Protein AF-0000000078982964 (afdb_homodimer)

Sequence (654 aa):
MKTAEQVTFGGSGLDRAAHLRGDGEAQKRMSADPRARCLLLWRGKLLVEGERLERLAWVGPTHPLVTEGPGGEAETPIFLGLDENGAPLFAQDISAWGAEGQDLTGLGGFVDRSEQQHPDLPQGQVFAELRRIMTRLSPRDAELAATAKAVIGWHASHRFCARCGARSEIAQAGWQRGCPDCGGQHFPRTDPVVIMLITHGDQVLMGRSPGWPEGMYSLLAGFVEPGETLEAAVRREVLEEAGVPVGAVTYLSSQPWPFPASLMFGCAGEALSRNLTIDPVEIEDAIWVSRSDMMLAFAGEHPRLLPARKGAIAHFLLQNWLADTLDMKTAEQVTFGGSGLDRAAHLRGDGEAQKRMSADPRARCLLLWRGKLLVEGERLERLAWVGPTHPLVTEGPGGEAETPIFLGLDENGAPLFAQDISAWGAEGQDLTGLGGFVDRSEQQHPDLPQGQVFAELRRIMTRLSPRDAELAATAKAVIGWHASHRFCARCGARSEIAQAGWQRGCPDCGGQHFPRTDPVVIMLITHGDQVLMGRSPGWPEGMYSLLAGFVEPGETLEAAVRREVLEEAGVPVGAVTYLSSQPWPFPASLMFGCAGEALSRNLTIDPVEIEDAIWVSRSDMMLAFAGEHPRLLPARKGAIAHFLLQNWLADTLD

InterPro domains:
  IPR000086 NUDIX hydrolase domain [PF00293] (192-303)
  IPR000086 NUDIX hydrolase domain [PS51462] (188-319)
  IPR015375 NADH pyrophosphatase-like, N-terminal [PF09296] (36-154)
  IPR015376 Zinc ribbon, NADH pyrophosphatase [PF09297] (156-187)
  IPR015797 NUDIX hydrolase-like domain superfamily [SSF55811] (140-323)
  IPR020084 NUDIX hydrolase, conserved site [PS00893] (222-243)
  IPR049734 NADH pyrophosphatase-like, C-terminal domain [cd03429] (191-322)
  IPR050241 NAD-capped RNA hydrolase NudC subfamily [PTHR42904] (8-324)

Structure (mmCIF, N/CA/C/O backbone):
data_AF-0000000078982964-model_v1
#
loop_
_entity.id
_entity.type
_entity.pdbx_description
1 polymer 'NAD(+) diphosphatase'
#
loop_
_atom_site.group_PDB
_atom_site.id
_atom_site.type_symbol
_atom_site.label_atom_id
_atom_site.label_alt_id
_atom_site.label_comp_id
_atom_site.label_asym_id
_atom_site.label_entity_id
_atom_site.label_seq_id
_atom_site.pdbx_PDB_ins_code
_atom_site.Cartn_x
_atom_site.Cartn_y
_atom_site.Cartn_z
_atom_site.occupancy
_atom_site.B_iso_or_equiv
_atom_site.auth_seq_id
_atom_site.auth_comp_id
_atom_site.auth_asym_id
_atom_site.auth_atom_id
_atom_site.pdbx_PDB_model_num
ATOM 1 N N . MET A 1 1 ? 2.289 20.312 -14.023 1 58.44 1 MET A N 1
ATOM 2 C CA . MET A 1 1 ? 1.753 19.297 -13.109 1 58.44 1 MET A CA 1
ATOM 3 C C . MET A 1 1 ? 0.282 19.031 -13.398 1 58.44 1 MET A C 1
ATOM 5 O O . MET A 1 1 ? -0.493 19.953 -13.633 1 58.44 1 MET A O 1
ATOM 9 N N . LYS A 1 2 ? -0.015 17.766 -13.445 1 74.19 2 LYS A N 1
ATOM 10 C CA . LYS A 1 2 ? -1.406 17.391 -13.688 1 74.19 2 LYS A CA 1
ATOM 11 C C . LYS A 1 2 ? -2.299 17.812 -12.523 1 74.19 2 LYS A C 1
ATOM 13 O O . LYS A 1 2 ? -1.863 17.812 -11.367 1 74.19 2 LYS A O 1
ATOM 18 N N . THR A 1 3 ? -3.449 18.25 -12.828 1 70.88 3 THR A N 1
ATOM 19 C CA . THR A 1 3 ? -4.441 18.609 -11.82 1 70.88 3 THR A CA 1
ATOM 20 C C . THR A 1 3 ? -4.547 17.516 -10.75 1 70.88 3 THR A C 1
ATOM 22 O O . THR A 1 3 ? -4.691 17.812 -9.562 1 70.88 3 THR A O 1
ATOM 25 N N . ALA A 1 4 ? -4.281 16.375 -11.156 1 69.69 4 ALA A N 1
ATOM 26 C CA . ALA A 1 4 ? -4.426 15.195 -10.305 1 69.69 4 ALA A CA 1
ATOM 27 C C . ALA A 1 4 ? -3.412 15.211 -9.164 1 69.69 4 ALA A C 1
ATOM 29 O O . ALA A 1 4 ? -3.596 14.531 -8.156 1 69.69 4 ALA A O 1
ATOM 30 N N . GLU A 1 5 ? -2.432 16.047 -9.32 1 74 5 GLU A N 1
ATOM 31 C CA . GLU A 1 5 ? -1.375 16.047 -8.312 1 74 5 GLU A CA 1
ATOM 32 C C . GLU A 1 5 ? -1.583 17.172 -7.297 1 74 5 GLU A C 1
ATOM 34 O O . GLU A 1 5 ? -0.775 17.344 -6.383 1 74 5 GLU A O 1
ATOM 39 N N . GLN A 1 6 ? -2.67 17.812 -7.371 1 78.69 6 GLN A N 1
ATOM 40 C CA . GLN A 1 6 ? -2.939 18.953 -6.488 1 78.69 6 GLN A CA 1
ATOM 41 C C . GLN A 1 6 ? -3.742 18.516 -5.266 1 78.69 6 GLN A C 1
ATOM 43 O O . GLN A 1 6 ? -4.316 19.344 -4.562 1 78.69 6 GLN A O 1
ATOM 48 N N . VAL A 1 7 ? -3.66 17.281 -4.984 1 84.12 7 VAL A N 1
ATOM 49 C CA . VAL A 1 7 ? -4.348 16.766 -3.801 1 84.12 7 VAL A CA 1
ATOM 50 C C . VAL A 1 7 ? -3.576 17.172 -2.545 1 84.12 7 VAL A C 1
ATOM 52 O O . VAL A 1 7 ? -2.367 17.406 -2.6 1 84.12 7 VAL A O 1
ATOM 55 N N . THR A 1 8 ? -4.23 17.266 -1.499 1 87 8 THR A N 1
ATOM 56 C CA . THR A 1 8 ? -3.602 17.562 -0.217 1 87 8 THR A CA 1
ATOM 57 C C . THR A 1 8 ? -2.611 16.453 0.166 1 87 8 THR A C 1
ATOM 59 O O . THR A 1 8 ? -2.812 15.289 -0.171 1 87 8 THR A O 1
ATOM 62 N N . PHE A 1 9 ? -1.412 16.859 0.973 1 85.44 9 PHE A N 1
ATOM 63 C CA . PHE A 1 9 ? -0.355 16.047 1.562 1 85.44 9 PHE A CA 1
ATOM 64 C C . PHE A 1 9 ? 0.606 15.555 0.49 1 85.44 9 PHE A C 1
ATOM 66 O O . PHE A 1 9 ? 1.498 14.75 0.773 1 85.44 9 PHE A O 1
ATOM 73 N N . GLY A 1 10 ? 0.545 15.891 -0.675 1 71.88 10 GLY A N 1
ATOM 74 C CA . GLY A 1 10 ? 1.502 15.195 -1.524 1 71.88 10 GLY A CA 1
ATOM 75 C C . GLY A 1 10 ? 2.1 16.094 -2.598 1 71.88 10 GLY A C 1
ATOM 76 O O . GLY A 1 10 ? 1.547 17.141 -2.914 1 71.88 10 GLY A O 1
ATOM 77 N N . GLY A 1 11 ? 3.367 15.695 -2.982 1 78.31 11 GLY A N 1
ATOM 78 C CA . GLY A 1 11 ? 3.928 16.094 -4.262 1 78.31 11 GLY A CA 1
ATOM 79 C C . GLY A 1 11 ? 4.609 17.453 -4.215 1 78.31 11 GLY A C 1
ATOM 80 O O . GLY A 1 11 ? 4.57 18.203 -5.191 1 78.31 11 GLY A O 1
ATOM 81 N N . SER A 1 12 ? 5.07 17.844 -2.967 1 87.38 12 SER A N 1
ATOM 82 C CA . SER A 1 12 ? 5.668 19.172 -2.916 1 87.38 12 SER A CA 1
ATOM 83 C C . SER A 1 12 ? 7.125 19.141 -3.369 1 87.38 12 SER A C 1
ATOM 85 O O . SER A 1 12 ? 7.746 20.188 -3.541 1 87.38 12 SER A O 1
ATOM 87 N N . GLY A 1 13 ? 7.617 17.953 -3.541 1 89.88 13 GLY A N 1
ATOM 88 C CA . GLY A 1 13 ? 9 17.828 -3.967 1 89.88 13 GLY A CA 1
ATOM 89 C C . GLY A 1 13 ? 9.984 17.844 -2.812 1 89.88 13 GLY A C 1
ATOM 90 O O . GLY A 1 13 ? 11.125 18.281 -2.965 1 89.88 13 GLY A O 1
ATOM 91 N N . LEU A 1 14 ? 9.633 17.391 -1.668 1 93.19 14 LEU A N 1
ATOM 92 C CA . LEU A 1 14 ? 10.5 17.266 -0.501 1 93.19 14 LEU A CA 1
ATOM 93 C C . LEU A 1 14 ? 11.734 16.422 -0.827 1 93.19 14 LEU A C 1
ATOM 95 O O . LEU A 1 14 ? 11.617 15.359 -1.44 1 93.19 14 LEU A O 1
ATOM 99 N N . ASP A 1 15 ? 12.891 17.016 -0.438 1 96.06 15 ASP A N 1
ATOM 100 C CA . ASP A 1 15 ? 14.102 16.203 -0.487 1 96.06 15 ASP A CA 1
ATOM 101 C C . ASP A 1 15 ? 14.203 15.289 0.737 1 96.06 15 ASP A C 1
ATOM 103 O O . ASP A 1 15 ? 14.672 15.719 1.794 1 96.06 15 ASP A O 1
ATOM 107 N N . ARG A 1 16 ? 13.898 14.094 0.53 1 96.56 16 ARG A N 1
ATOM 108 C CA . ARG A 1 16 ? 13.844 13.156 1.647 1 96.56 16 ARG A CA 1
ATOM 109 C C . ARG A 1 16 ? 15.234 12.641 1.996 1 96.56 16 ARG A C 1
ATOM 111 O O . ARG A 1 16 ? 15.453 12.125 3.094 1 96.56 16 ARG A O 1
ATOM 118 N N . ALA A 1 17 ? 16.203 12.727 1.104 1 96.31 17 ALA A N 1
ATOM 119 C CA . ALA A 1 17 ? 17.609 12.438 1.322 1 96.31 17 ALA A CA 1
ATOM 120 C C . ALA A 1 17 ? 17.797 11.07 1.985 1 96.31 17 ALA A C 1
ATOM 122 O O . ALA A 1 17 ? 18.484 10.953 2.996 1 96.31 17 ALA A O 1
ATOM 123 N N . ALA A 1 18 ? 17.219 10.07 1.39 1 95.19 18 ALA A N 1
ATOM 124 C CA . ALA A 1 18 ? 17.25 8.719 1.95 1 95.19 18 ALA A CA 1
ATOM 125 C C . ALA A 1 18 ? 18.688 8.227 2.119 1 95.19 18 ALA A C 1
ATOM 127 O O . ALA A 1 18 ? 18.984 7.461 3.039 1 95.19 18 ALA A O 1
ATOM 128 N N . HIS A 1 19 ? 19.578 8.695 1.303 1 93.88 19 HIS A N 1
ATOM 129 C CA . HIS A 1 19 ? 20.969 8.242 1.309 1 93.88 19 HIS A CA 1
ATOM 130 C C . HIS A 1 19 ? 21.672 8.617 2.615 1 93.88 19 HIS A C 1
ATOM 132 O O . HIS A 1 19 ? 22.703 8.047 2.951 1 93.88 19 HIS A O 1
ATOM 138 N N . LEU A 1 20 ? 21.125 9.461 3.385 1 96.12 20 LEU A N 1
ATOM 139 C CA . LEU A 1 20 ? 21.734 9.914 4.629 1 96.12 20 LEU A CA 1
ATOM 140 C C . LEU A 1 20 ? 21.25 9.078 5.809 1 96.12 20 LEU A C 1
ATOM 142 O O . LEU A 1 20 ? 21.828 9.133 6.895 1 96.12 20 LEU A O 1
ATOM 146 N N . ARG A 1 21 ? 20.219 8.289 5.676 1 96.5 21 ARG A N 1
ATOM 147 C CA . ARG A 1 21 ? 19.531 7.648 6.789 1 96.5 21 ARG A CA 1
ATOM 148 C C . ARG A 1 21 ? 20.406 6.602 7.449 1 96.5 21 ARG A C 1
ATOM 150 O O . ARG A 1 21 ? 20.391 6.438 8.672 1 96.5 21 ARG A O 1
ATOM 157 N N . GLY A 1 22 ? 21.203 5.988 6.66 1 94.81 22 GLY A N 1
ATOM 158 C CA . GLY A 1 22 ? 22.047 4.93 7.188 1 94.81 22 GLY A CA 1
ATOM 159 C C . GLY A 1 22 ? 23.453 5.391 7.496 1 94.81 22 GLY A C 1
ATOM 160 O O . GLY A 1 22 ? 24.297 4.598 7.934 1 94.81 22 GLY A O 1
ATOM 161 N N . ASP A 1 23 ? 23.75 6.609 7.305 1 95.44 23 ASP A N 1
ATOM 162 C CA . ASP A 1 23 ? 25.062 7.188 7.527 1 95.44 23 ASP A CA 1
ATOM 163 C C . ASP A 1 23 ? 25.172 7.777 8.93 1 95.44 23 ASP A C 1
ATOM 165 O O . ASP A 1 23 ? 24.766 8.922 9.164 1 95.44 23 ASP A O 1
ATOM 169 N N . GLY A 1 24 ? 25.812 7.004 9.781 1 93.88 24 GLY A N 1
ATOM 170 C CA . GLY A 1 24 ? 25.922 7.414 11.172 1 93.88 24 GLY A CA 1
ATOM 171 C C . GLY A 1 24 ? 26.594 8.766 11.352 1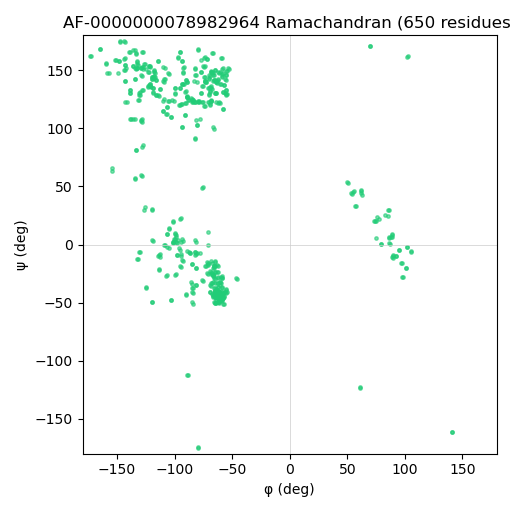 93.88 24 GLY A C 1
ATOM 172 O O . GLY A 1 24 ? 26.141 9.586 12.148 1 93.88 24 GLY A O 1
ATOM 173 N N . GLU A 1 25 ? 27.609 9.008 10.625 1 95.81 25 GLU A N 1
ATOM 174 C CA . GLU A 1 25 ? 28.328 10.281 10.719 1 95.81 25 GLU A CA 1
ATOM 175 C C . GLU A 1 25 ? 27.469 11.438 10.219 1 95.81 25 GLU A C 1
ATOM 177 O O . GLU A 1 25 ? 27.438 12.508 10.828 1 95.81 25 GLU A O 1
ATOM 182 N N . ALA A 1 26 ? 26.812 11.188 9.133 1 95.69 26 ALA A N 1
ATOM 183 C CA . ALA A 1 26 ? 25.922 12.211 8.609 1 95.69 26 ALA A CA 1
ATOM 184 C C . ALA A 1 26 ? 24.812 12.531 9.602 1 95.69 26 ALA A C 1
ATOM 186 O O . ALA A 1 26 ? 24.453 13.695 9.789 1 95.69 26 ALA A O 1
ATOM 187 N N . GLN A 1 27 ? 24.312 11.508 10.227 1 93.25 27 GLN A N 1
ATOM 188 C CA . GLN A 1 27 ? 23.234 11.695 11.195 1 93.25 27 GLN A CA 1
ATOM 189 C C . GLN A 1 27 ? 23.703 12.531 12.383 1 93.25 27 GLN A C 1
ATOM 191 O O . GLN A 1 27 ? 22.984 13.414 12.852 1 93.25 27 GLN A O 1
ATOM 196 N N . LYS A 1 28 ? 24.875 12.258 12.844 1 92.88 28 LYS A N 1
ATOM 197 C CA . LYS A 1 28 ? 25.438 13.031 13.945 1 92.88 28 LYS A CA 1
ATOM 198 C C . LYS A 1 28 ? 25.609 14.5 13.555 1 92.88 28 LYS A C 1
ATOM 200 O O . LYS A 1 28 ? 25.266 15.398 14.32 1 92.88 28 LYS A O 1
ATOM 205 N N . ARG A 1 29 ? 26.109 14.695 12.391 1 95.56 29 ARG A N 1
ATOM 206 C CA . ARG A 1 29 ? 26.312 16.047 11.891 1 95.56 29 ARG A CA 1
ATOM 207 C C . ARG A 1 29 ? 24.984 16.797 11.766 1 95.56 29 ARG A C 1
ATOM 209 O O . ARG A 1 29 ? 24.875 17.953 12.148 1 95.56 29 ARG A O 1
ATOM 216 N N . MET A 1 30 ? 24.016 16.125 11.219 1 95.38 30 MET A N 1
ATOM 217 C CA . MET A 1 30 ? 22.719 16.75 11 1 95.38 30 MET A CA 1
ATOM 218 C C . MET A 1 30 ? 22.047 17.078 12.328 1 95.38 30 MET A C 1
ATOM 220 O O . MET A 1 30 ? 21.438 18.141 12.469 1 95.38 30 MET A O 1
ATOM 224 N N . SER A 1 31 ? 22.219 16.219 13.266 1 90.56 31 SER A N 1
ATOM 225 C CA . SER A 1 31 ? 21.609 16.453 14.578 1 90.56 31 SER A CA 1
ATOM 226 C C . SER A 1 31 ? 22.266 17.641 15.281 1 90.56 31 SER A C 1
ATOM 228 O O . SER A 1 31 ? 21.625 18.312 16.094 1 90.56 31 SER A O 1
ATOM 230 N N . ALA A 1 32 ? 23.484 17.891 14.914 1 92.94 32 ALA A N 1
ATOM 231 C CA . ALA A 1 32 ? 24.234 18.969 15.547 1 92.94 32 ALA A CA 1
ATOM 232 C C . ALA A 1 32 ? 24.125 20.266 14.75 1 92.94 32 ALA A C 1
ATOM 234 O O . ALA A 1 32 ? 24.594 21.328 15.188 1 92.94 32 ALA A O 1
ATOM 235 N N . ASP A 1 33 ? 23.547 20.188 13.586 1 96.25 33 ASP A N 1
ATOM 236 C CA . ASP A 1 33 ? 23.406 21.375 12.742 1 96.25 33 ASP A CA 1
ATOM 237 C C . ASP A 1 33 ? 22.516 22.406 13.414 1 96.25 33 ASP A C 1
ATOM 239 O O . ASP A 1 33 ? 21.359 22.125 13.75 1 96.25 33 ASP A O 1
ATOM 243 N N . PRO A 1 34 ? 23 23.641 13.648 1 96.25 34 PRO A N 1
ATOM 244 C CA . PRO A 1 34 ? 22.188 24.672 14.328 1 96.25 34 PRO A CA 1
ATOM 245 C C . PRO A 1 34 ? 20.969 25.094 13.508 1 96.25 34 PRO A C 1
ATOM 247 O O . PRO A 1 34 ? 20.062 25.719 14.047 1 96.25 34 PRO A O 1
ATOM 250 N N . ARG A 1 35 ? 20.984 24.812 12.227 1 96.81 35 ARG A N 1
ATOM 251 C CA . ARG A 1 35 ? 19.859 25.172 11.375 1 96.81 35 ARG A CA 1
ATOM 252 C C . ARG A 1 35 ? 18.781 24.078 11.391 1 96.81 35 ARG A C 1
ATOM 254 O O . ARG A 1 35 ? 17.703 24.25 10.812 1 96.81 35 ARG A O 1
ATOM 261 N N . ALA A 1 36 ? 19.062 22.938 12.023 1 97.75 36 ALA A N 1
ATOM 262 C CA . ALA A 1 36 ? 18.094 21.828 12.094 1 97.75 36 ALA A CA 1
ATOM 263 C C . ALA A 1 36 ? 16.828 22.266 12.805 1 97.75 36 ALA A C 1
ATOM 265 O O . ALA A 1 36 ? 16.844 23.156 13.656 1 97.75 36 ALA A O 1
ATOM 266 N N . ARG A 1 37 ? 15.773 21.688 12.391 1 97.88 37 ARG A N 1
ATOM 267 C CA . ARG A 1 37 ? 14.477 21.938 13.016 1 97.88 37 ARG A CA 1
ATOM 268 C C . ARG A 1 37 ? 13.742 20.625 13.289 1 97.88 37 ARG A C 1
ATOM 270 O O . ARG A 1 37 ? 13.93 19.641 12.562 1 97.88 37 ARG A O 1
ATOM 277 N N . CYS A 1 38 ? 12.898 20.672 14.328 1 97.69 38 CYS A N 1
ATOM 278 C CA . CYS A 1 38 ? 12.18 19.469 14.734 1 97.69 38 CYS A CA 1
ATOM 279 C C . CYS A 1 38 ? 10.695 19.766 14.922 1 97.69 38 CYS A C 1
ATOM 281 O O . CYS A 1 38 ? 10.328 20.703 15.641 1 97.69 38 CYS A O 1
ATOM 283 N N . LEU A 1 39 ? 9.922 19.031 14.227 1 98.38 39 LEU A N 1
ATOM 284 C CA . LEU A 1 39 ? 8.469 19.078 14.398 1 98.38 39 LEU A CA 1
ATOM 285 C C . LEU A 1 39 ? 8.031 18.172 15.547 1 98.38 39 LEU A C 1
ATOM 287 O O . LEU A 1 39 ? 8.305 16.969 15.523 1 98.38 39 LEU A O 1
ATOM 291 N N . LEU A 1 40 ? 7.344 18.719 16.516 1 97 40 LEU A N 1
ATOM 292 C CA . LEU A 1 40 ? 6.887 17.906 17.641 1 97 40 LEU A CA 1
ATOM 293 C C . LEU A 1 40 ? 5.473 17.391 17.406 1 97 40 LEU A C 1
ATOM 295 O O . LEU A 1 40 ? 4.621 18.109 16.875 1 97 40 LEU A O 1
ATOM 299 N N . LEU A 1 41 ? 5.277 16.203 17.734 1 96 41 LEU A N 1
ATOM 300 C CA . LEU A 1 41 ? 3.949 15.602 17.75 1 96 41 LEU A CA 1
ATOM 301 C C . LEU A 1 41 ? 3.566 15.156 19.156 1 96 41 LEU A C 1
ATOM 303 O O . LEU A 1 41 ? 4.414 14.68 19.906 1 96 41 LEU A O 1
ATOM 307 N N . TRP A 1 42 ? 2.287 15.312 19.469 1 93.81 42 TRP A N 1
ATOM 308 C CA . TRP A 1 42 ? 1.743 14.875 20.75 1 93.81 42 TRP A CA 1
ATOM 309 C C . TRP A 1 42 ? 0.424 14.133 20.562 1 93.81 42 TRP A C 1
ATOM 311 O O . TRP A 1 42 ? -0.591 14.742 20.203 1 93.81 42 TRP A O 1
ATOM 321 N N . ARG A 1 43 ? 0.442 12.797 20.766 1 91.44 43 ARG A N 1
ATOM 322 C CA . ARG A 1 43 ? -0.73 11.93 20.656 1 91.44 43 ARG A CA 1
ATOM 323 C C . ARG A 1 43 ? -1.421 12.102 19.312 1 91.44 43 ARG A C 1
ATOM 325 O O . ARG A 1 43 ? -2.641 12.281 19.25 1 91.44 43 ARG A O 1
ATOM 332 N N . GLY A 1 44 ? -0.58 12.141 18.297 1 91.62 44 GLY A N 1
ATOM 333 C CA . GLY A 1 44 ? -1.09 12.18 16.938 1 91.62 44 GLY A CA 1
ATOM 334 C C . GLY A 1 44 ? -1.324 13.586 16.438 1 91.62 44 GLY A C 1
ATOM 335 O O . GLY A 1 44 ? -1.595 13.789 15.25 1 91.62 44 GLY A O 1
ATOM 336 N N . LYS A 1 45 ? -1.238 14.578 17.281 1 94.56 45 LYS A N 1
ATOM 337 C CA . LYS A 1 45 ? -1.421 15.977 16.906 1 94.56 45 LYS A CA 1
ATOM 338 C C . LYS A 1 45 ? -0.086 16.641 16.562 1 94.56 45 LYS A C 1
ATOM 340 O O . LYS A 1 45 ? 0.958 16.234 17.078 1 94.56 45 LYS A O 1
ATOM 345 N N . LEU A 1 46 ? -0.14 17.609 15.727 1 96.56 46 LEU A N 1
ATOM 346 C CA . LEU A 1 46 ? 1.068 18.297 15.281 1 96.56 46 LEU A CA 1
ATOM 347 C C . LEU A 1 46 ? 1.195 19.672 15.938 1 96.56 46 LEU A C 1
ATOM 349 O O . LEU A 1 46 ? 0.191 20.328 16.188 1 96.56 46 LEU A O 1
ATOM 353 N N . LEU A 1 47 ? 2.391 20.078 16.188 1 98.19 47 LEU A N 1
ATOM 354 C CA . LEU A 1 47 ? 2.646 21.438 16.656 1 98.19 47 LEU A CA 1
ATOM 355 C C . LEU A 1 47 ? 2.477 22.453 15.516 1 98.19 47 LEU A C 1
ATOM 357 O O . LEU A 1 47 ? 3.143 22.344 14.484 1 98.19 47 LEU A O 1
ATOM 361 N N . VAL A 1 48 ? 1.556 23.359 15.68 1 98.44 48 VAL A N 1
ATOM 362 C CA . VAL A 1 48 ? 1.253 24.344 14.633 1 98.44 48 VAL A CA 1
ATOM 363 C C . VAL A 1 48 ? 1.162 25.734 15.242 1 98.44 48 VAL A C 1
ATOM 365 O O . VAL A 1 48 ? 1.156 25.891 16.469 1 98.44 48 VAL A O 1
ATOM 368 N N . GLU A 1 49 ? 1.219 26.719 14.359 1 98.44 49 GLU A N 1
ATOM 369 C CA . GLU A 1 49 ? 1.142 28.109 14.781 1 98.44 49 GLU A CA 1
ATOM 370 C C . GLU A 1 49 ? 0.445 28.969 13.727 1 98.44 49 GLU A C 1
ATOM 372 O O . GLU A 1 49 ? 0.095 28.469 12.656 1 98.44 49 GLU A O 1
ATOM 377 N N . GLY A 1 50 ? 0.243 30.234 14.125 1 97.25 50 GLY A N 1
ATOM 378 C CA . GLY A 1 50 ? -0.494 31.172 13.281 1 97.25 50 GLY A CA 1
ATOM 379 C C . GLY A 1 50 ? -1.923 31.391 13.742 1 97.25 50 GLY A C 1
ATOM 380 O O . GLY A 1 50 ? -2.492 30.547 14.438 1 97.25 50 GLY A O 1
ATOM 381 N N . GLU A 1 51 ? -2.572 32.438 13.32 1 95 51 GLU A N 1
ATOM 382 C CA . GLU A 1 51 ? -3.926 32.812 13.742 1 95 51 GLU A CA 1
ATOM 383 C C . GLU A 1 51 ? -4.926 31.719 13.336 1 95 51 GLU A C 1
ATOM 385 O O . GLU A 1 51 ? -5.879 31.438 14.07 1 95 51 GLU A O 1
ATOM 390 N N . ARG A 1 52 ? -4.691 31.188 12.25 1 95.5 52 ARG A N 1
ATOM 391 C CA . ARG A 1 52 ? -5.594 30.156 11.758 1 95.5 52 ARG A CA 1
ATOM 392 C C . ARG A 1 52 ? -4.949 28.766 11.859 1 95.5 52 ARG A C 1
ATOM 394 O O . ARG A 1 52 ? -5.414 27.812 11.234 1 95.5 52 ARG A O 1
ATOM 401 N N . LEU A 1 53 ? -3.768 28.641 12.539 1 96.56 53 LEU A N 1
ATOM 402 C CA . LEU A 1 53 ? -3.018 27.391 12.648 1 96.56 53 LEU A CA 1
ATOM 403 C C . LEU A 1 53 ? -2.576 26.906 11.273 1 96.56 53 LEU A C 1
ATOM 405 O O . LEU A 1 53 ? -2.754 25.719 10.945 1 96.56 53 LEU A O 1
ATOM 409 N N . GLU A 1 54 ? -2.006 27.812 10.414 1 97.38 54 GLU A N 1
ATOM 410 C CA . GLU A 1 54 ? -1.777 27.531 9 1 97.38 54 GLU A CA 1
ATOM 411 C C . GLU A 1 54 ? -0.317 27.172 8.742 1 97.38 54 GLU A C 1
ATOM 413 O O . GLU A 1 54 ? 0.066 26.906 7.598 1 97.38 54 GLU A O 1
ATOM 418 N N . ARG A 1 55 ? 0.478 27.125 9.836 1 97.94 55 ARG A N 1
ATOM 419 C CA . ARG A 1 55 ? 1.895 26.812 9.672 1 97.94 55 ARG A CA 1
ATOM 420 C C . ARG A 1 55 ? 2.35 25.781 10.703 1 97.94 55 ARG A C 1
ATOM 422 O O . ARG A 1 55 ? 1.923 25.828 11.859 1 97.94 55 ARG A O 1
ATOM 429 N N . LEU A 1 56 ? 3.203 24.922 10.242 1 98.19 56 LEU A N 1
ATOM 430 C CA . LEU A 1 56 ? 3.879 24.078 11.227 1 98.19 56 LEU A CA 1
ATOM 431 C C . LEU A 1 56 ? 4.773 24.922 12.133 1 98.19 56 LEU A C 1
ATOM 433 O O . LEU A 1 56 ? 5.414 25.859 11.672 1 98.19 56 LEU A O 1
ATOM 437 N N . ALA A 1 57 ? 4.789 24.547 13.398 1 98.62 57 ALA A N 1
ATOM 438 C CA . ALA A 1 57 ? 5.723 25.156 14.336 1 98.62 57 ALA A CA 1
ATOM 439 C C . ALA A 1 57 ? 6.938 24.266 14.57 1 98.62 57 ALA A C 1
ATOM 441 O O . ALA A 1 57 ? 6.801 23.047 14.742 1 98.62 57 ALA A O 1
ATOM 442 N N . TRP A 1 58 ? 8.109 24.906 14.539 1 98.06 58 TRP A N 1
ATOM 443 C CA . TRP A 1 58 ? 9.359 24.156 14.633 1 98.06 58 TRP A CA 1
ATOM 444 C C . TRP A 1 58 ? 10.133 24.562 15.891 1 98.06 58 TRP A C 1
ATOM 446 O O . TRP A 1 58 ? 10.086 25.719 16.312 1 98.06 58 TRP A O 1
ATOM 456 N N . VAL A 1 59 ? 10.789 23.594 16.469 1 96.94 59 VAL A N 1
ATOM 457 C CA . VAL A 1 59 ? 11.711 23.891 17.562 1 96.94 59 VAL A CA 1
ATOM 458 C C . VAL A 1 59 ? 13.141 23.562 17.141 1 96.94 59 VAL A C 1
ATOM 460 O O . VAL A 1 59 ? 13.359 22.828 16.172 1 96.94 59 VAL A O 1
ATOM 463 N N . GLY A 1 60 ? 14.086 24.156 17.797 1 94.62 60 GLY A N 1
ATOM 464 C CA . GLY A 1 60 ? 15.484 23.922 17.5 1 94.62 60 GLY A CA 1
ATOM 465 C C . GLY A 1 60 ? 15.969 22.562 18 1 94.62 60 GLY A C 1
ATOM 466 O O . GLY A 1 60 ? 15.336 21.953 18.859 1 94.62 60 GLY A O 1
ATOM 467 N N . PRO A 1 61 ? 17.031 22.109 17.469 1 90.12 61 PRO A N 1
ATOM 468 C CA . PRO A 1 61 ? 17.562 20.781 17.812 1 90.12 61 PRO A CA 1
ATOM 469 C C . PRO A 1 61 ? 18.016 20.703 19.266 1 90.12 61 PRO A C 1
ATOM 471 O O . PRO A 1 61 ? 18.094 19.609 19.828 1 90.12 61 PRO A O 1
ATOM 474 N N . THR A 1 62 ? 18.234 21.828 19.891 1 91.12 62 THR A N 1
ATOM 475 C CA . THR A 1 62 ? 18.75 21.844 21.25 1 91.12 62 THR A CA 1
ATOM 476 C C . THR A 1 62 ? 17.594 21.969 22.25 1 91.12 62 THR A C 1
ATOM 478 O O . THR A 1 62 ? 17.828 21.984 23.469 1 91.12 62 THR A O 1
ATOM 481 N N . HIS A 1 63 ? 16.438 22.125 21.734 1 93.44 63 HIS A N 1
ATOM 482 C CA . HIS A 1 63 ? 15.305 22.234 22.656 1 93.44 63 HIS A CA 1
ATOM 483 C C . HIS A 1 63 ? 15.227 21.016 23.578 1 93.44 63 HIS A C 1
ATOM 485 O O . HIS A 1 63 ? 15.375 19.891 23.125 1 93.44 63 HIS A O 1
ATOM 491 N N . PRO A 1 64 ? 14.883 21.156 24.812 1 92.19 64 PRO A N 1
ATOM 492 C CA . PRO A 1 64 ? 14.867 20.047 25.781 1 92.19 64 PRO A CA 1
ATOM 493 C C . PRO A 1 64 ? 13.875 18.953 25.391 1 92.19 64 PRO A C 1
ATOM 495 O O . PRO A 1 64 ? 14.117 17.781 25.672 1 92.19 64 PRO A O 1
ATOM 498 N N . LEU A 1 65 ? 12.789 19.344 2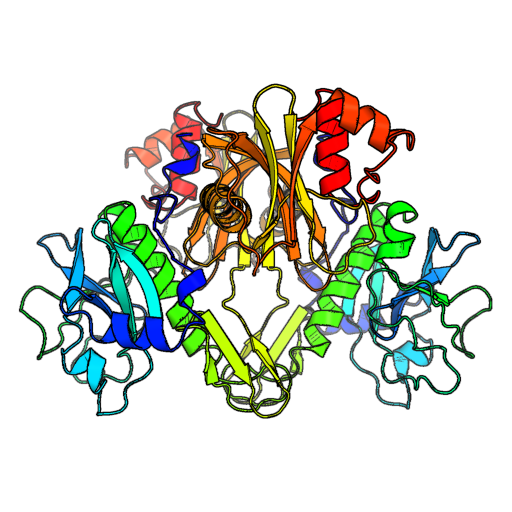4.781 1 92.31 65 LEU A N 1
ATOM 499 C CA . LEU A 1 65 ? 11.805 18.359 24.359 1 92.31 65 LEU A CA 1
ATOM 500 C C . LEU A 1 65 ? 12.383 17.438 23.281 1 92.31 65 LEU A C 1
ATOM 502 O O . LEU A 1 65 ? 11.883 16.328 23.078 1 92.31 65 LEU A O 1
ATOM 506 N N . VAL A 1 66 ? 13.398 17.906 22.562 1 92.12 66 VAL A N 1
ATOM 507 C CA . VAL A 1 66 ? 14.062 17.109 21.531 1 92.12 66 VAL A CA 1
ATOM 508 C C . VAL A 1 66 ? 15.219 16.328 22.141 1 92.12 66 VAL A C 1
ATOM 510 O O . VAL A 1 66 ? 15.336 15.117 21.922 1 92.12 66 VAL A O 1
ATOM 513 N N . THR A 1 67 ? 16.016 16.922 23.016 1 89 67 THR A N 1
ATOM 514 C CA . THR A 1 67 ? 17.25 16.312 23.516 1 89 67 THR A CA 1
ATOM 515 C C . THR A 1 67 ? 16.969 15.406 24.703 1 89 67 THR A C 1
ATOM 517 O O . THR A 1 67 ? 17.609 14.352 24.844 1 89 67 THR A O 1
ATOM 520 N N . GLU A 1 68 ? 15.992 15.719 25.5 1 87.75 68 GLU A N 1
ATOM 521 C CA . GLU A 1 68 ? 15.734 14.992 26.734 1 87.75 68 GLU A CA 1
ATOM 522 C C . GLU A 1 68 ? 14.414 14.234 26.672 1 87.75 68 GLU A C 1
ATOM 524 O O . GLU A 1 68 ? 14.258 13.188 27.297 1 87.75 68 GLU A O 1
ATOM 529 N N . GLY A 1 69 ? 13.547 14.68 25.797 1 82.75 69 GLY A N 1
ATOM 530 C CA . GLY A 1 69 ? 12.219 14.102 25.734 1 82.75 69 GLY A CA 1
ATOM 531 C C . GLY A 1 69 ? 11.359 14.438 26.938 1 82.75 69 GLY A C 1
ATOM 532 O O . GLY A 1 69 ? 11.836 15.023 27.906 1 82.75 69 GLY A O 1
ATOM 533 N N . PRO A 1 70 ? 10.031 14 26.641 1 72.81 70 PRO A N 1
ATOM 534 C CA . PRO A 1 70 ? 9.172 14.227 27.812 1 72.81 70 PRO A CA 1
ATOM 535 C C . PRO A 1 70 ? 9.516 13.312 28.984 1 72.81 70 PRO A C 1
ATOM 537 O O . PRO A 1 70 ? 9.703 12.109 28.797 1 72.81 70 PRO A O 1
ATOM 540 N N . GLY A 1 71 ? 9.852 13.805 30.062 1 67.31 71 GLY A N 1
ATOM 541 C CA . GLY A 1 71 ? 10.156 13.031 31.25 1 67.31 71 GLY A CA 1
ATOM 542 C C . GLY A 1 71 ? 11.594 12.555 31.312 1 67.31 71 GLY A C 1
ATOM 543 O O . GLY A 1 71 ? 11.945 11.695 32.125 1 67.31 71 GLY A O 1
ATOM 544 N N . GLY A 1 72 ? 12.328 12.906 30.344 1 65.25 72 GLY A N 1
ATOM 545 C CA . GLY A 1 72 ? 13.75 12.602 30.422 1 65.25 72 GLY A CA 1
ATOM 546 C C . GLY A 1 72 ? 14.164 11.445 29.531 1 65.25 72 GLY A C 1
ATOM 547 O O . GLY A 1 72 ? 15.32 11.023 29.547 1 65.25 72 GLY A O 1
ATOM 548 N N . GLU A 1 73 ? 13.367 10.773 28.891 1 65.56 73 GLU A N 1
ATOM 549 C CA . GLU A 1 73 ? 13.711 9.727 27.938 1 65.56 73 GLU A CA 1
ATOM 550 C C . GLU A 1 73 ? 13.453 10.172 26.516 1 65.56 73 GLU A C 1
ATOM 552 O O . GLU A 1 73 ? 12.32 10.5 26.156 1 65.56 73 GLU A O 1
ATOM 557 N N . ALA A 1 74 ? 14.641 10.297 25.859 1 65.5 74 ALA A N 1
ATOM 558 C CA . ALA A 1 74 ? 14.484 10.805 24.484 1 65.5 74 ALA A CA 1
ATOM 559 C C . ALA A 1 74 ? 14.594 9.68 23.469 1 65.5 74 ALA A C 1
ATOM 561 O O . ALA A 1 74 ? 15.469 8.812 23.578 1 65.5 74 ALA A O 1
ATOM 562 N N . GLU A 1 75 ? 13.562 9.602 22.703 1 76.19 75 GLU A N 1
ATOM 563 C CA . GLU A 1 75 ? 13.68 8.742 21.531 1 76.19 75 GLU A CA 1
ATOM 564 C C . GLU A 1 75 ? 14.375 9.461 20.375 1 76.19 75 GLU A C 1
ATOM 566 O O . GLU A 1 75 ? 14.461 10.688 20.359 1 76.19 75 GLU A O 1
ATOM 571 N N . THR A 1 76 ? 15.031 8.688 19.531 1 83.69 76 THR A N 1
ATOM 572 C CA . THR A 1 76 ? 15.711 9.242 18.375 1 83.69 76 THR A CA 1
ATOM 573 C C . THR A 1 76 ? 14.719 9.938 17.438 1 83.69 76 THR A C 1
ATOM 575 O O . THR A 1 76 ? 13.695 9.359 17.078 1 83.69 76 THR A O 1
ATOM 578 N N . PRO A 1 77 ? 14.977 11.25 17.188 1 93.38 77 PRO A N 1
ATOM 579 C CA . PRO A 1 77 ? 14.102 11.922 16.219 1 93.38 77 PRO A CA 1
ATOM 580 C C . PRO A 1 77 ? 14.094 11.25 14.852 1 93.38 77 PRO A C 1
ATOM 582 O O . PRO A 1 77 ? 15.109 10.672 14.438 1 93.38 77 PRO A O 1
ATOM 585 N N . ILE A 1 78 ? 13.008 11.336 14.242 1 96.44 78 ILE A N 1
ATOM 586 C CA . ILE A 1 78 ? 12.867 10.789 12.898 1 96.44 78 ILE A CA 1
ATOM 587 C C . ILE A 1 78 ? 13.336 11.82 11.875 1 96.44 78 ILE A C 1
ATOM 589 O O . ILE A 1 78 ? 12.906 12.969 11.898 1 96.44 78 ILE A O 1
ATOM 593 N N . PHE A 1 79 ? 14.25 11.461 11.016 1 98.06 79 PHE A N 1
ATOM 594 C CA . PHE A 1 79 ? 14.742 12.336 9.953 1 98.06 79 PHE A CA 1
ATOM 595 C C . PHE A 1 79 ? 13.719 12.43 8.82 1 98.06 79 PHE A C 1
ATOM 597 O O . PHE A 1 79 ? 13.352 11.422 8.227 1 98.06 79 PHE A O 1
ATOM 604 N N . LEU A 1 80 ? 13.266 13.664 8.477 1 98 80 LEU A N 1
ATOM 605 C CA . LEU A 1 80 ? 12.227 13.828 7.465 1 98 80 LEU A CA 1
ATOM 606 C C . LEU A 1 80 ? 12.836 14.203 6.117 1 98 80 LEU A C 1
ATOM 608 O O . LEU A 1 80 ? 12.227 13.969 5.07 1 98 80 LEU A O 1
ATOM 612 N N . GLY A 1 81 ? 13.977 14.812 6.121 1 97.94 81 GLY A N 1
ATOM 613 C CA . GLY A 1 81 ? 14.625 15.297 4.91 1 97.94 81 GLY A CA 1
ATOM 614 C C . GLY A 1 81 ? 15.312 16.641 5.09 1 97.94 81 GLY A C 1
ATOM 615 O O . GLY A 1 81 ? 15.672 17.016 6.207 1 97.94 81 GLY A O 1
ATOM 616 N N . LEU A 1 82 ? 15.57 17.281 3.979 1 98.25 82 LEU A N 1
ATOM 617 C CA . LEU A 1 82 ? 16.266 18.578 3.979 1 98.25 82 LEU A CA 1
ATOM 618 C C . LEU A 1 82 ? 15.375 19.672 3.434 1 98.25 82 LEU A C 1
ATOM 620 O O . LEU A 1 82 ? 14.617 19.453 2.484 1 98.25 82 LEU A O 1
ATOM 624 N N . ASP A 1 83 ? 15.461 20.844 4.023 1 96.94 83 ASP A N 1
ATOM 625 C CA . ASP A 1 83 ? 14.727 21.984 3.469 1 96.94 83 ASP A CA 1
ATOM 626 C C . ASP A 1 83 ? 15.461 22.578 2.273 1 96.94 83 ASP A C 1
ATOM 628 O O . ASP A 1 83 ? 16.438 22 1.784 1 96.94 83 ASP A O 1
ATOM 632 N N . GLU A 1 84 ? 14.938 23.688 1.771 1 94.5 84 GLU A N 1
ATOM 633 C CA . GLU A 1 84 ? 15.453 24.281 0.542 1 94.5 84 GLU A CA 1
ATOM 634 C C . GLU A 1 84 ? 16.891 24.734 0.709 1 94.5 84 GLU A C 1
ATOM 636 O O . GLU A 1 84 ? 17.641 24.844 -0.269 1 94.5 84 GLU A O 1
ATOM 641 N N . ASN A 1 85 ? 17.297 24.984 1.931 1 95.88 85 ASN A N 1
ATOM 642 C CA . ASN A 1 85 ? 18.656 25.469 2.203 1 95.88 85 ASN A CA 1
ATOM 643 C C . ASN A 1 85 ? 19.562 24.328 2.666 1 95.88 85 ASN A C 1
ATOM 645 O O . ASN A 1 85 ? 20.703 24.578 3.07 1 95.88 85 ASN A O 1
ATOM 649 N N . GLY A 1 86 ? 19.031 23.109 2.662 1 96.5 86 GLY A N 1
ATOM 650 C CA . GLY A 1 86 ? 19.828 21.953 3.045 1 96.5 86 GLY A CA 1
ATOM 651 C C . GLY A 1 86 ? 19.828 21.703 4.539 1 96.5 86 GLY A C 1
ATOM 652 O O . GLY A 1 86 ? 20.609 20.875 5.035 1 96.5 86 GLY A O 1
ATOM 653 N N . ALA A 1 87 ? 19.078 22.406 5.258 1 97.88 87 ALA A N 1
ATOM 654 C CA . ALA A 1 87 ? 18.953 22.188 6.699 1 97.88 87 ALA A CA 1
ATOM 655 C C . ALA A 1 87 ? 18.109 20.969 6.996 1 97.88 87 ALA A C 1
ATOM 657 O O . ALA A 1 87 ? 17.062 20.75 6.375 1 97.88 87 ALA A O 1
ATOM 658 N N . PRO A 1 88 ? 18.562 20.141 7.949 1 98.31 88 PRO A N 1
ATOM 659 C CA . PRO A 1 88 ? 17.828 18.906 8.234 1 98.31 88 PRO A CA 1
ATOM 660 C C . PRO A 1 88 ? 16.531 19.156 8.992 1 98.31 88 PRO A C 1
ATOM 662 O O . PRO A 1 88 ? 16.469 20.047 9.852 1 98.31 88 PRO A O 1
ATOM 665 N N . LEU A 1 89 ? 15.539 18.469 8.641 1 98.56 89 LEU A N 1
ATOM 666 C CA . LEU A 1 89 ? 14.234 18.5 9.289 1 98.56 89 LEU A CA 1
ATOM 667 C C . LEU A 1 89 ? 13.945 17.172 9.984 1 98.56 89 LEU A C 1
ATOM 669 O O . LEU A 1 89 ? 14.156 16.094 9.406 1 98.56 89 LEU A O 1
ATOM 673 N N . PHE A 1 90 ? 13.469 17.25 11.242 1 98.06 90 PHE A N 1
ATOM 674 C CA . PHE A 1 90 ? 13.18 16.062 12.047 1 98.06 90 PHE A CA 1
ATOM 675 C C . PHE A 1 90 ? 11.766 16.125 12.609 1 98.06 90 PHE A C 1
ATOM 677 O O . PHE A 1 90 ? 11.094 17.156 12.516 1 98.06 90 PHE A O 1
ATOM 684 N N . ALA A 1 91 ? 11.297 15.008 13.094 1 97.56 91 ALA A N 1
ATOM 685 C CA . ALA A 1 91 ? 10.07 14.914 13.891 1 97.56 91 ALA A CA 1
ATOM 686 C C . ALA A 1 91 ? 10.32 14.148 15.188 1 97.56 91 ALA A C 1
ATOM 688 O O . ALA A 1 91 ? 11.125 13.211 15.219 1 97.56 91 ALA A O 1
ATOM 689 N N . GLN A 1 92 ? 9.641 14.555 16.203 1 95.81 92 GLN A N 1
ATOM 690 C CA . GLN A 1 92 ? 9.789 13.914 17.5 1 95.81 92 GLN A CA 1
ATOM 691 C C . GLN A 1 92 ? 8.438 13.742 18.188 1 95.81 92 GLN A C 1
ATOM 693 O O . GLN A 1 92 ? 7.625 14.672 18.219 1 95.81 92 GLN A O 1
ATOM 698 N N . ASP A 1 93 ? 8.234 12.555 18.688 1 95.06 93 ASP A N 1
ATOM 699 C CA . ASP A 1 93 ? 7.023 12.25 19.453 1 95.06 93 ASP A CA 1
ATOM 700 C C . ASP A 1 93 ? 7.211 12.578 20.938 1 95.06 93 ASP A C 1
ATOM 702 O O . ASP A 1 93 ? 8.117 12.039 21.578 1 95.06 93 ASP A O 1
ATOM 706 N N . ILE A 1 94 ? 6.371 13.383 21.469 1 93.62 94 ILE A N 1
ATOM 707 C CA . ILE A 1 94 ? 6.473 13.719 22.891 1 93.62 94 ILE A CA 1
ATOM 708 C C . ILE A 1 94 ? 5.195 13.305 23.609 1 93.62 94 ILE A C 1
ATOM 710 O O . ILE A 1 94 ? 4.734 14 24.516 1 93.62 94 ILE A O 1
ATOM 714 N N . SER A 1 95 ? 4.559 12.273 23.141 1 91.69 95 SER A N 1
ATOM 715 C CA . SER A 1 95 ? 3.264 11.82 23.641 1 91.69 95 SER A CA 1
ATOM 716 C C . SER A 1 95 ? 3.359 11.383 25.094 1 91.69 95 SER A C 1
ATOM 718 O O . SER A 1 95 ? 2.342 11.234 25.781 1 91.69 95 SER A O 1
ATOM 720 N N . ALA A 1 96 ? 4.543 11.117 25.578 1 89.62 96 ALA A N 1
ATOM 721 C CA . ALA A 1 96 ? 4.723 10.758 26.984 1 89.62 96 ALA A CA 1
ATOM 722 C C . ALA A 1 96 ? 4.391 11.922 27.891 1 89.62 96 ALA A C 1
ATOM 724 O O . ALA A 1 96 ? 4.207 11.742 29.109 1 89.62 96 ALA A O 1
ATOM 725 N N . TRP A 1 97 ? 4.43 13.109 27.281 1 88.31 97 TRP A N 1
ATOM 726 C CA . TRP A 1 97 ? 3.986 14.266 28.031 1 88.31 97 TRP A CA 1
ATOM 727 C C . TRP A 1 97 ? 2.545 14.094 28.5 1 88.31 97 TRP A C 1
ATOM 729 O O . TRP A 1 97 ? 1.658 13.789 27.703 1 88.31 97 TRP A O 1
ATOM 739 N N . GLY A 1 98 ? 2.406 14.07 29.922 1 82.19 98 GLY A N 1
ATOM 740 C CA . GLY A 1 98 ? 1.14 13.773 30.562 1 82.19 98 GLY A CA 1
ATOM 741 C C . GLY A 1 98 ? 0.029 14.734 30.172 1 82.19 98 GLY A C 1
ATOM 742 O O . GLY A 1 98 ? 0.291 15.883 29.797 1 82.19 98 GLY A O 1
ATOM 743 N N . ALA A 1 99 ? -1.228 14.219 30.047 1 65 99 ALA A N 1
ATOM 744 C CA . ALA A 1 99 ? -2.451 14.922 29.672 1 65 99 ALA A CA 1
ATOM 745 C C . ALA A 1 99 ? -3.049 15.656 30.859 1 65 99 ALA A C 1
ATOM 747 O O . ALA A 1 99 ? -4.09 16.312 30.734 1 65 99 ALA A O 1
ATOM 748 N N . GLU A 1 100 ? -2.492 15.664 31.984 1 61.22 100 GLU A N 1
ATOM 749 C CA . GLU A 1 100 ? -3.17 16.203 33.156 1 61.22 100 GLU A CA 1
ATOM 750 C C . GLU A 1 100 ? -3.648 17.625 32.906 1 61.22 100 GLU A C 1
ATOM 752 O O . GLU A 1 100 ? -2.887 18.469 32.438 1 61.22 100 GLU A O 1
ATOM 757 N N . GLY A 1 101 ? -4.914 17.906 33.188 1 62.81 101 GLY A N 1
ATOM 758 C CA . GLY A 1 101 ? -5.605 19.172 33.062 1 62.81 101 GLY A CA 1
ATOM 759 C C . GLY A 1 101 ? -6.02 19.453 31.625 1 62.81 101 GLY A C 1
ATOM 760 O O . GLY A 1 101 ? -6.523 20.547 31.328 1 62.81 101 GLY A O 1
ATOM 761 N N . GLN A 1 102 ? -5.656 18.453 30.766 1 63.41 102 GLN A N 1
ATOM 762 C CA . GLN A 1 102 ? -5.98 18.688 29.375 1 63.41 102 GLN A CA 1
ATOM 763 C C . GLN A 1 102 ? -7.352 18.125 29.016 1 63.41 102 GLN A C 1
ATOM 765 O O . GLN A 1 102 ? -7.816 17.172 29.656 1 63.41 102 GLN A O 1
ATOM 770 N N . ASP A 1 103 ? -8.086 18.875 28.25 1 61.88 103 ASP A N 1
ATOM 771 C CA . ASP A 1 103 ? -9.352 18.391 27.703 1 61.88 103 ASP A CA 1
ATOM 772 C C . ASP A 1 103 ? -9.125 17.266 26.703 1 61.88 103 ASP A C 1
ATOM 774 O O . ASP A 1 103 ? -8.602 17.5 25.609 1 61.88 103 ASP A O 1
ATOM 778 N N . LEU A 1 104 ? -9.336 15.992 27.125 1 65.19 104 LEU A N 1
ATOM 779 C CA . LEU A 1 104 ? -9.094 14.82 26.297 1 65.19 104 LEU A CA 1
ATOM 780 C C . LEU A 1 104 ? -10.391 14.344 25.641 1 65.19 104 LEU A C 1
ATOM 782 O O . LEU A 1 104 ? -10.414 13.289 25 1 65.19 104 LEU A O 1
ATOM 786 N N . THR A 1 105 ? -11.5 15.094 25.844 1 58.66 105 THR A N 1
ATOM 787 C CA . THR A 1 105 ? -12.812 14.625 25.422 1 58.66 105 THR A CA 1
ATOM 788 C C . THR A 1 105 ? -12.852 14.398 23.922 1 58.66 105 THR A C 1
ATOM 790 O O . THR A 1 105 ? -13.531 13.492 23.438 1 58.66 105 THR A O 1
ATOM 793 N N . GLY A 1 106 ? -12.109 15.18 23.188 1 59.09 106 GLY A N 1
ATOM 794 C CA . GLY A 1 106 ? -12.242 15.062 21.75 1 59.09 106 GLY A CA 1
ATOM 795 C C . GLY A 1 106 ? -11.141 14.234 21.109 1 59.09 106 GLY A C 1
ATOM 796 O O . GLY A 1 106 ? -11.109 14.062 19.891 1 59.09 106 GLY A O 1
ATOM 797 N N . LEU A 1 107 ? -10.398 13.641 21.984 1 57.91 107 LEU A N 1
ATOM 798 C CA . LEU A 1 107 ? -9.258 12.914 21.438 1 57.91 107 LEU A CA 1
ATOM 799 C C . LEU A 1 107 ? -9.711 11.672 20.672 1 57.91 107 LEU A C 1
ATOM 801 O O . LEU A 1 107 ? -10.508 10.883 21.188 1 57.91 107 LEU A O 1
ATOM 805 N N . GLY A 1 108 ? -9.32 11.602 19.406 1 57.88 108 GLY A N 1
ATOM 806 C CA . GLY A 1 108 ? -9.617 10.438 18.594 1 57.88 108 GLY A CA 1
ATOM 807 C C . GLY A 1 108 ? -10.945 10.539 17.875 1 57.88 108 GLY A C 1
ATOM 808 O O . GLY A 1 108 ? -11.281 9.688 17.047 1 57.88 108 GLY A O 1
ATOM 809 N N . GLY A 1 109 ? -11.742 11.57 18.281 1 60.72 109 GLY A N 1
ATOM 810 C CA . GLY A 1 109 ? -13.031 11.734 17.625 1 60.72 109 GLY A CA 1
ATOM 811 C C . GLY A 1 109 ? -12.922 12.133 16.172 1 60.72 109 GLY A C 1
ATOM 812 O O . GLY A 1 109 ? -11.836 12.461 15.695 1 60.72 109 GLY A O 1
ATOM 813 N N . PHE A 1 110 ? -14.125 11.969 15.461 1 61.28 110 PHE A N 1
ATOM 814 C CA . PHE A 1 110 ? -14.203 12.297 14.047 1 61.28 110 PHE A CA 1
ATOM 815 C C . PHE A 1 110 ? -13.766 13.734 13.797 1 61.28 110 PHE A C 1
ATOM 817 O O . PHE A 1 110 ? -13.031 14.008 12.836 1 61.28 110 PHE A O 1
ATOM 824 N N . VAL A 1 111 ? -14.188 14.641 14.797 1 68.56 111 VAL A N 1
ATOM 825 C CA . VAL A 1 111 ? -13.742 16.031 14.688 1 68.56 111 VAL A CA 1
ATOM 826 C C . VAL A 1 111 ? -13.102 16.469 16 1 68.56 111 VAL A C 1
ATOM 828 O O . VAL A 1 111 ? -13.805 16.828 16.953 1 68.56 111 VAL A O 1
ATOM 831 N N . ASP A 1 112 ? -11.922 16.234 16.172 1 81.31 112 ASP A N 1
ATOM 832 C CA . ASP A 1 112 ? -11.188 16.703 17.344 1 81.31 112 ASP A CA 1
ATOM 833 C C . ASP A 1 112 ? -10.766 18.156 17.172 1 81.31 112 ASP A C 1
ATOM 835 O O . ASP A 1 112 ? -9.883 18.469 16.359 1 81.31 112 ASP A O 1
ATOM 839 N N . ARG A 1 113 ? -11.406 19.094 17.891 1 85.75 113 ARG A N 1
ATOM 840 C CA . ARG A 1 113 ? -11.125 20.516 17.766 1 85.75 113 ARG A CA 1
ATOM 841 C C . ARG A 1 113 ? -10.25 21 18.922 1 85.75 113 ARG A C 1
ATOM 843 O O . ARG A 1 113 ? -9.961 22.188 19.031 1 85.75 113 ARG A O 1
ATOM 850 N N . SER A 1 114 ? -9.891 20.047 19.781 1 88.25 114 SER A N 1
ATOM 851 C CA . SER A 1 114 ? -9.109 20.438 20.953 1 88.25 114 SER A CA 1
ATOM 852 C C . SER A 1 114 ? -7.699 20.859 20.547 1 88.25 114 SER A C 1
ATOM 854 O O . SER A 1 114 ? -7.156 20.375 19.562 1 88.25 114 SER A O 1
ATOM 856 N N . GLU A 1 115 ? -7.203 21.828 21.281 1 90.88 115 GLU A N 1
ATOM 857 C CA . GLU A 1 115 ? -5.832 22.328 21.156 1 90.88 115 GLU A CA 1
ATOM 858 C C . GLU A 1 115 ? -5.09 22.234 22.484 1 90.88 115 GLU A C 1
ATOM 860 O O . GLU A 1 115 ? -5.664 22.531 23.531 1 90.88 115 GLU A O 1
ATOM 865 N N . GLN A 1 116 ? -3.885 21.781 22.391 1 91.06 116 GLN A N 1
ATOM 866 C CA . GLN A 1 116 ? -3.088 21.672 23.609 1 91.06 116 GLN A CA 1
ATOM 867 C C . GLN A 1 116 ? -1.835 22.547 23.516 1 91.06 116 GLN A C 1
ATOM 869 O O . GLN A 1 116 ? -1.174 22.594 22.484 1 91.06 116 GLN A O 1
ATOM 874 N N . GLN A 1 117 ? -1.63 23.234 24.594 1 92.31 117 GLN A N 1
ATOM 875 C CA . GLN A 1 117 ? -0.449 24.078 24.703 1 92.31 117 GLN A CA 1
ATOM 876 C C . GLN A 1 117 ? 0.537 23.516 25.719 1 92.31 117 GLN A C 1
ATOM 878 O O . GLN A 1 117 ? 0.168 23.234 26.859 1 92.31 117 GLN A O 1
ATOM 883 N N . HIS A 1 118 ? 1.729 23.281 25.266 1 92.56 118 HIS A N 1
ATOM 884 C CA . HIS A 1 118 ? 2.771 22.875 26.188 1 92.56 118 HIS A CA 1
ATOM 885 C C . HIS A 1 118 ? 3.359 24.062 26.922 1 92.56 118 HIS A C 1
ATOM 887 O O . HIS A 1 118 ? 3.666 25.094 26.312 1 92.56 118 HIS A O 1
ATOM 893 N N . PRO A 1 119 ? 3.635 23.938 28.188 1 91.38 119 PRO A N 1
ATOM 894 C CA . PRO A 1 119 ? 4.105 25.078 28.969 1 91.38 119 PRO A CA 1
ATOM 895 C C . PRO A 1 119 ? 5.488 25.562 28.531 1 91.38 119 PRO A C 1
ATOM 897 O O . PRO A 1 119 ? 5.801 26.75 28.688 1 91.38 119 PRO A O 1
ATOM 900 N N . ASP A 1 120 ? 6.281 24.703 27.969 1 92.25 120 ASP A N 1
ATOM 901 C CA . ASP A 1 120 ? 7.66 25.062 27.641 1 92.25 120 ASP A CA 1
ATOM 902 C C . ASP A 1 120 ? 7.758 25.578 26.203 1 92.25 120 ASP A C 1
ATOM 904 O O . ASP A 1 120 ? 8.859 25.812 25.688 1 92.25 120 ASP A O 1
ATOM 908 N N . LEU A 1 121 ? 6.637 25.688 25.516 1 95.06 121 LEU A N 1
ATOM 909 C CA . LEU A 1 121 ? 6.625 26.188 24.156 1 95.06 121 LEU A CA 1
ATOM 910 C C . LEU A 1 121 ? 6.012 27.578 24.094 1 95.06 121 LEU A C 1
ATOM 912 O O . LEU A 1 121 ? 5.234 27.969 24.969 1 95.06 121 LEU A O 1
ATOM 916 N N . PRO A 1 122 ? 6.43 28.422 23.094 1 95.5 122 PRO A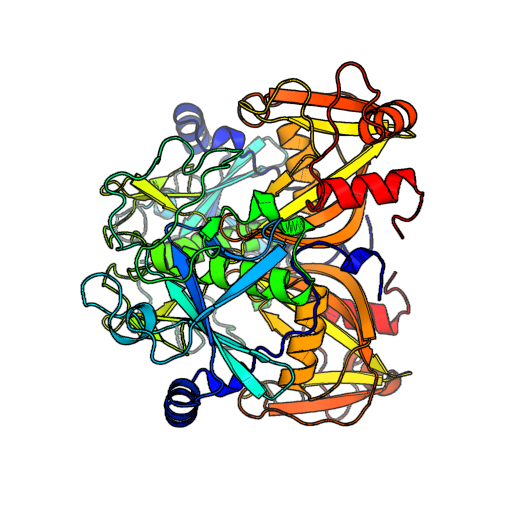 N 1
ATOM 917 C CA . PRO A 1 122 ? 5.887 29.766 22.969 1 95.5 122 PRO A CA 1
ATOM 918 C C . PRO A 1 122 ? 4.363 29.797 22.891 1 95.5 122 PRO A C 1
ATOM 920 O O . PRO A 1 122 ? 3.756 28.891 22.312 1 95.5 122 PRO A O 1
ATOM 923 N N . GLN A 1 123 ? 3.873 30.906 23.422 1 94.31 123 GLN A N 1
ATOM 924 C CA . GLN A 1 123 ? 2.438 31.109 23.266 1 94.31 123 GLN A CA 1
ATOM 925 C C . GLN A 1 123 ? 2.047 31.188 21.797 1 94.31 123 GLN A C 1
ATOM 927 O O . GLN A 1 123 ? 2.752 31.797 20.984 1 94.31 123 GLN A O 1
ATOM 932 N N . GLY A 1 124 ? 0.964 30.562 21.469 1 94.62 124 GLY A N 1
ATOM 933 C CA . GLY A 1 124 ? 0.52 30.547 20.078 1 94.62 124 GLY A CA 1
ATOM 934 C C . GLY A 1 124 ? 0.854 29.266 19.359 1 94.62 124 GLY A C 1
ATOM 935 O O . GLY A 1 124 ? 0.282 28.969 18.297 1 94.62 124 GLY A O 1
ATOM 936 N N . GLN A 1 125 ? 1.818 28.547 19.906 1 97.19 125 GLN A N 1
ATOM 937 C CA . GLN A 1 125 ? 2.1 27.219 19.375 1 97.19 125 GLN A CA 1
ATOM 938 C C . GLN A 1 125 ? 1.271 26.156 20.094 1 97.19 125 GLN A C 1
ATOM 940 O O . GLN A 1 125 ? 1.383 25.984 21.312 1 97.19 125 GLN A O 1
ATOM 945 N N . VAL A 1 126 ? 0.48 25.438 19.328 1 95.81 126 VAL A N 1
ATOM 946 C CA . VAL A 1 126 ? -0.417 24.469 19.938 1 95.81 126 VAL A CA 1
ATOM 947 C C . VAL A 1 126 ? -0.397 23.156 19.156 1 95.81 126 VAL A C 1
ATOM 949 O O . VAL A 1 126 ? -0.026 23.141 17.984 1 95.81 126 VAL A O 1
ATOM 952 N N . PHE A 1 127 ? -0.699 22.078 19.844 1 95.62 127 PHE A N 1
ATOM 953 C CA . PHE A 1 127 ? -0.914 20.812 19.172 1 95.62 127 PHE A CA 1
ATOM 954 C C . PHE A 1 127 ? -2.346 20.688 18.672 1 95.62 127 PHE A C 1
ATOM 956 O O . PHE A 1 127 ? -3.297 20.812 19.438 1 95.62 127 PHE A O 1
ATOM 963 N N . ALA A 1 128 ? -2.479 20.484 17.375 1 94.44 128 ALA A N 1
ATOM 964 C CA . ALA A 1 128 ? -3.801 20.422 16.75 1 94.44 128 ALA A CA 1
ATOM 965 C C . ALA A 1 128 ? -3.918 19.203 15.844 1 94.44 128 ALA A C 1
ATOM 967 O O . ALA A 1 128 ? -2.91 18.688 15.352 1 94.44 128 ALA A O 1
ATOM 968 N N . GLU A 1 129 ? -5.156 18.75 15.648 1 93.94 129 GLU A N 1
ATOM 969 C CA . GLU A 1 129 ? -5.441 17.609 14.789 1 93.94 129 GLU A CA 1
ATOM 970 C C . GLU A 1 129 ? -5.215 17.969 13.32 1 93.94 129 GLU A C 1
ATOM 972 O O . GLU A 1 129 ? -5.715 18.984 12.836 1 93.94 129 GLU A O 1
ATOM 977 N N . LEU A 1 130 ? -4.441 17.109 12.648 1 94 130 LEU A N 1
ATOM 978 C CA . LEU A 1 130 ? -4.043 17.391 11.273 1 94 130 LEU A CA 1
ATOM 979 C C . LEU A 1 130 ? -5.262 17.484 10.367 1 94 130 LEU A C 1
ATOM 981 O O . LEU A 1 130 ? -5.316 18.359 9.484 1 94 130 LEU A O 1
ATOM 985 N N . ARG A 1 131 ? -6.27 16.641 10.508 1 90 131 ARG A N 1
ATOM 986 C CA . ARG A 1 131 ? -7.449 16.625 9.648 1 90 131 ARG A CA 1
ATOM 987 C C . ARG A 1 131 ? -8.18 17.969 9.695 1 90 131 ARG A C 1
ATOM 989 O O . ARG A 1 131 ? -8.805 18.375 8.719 1 90 131 ARG A O 1
ATOM 996 N N . ARG A 1 132 ? -8.031 18.609 10.773 1 89.44 132 ARG A N 1
ATOM 997 C CA . ARG A 1 132 ? -8.711 19.891 10.984 1 89.44 132 ARG A CA 1
ATOM 998 C C . ARG A 1 132 ? -8.031 21 10.188 1 89.44 132 ARG A C 1
ATOM 1000 O O . ARG A 1 132 ? -8.695 21.938 9.742 1 89.44 132 ARG A O 1
ATOM 1007 N N . ILE A 1 133 ? -6.777 20.891 10.008 1 93.25 133 ILE A N 1
ATOM 1008 C CA . ILE A 1 133 ? -6.047 22.062 9.539 1 93.25 133 ILE A CA 1
ATOM 1009 C C . ILE A 1 133 ? -5.402 21.766 8.188 1 93.25 133 ILE A C 1
ATOM 1011 O O . ILE A 1 133 ? -4.691 22.609 7.633 1 93.25 133 ILE A O 1
ATOM 1015 N N . MET A 1 134 ? -5.602 20.656 7.621 1 88.5 134 MET A N 1
ATOM 1016 C CA . MET A 1 134 ? -4.84 20.172 6.477 1 88.5 134 MET A CA 1
ATOM 1017 C C . MET A 1 134 ? -4.988 21.109 5.281 1 88.5 134 MET A C 1
ATOM 1019 O O . MET A 1 134 ? -4.035 21.328 4.535 1 88.5 134 MET A O 1
ATOM 1023 N N . THR A 1 135 ? -6.137 21.781 5.105 1 92.12 135 THR A N 1
ATOM 1024 C CA . THR A 1 135 ? -6.371 22.641 3.953 1 92.12 135 THR A CA 1
ATOM 1025 C C . THR A 1 135 ? -5.715 24 4.16 1 92.12 135 THR A C 1
ATOM 1027 O O . THR A 1 135 ? -5.68 24.828 3.246 1 92.12 135 THR A O 1
ATOM 1030 N N . ARG A 1 136 ? -5.227 24.172 5.328 1 95.19 136 ARG A N 1
ATOM 1031 C CA . ARG A 1 136 ? -4.637 25.469 5.656 1 95.19 136 ARG A CA 1
ATOM 1032 C C . ARG A 1 136 ? -3.127 25.453 5.441 1 95.19 136 ARG A C 1
ATOM 1034 O O . ARG A 1 136 ? -2.494 26.516 5.355 1 95.19 136 ARG A O 1
ATOM 1041 N N . LEU A 1 137 ? -2.545 24.344 5.387 1 96 137 LEU A N 1
ATOM 1042 C CA . LEU A 1 137 ? -1.098 24.188 5.297 1 96 137 LEU A CA 1
ATOM 1043 C C . LEU A 1 137 ? -0.623 24.359 3.857 1 96 137 LEU A C 1
ATOM 1045 O O . LEU A 1 137 ? -1.346 24.016 2.916 1 96 137 LEU A O 1
ATOM 1049 N N . SER A 1 138 ? 0.581 24.938 3.689 1 95.06 138 SER A N 1
ATOM 1050 C CA . SER A 1 138 ? 1.221 24.891 2.379 1 95.06 138 SER A CA 1
ATOM 1051 C C . SER A 1 138 ? 1.447 23.453 1.933 1 95.06 138 SER A C 1
ATOM 1053 O O . SER A 1 138 ? 1.461 22.531 2.756 1 95.06 138 SER A O 1
ATOM 1055 N N . PRO A 1 139 ? 1.643 23.234 0.647 1 93.19 139 PRO A N 1
ATOM 1056 C CA . PRO A 1 139 ? 1.902 21.875 0.17 1 93.19 139 PRO A CA 1
ATOM 1057 C C . PRO A 1 139 ? 3.107 21.219 0.852 1 93.19 139 PRO A C 1
ATOM 1059 O O . PRO A 1 139 ? 3.064 20.047 1.196 1 93.19 139 PRO A O 1
ATOM 1062 N N . ARG A 1 140 ? 4.148 22 1.043 1 95.06 140 ARG A N 1
ATOM 1063 C CA . ARG A 1 140 ? 5.34 21.484 1.705 1 95.06 140 ARG A CA 1
ATOM 1064 C C . ARG A 1 140 ? 5.035 21.094 3.148 1 95.06 140 ARG A C 1
ATOM 1066 O O . ARG A 1 140 ? 5.371 19.984 3.586 1 95.06 140 ARG A O 1
ATOM 1073 N N . ASP A 1 141 ? 4.359 21.969 3.883 1 96.62 141 ASP A N 1
ATOM 1074 C CA . ASP A 1 141 ? 4.016 21.688 5.273 1 96.62 141 ASP A CA 1
ATOM 1075 C C . ASP A 1 141 ? 3.096 20.469 5.383 1 96.62 141 ASP A C 1
ATOM 1077 O O . ASP A 1 141 ? 3.25 19.656 6.289 1 96.62 141 ASP A O 1
ATOM 1081 N N . ALA A 1 142 ? 2.195 20.406 4.473 1 95.75 142 ALA A N 1
ATOM 1082 C CA . ALA A 1 142 ? 1.253 19.297 4.477 1 95.75 142 ALA A CA 1
ATOM 1083 C C . ALA A 1 142 ? 1.975 17.969 4.258 1 95.75 142 ALA A C 1
ATOM 1085 O O . ALA A 1 142 ? 1.69 16.969 4.938 1 95.75 142 ALA A O 1
ATOM 1086 N N . GLU A 1 143 ? 2.875 17.953 3.301 1 95.44 143 GLU A N 1
ATOM 1087 C CA . GLU A 1 143 ? 3.646 16.75 3.023 1 95.44 143 GLU A CA 1
ATOM 1088 C C . GLU A 1 143 ? 4.484 16.344 4.234 1 95.44 143 GLU A C 1
ATOM 1090 O O . GLU A 1 143 ? 4.523 15.164 4.598 1 95.44 143 GLU A O 1
ATOM 1095 N N . LEU A 1 144 ? 5.145 17.281 4.836 1 97.19 144 LEU A N 1
ATOM 1096 C CA . LEU A 1 144 ? 5.945 17.031 6.027 1 97.19 144 LEU A CA 1
ATOM 1097 C C . LEU A 1 144 ? 5.074 16.5 7.164 1 97.19 144 LEU A C 1
ATOM 1099 O O . LEU A 1 144 ? 5.438 15.539 7.832 1 97.19 144 LEU A O 1
ATOM 1103 N N . ALA A 1 145 ? 3.941 17.141 7.367 1 97.31 145 ALA A N 1
ATOM 1104 C CA . ALA A 1 145 ? 3.018 16.75 8.43 1 97.31 145 ALA A CA 1
ATOM 1105 C C . ALA A 1 145 ? 2.531 15.32 8.227 1 97.31 145 ALA A C 1
ATOM 1107 O O . ALA A 1 145 ? 2.547 14.516 9.164 1 97.31 145 ALA A O 1
ATOM 1108 N N . ALA A 1 146 ? 2.127 15.047 6.996 1 96.88 146 ALA A N 1
ATOM 1109 C CA . ALA A 1 146 ? 1.622 13.711 6.695 1 96.88 146 ALA A CA 1
ATOM 1110 C C . ALA A 1 146 ? 2.705 12.656 6.902 1 96.88 146 ALA A C 1
ATOM 1112 O O . ALA A 1 146 ? 2.438 11.586 7.453 1 96.88 146 ALA A O 1
ATOM 1113 N N . THR A 1 147 ? 3.916 12.938 6.465 1 97.5 147 THR A N 1
ATOM 1114 C CA . THR A 1 147 ? 5.043 12.023 6.617 1 97.5 147 THR A CA 1
ATOM 1115 C C . THR A 1 147 ? 5.336 11.773 8.094 1 97.5 147 THR A C 1
ATOM 1117 O O . THR A 1 147 ? 5.402 10.617 8.531 1 97.5 147 THR A O 1
ATOM 1120 N N . ALA A 1 148 ? 5.438 12.805 8.859 1 97.75 148 ALA A N 1
ATOM 1121 C CA . ALA A 1 148 ? 5.75 12.703 10.281 1 97.75 148 ALA A CA 1
ATOM 1122 C C . ALA A 1 148 ? 4.68 11.906 11.023 1 97.75 148 ALA A C 1
ATOM 1124 O O . ALA A 1 148 ? 4.996 10.984 11.781 1 97.75 148 ALA A O 1
ATOM 1125 N N . LYS A 1 149 ? 3.439 12.305 10.773 1 97 149 LYS A N 1
ATOM 1126 C CA . LYS A 1 149 ? 2.338 11.641 11.469 1 97 149 LYS A CA 1
ATOM 1127 C C . LYS A 1 149 ? 2.311 10.148 11.156 1 97 149 LYS A C 1
ATOM 1129 O O . LYS A 1 149 ? 2.137 9.328 12.062 1 97 149 LYS A O 1
ATOM 1134 N N . ALA A 1 150 ? 2.514 9.82 9.93 1 97.44 150 ALA A N 1
ATOM 1135 C CA . ALA A 1 150 ? 2.471 8.422 9.508 1 97.44 150 ALA A CA 1
ATOM 1136 C C . ALA A 1 150 ? 3.6 7.621 10.156 1 97.44 150 ALA A C 1
ATOM 1138 O O . ALA A 1 150 ? 3.365 6.547 10.719 1 97.44 150 ALA A O 1
ATOM 1139 N N . VAL A 1 151 ? 4.84 8.109 10.078 1 97.88 151 VAL A N 1
ATOM 1140 C CA . VAL A 1 151 ? 6 7.355 10.547 1 97.88 151 VAL A CA 1
ATOM 1141 C C . VAL A 1 151 ? 5.969 7.258 12.07 1 97.88 151 VAL A C 1
ATOM 1143 O O . VAL A 1 151 ? 6.215 6.191 12.641 1 97.88 151 VAL A O 1
ATOM 1146 N N . ILE A 1 152 ? 5.613 8.312 12.742 1 96.56 152 ILE A N 1
ATOM 1147 C CA . ILE A 1 152 ? 5.527 8.297 14.203 1 96.56 152 ILE A CA 1
ATOM 1148 C C . ILE A 1 152 ? 4.395 7.367 14.641 1 96.56 152 ILE A C 1
ATOM 1150 O O . ILE A 1 152 ? 4.547 6.602 15.594 1 96.56 152 ILE A O 1
ATOM 1154 N N . GLY A 1 153 ? 3.258 7.496 13.953 1 96 153 GLY A N 1
ATOM 1155 C CA . GLY A 1 153 ? 2.17 6.574 14.234 1 96 153 GLY A CA 1
ATOM 1156 C C . GLY A 1 153 ? 2.57 5.117 14.102 1 96 153 GLY A C 1
ATOM 1157 O O . GLY A 1 153 ? 2.174 4.281 14.914 1 96 153 GLY A O 1
ATOM 1158 N N . TRP A 1 154 ? 3.34 4.805 13.086 1 97 154 TRP A N 1
ATOM 1159 C CA . TRP A 1 154 ? 3.836 3.447 12.875 1 97 154 TRP A CA 1
ATOM 1160 C C . TRP A 1 154 ? 4.699 2.994 14.047 1 97 154 TRP A C 1
ATOM 1162 O O . TRP A 1 154 ? 4.551 1.873 14.539 1 97 154 TRP A O 1
ATOM 1172 N N . HIS A 1 155 ? 5.621 3.816 14.484 1 96.06 155 HIS A N 1
ATOM 1173 C CA . HIS A 1 155 ? 6.473 3.469 15.617 1 96.06 155 HIS A CA 1
ATOM 1174 C C . HIS A 1 155 ? 5.645 3.188 16.859 1 96.06 155 HIS A C 1
ATOM 1176 O O . HIS A 1 155 ? 5.965 2.279 17.641 1 96.06 155 HIS A O 1
ATOM 1182 N N . ALA A 1 156 ? 4.578 3.904 17.062 1 93.81 156 ALA A N 1
ATOM 1183 C CA . ALA A 1 156 ? 3.742 3.736 18.234 1 93.81 156 ALA A CA 1
ATOM 1184 C C . ALA A 1 156 ? 3.057 2.373 18.234 1 93.81 156 ALA A C 1
ATOM 1186 O O . ALA A 1 156 ? 2.818 1.789 19.297 1 93.81 156 ALA A O 1
ATOM 1187 N N . SER A 1 157 ? 2.834 1.821 17.078 1 95.44 157 SER A N 1
ATOM 1188 C CA . SER A 1 157 ? 2.055 0.59 16.984 1 95.44 157 SER A CA 1
ATOM 1189 C C . SER A 1 157 ? 2.939 -0.595 16.609 1 95.44 157 SER A C 1
ATOM 1191 O O . SER A 1 157 ? 2.451 -1.716 16.453 1 95.44 157 SER A O 1
ATOM 1193 N N . HIS A 1 158 ? 4.211 -0.396 16.422 1 96.88 158 HIS A N 1
ATOM 1194 C CA . HIS A 1 158 ? 5.105 -1.456 15.977 1 96.88 158 HIS A CA 1
ATOM 1195 C C . HIS A 1 158 ? 6.387 -1.483 16.797 1 96.88 158 HIS A C 1
ATOM 1197 O O . HIS A 1 158 ? 7.488 -1.524 16.25 1 96.88 158 HIS A O 1
ATOM 1203 N N . ARG A 1 159 ? 6.254 -1.609 18.016 1 97.06 159 ARG A N 1
ATOM 1204 C CA . ARG A 1 159 ? 7.379 -1.539 18.938 1 97.06 159 ARG A CA 1
ATOM 1205 C C . ARG A 1 159 ? 8.07 -2.893 19.062 1 97.06 159 ARG A C 1
ATOM 1207 O O . ARG A 1 159 ? 9.195 -2.979 19.547 1 97.06 159 ARG A O 1
ATOM 1214 N N . PHE A 1 160 ? 7.406 -3.908 18.656 1 98.62 160 PHE A N 1
ATOM 1215 C CA . PHE A 1 160 ? 7.941 -5.258 18.797 1 98.62 160 PHE A CA 1
ATOM 1216 C C . PHE A 1 160 ? 8.039 -5.945 17.438 1 98.62 160 PHE A C 1
ATOM 1218 O O . PHE A 1 160 ? 7.301 -5.609 16.5 1 98.62 160 PHE A O 1
ATOM 1225 N N . CYS A 1 161 ? 8.984 -6.902 17.359 1 98.62 161 CYS A N 1
ATOM 1226 C CA . CYS A 1 161 ? 9.195 -7.68 16.141 1 98.62 161 CYS A CA 1
ATOM 1227 C C . CYS A 1 161 ? 8.008 -8.602 15.867 1 98.62 161 CYS A C 1
ATOM 1229 O O . CYS A 1 161 ? 7.68 -9.453 16.703 1 98.62 161 CYS A O 1
ATOM 1231 N N . ALA A 1 162 ? 7.418 -8.484 14.727 1 98.25 162 ALA A N 1
ATOM 1232 C CA . ALA A 1 162 ? 6.254 -9.289 14.375 1 98.25 162 ALA A CA 1
ATOM 1233 C C . ALA A 1 162 ? 6.648 -10.742 14.125 1 98.25 162 ALA A C 1
ATOM 1235 O O . ALA A 1 162 ? 5.785 -11.625 14.078 1 98.25 162 ALA A O 1
ATOM 1236 N N . ARG A 1 163 ? 7.891 -11.031 13.945 1 97.81 163 ARG A N 1
ATOM 1237 C CA . ARG A 1 163 ? 8.375 -12.375 13.656 1 97.81 163 ARG A CA 1
ATOM 1238 C C . ARG A 1 163 ? 8.57 -13.172 14.945 1 97.81 163 ARG A C 1
ATOM 1240 O O . ARG A 1 163 ? 8.188 -14.344 15.016 1 97.81 163 ARG A O 1
ATOM 1247 N N . CYS A 1 164 ? 9.133 -12.523 16.016 1 98.38 164 CYS A N 1
ATOM 1248 C CA . CYS A 1 164 ? 9.555 -13.336 17.156 1 98.38 164 CYS A CA 1
ATOM 1249 C C . CYS A 1 164 ? 9.055 -12.742 18.469 1 98.38 164 CYS A C 1
ATOM 1251 O O . CYS A 1 164 ? 9.234 -13.336 19.531 1 98.38 164 CYS A O 1
ATOM 1253 N N . GLY A 1 165 ? 8.562 -11.5 18.438 1 98.5 165 GLY A N 1
ATOM 1254 C CA . GLY A 1 165 ? 7.934 -10.93 19.625 1 98.5 165 GLY A CA 1
ATOM 1255 C C . GLY A 1 165 ? 8.883 -10.094 20.469 1 98.5 165 GLY A C 1
ATOM 1256 O O . GLY A 1 165 ? 8.469 -9.445 21.422 1 98.5 165 GLY A O 1
ATOM 1257 N N . ALA A 1 166 ? 10.125 -10.078 20.094 1 98.62 166 ALA A N 1
ATOM 1258 C CA . ALA A 1 166 ? 11.102 -9.289 20.844 1 98.62 166 ALA A CA 1
ATOM 1259 C C . ALA A 1 166 ? 10.93 -7.797 20.562 1 98.62 166 ALA A C 1
ATOM 1261 O O . ALA A 1 166 ? 10.414 -7.414 19.516 1 98.62 166 ALA A O 1
ATOM 1262 N N . ARG A 1 167 ? 11.32 -7.016 21.516 1 98.12 167 ARG A N 1
ATOM 1263 C CA . ARG A 1 167 ? 11.305 -5.574 21.312 1 98.12 167 ARG A CA 1
ATOM 1264 C C . ARG A 1 167 ? 12.273 -5.176 20.203 1 98.12 167 ARG A C 1
ATOM 1266 O O . ARG A 1 167 ? 13.43 -5.617 20.188 1 98.12 167 ARG A O 1
ATOM 1273 N N . SER A 1 168 ? 11.844 -4.371 19.234 1 97.56 168 SER A N 1
ATOM 1274 C CA . SER A 1 168 ? 12.68 -3.949 18.109 1 97.56 168 SER A CA 1
ATOM 1275 C C . SER A 1 168 ? 13.32 -2.592 18.391 1 97.56 168 SER A C 1
ATOM 1277 O O . SER A 1 168 ? 12.969 -1.914 19.359 1 97.56 168 SER A O 1
ATOM 1279 N N . GLU A 1 169 ? 14.305 -2.275 17.578 1 96.94 169 GLU A N 1
ATOM 1280 C CA . GLU A 1 169 ? 15.047 -1.029 17.734 1 96.94 169 GLU A CA 1
ATOM 1281 C C . GLU A 1 169 ? 14.93 -0.148 16.5 1 96.94 169 GLU A C 1
ATOM 1283 O O . GLU A 1 169 ? 14.922 -0.649 15.367 1 96.94 169 GLU A O 1
ATOM 1288 N N . ILE A 1 170 ? 14.883 1.162 16.734 1 96 170 ILE A N 1
ATOM 1289 C CA . ILE A 1 170 ? 14.805 2.123 15.641 1 96 170 ILE A CA 1
ATOM 1290 C C . ILE A 1 170 ? 16.109 2.111 14.852 1 96 170 ILE A C 1
ATOM 1292 O O . ILE A 1 170 ? 17.203 2.055 15.43 1 96 170 ILE A O 1
ATOM 1296 N N . ALA A 1 171 ? 16.031 2.084 13.539 1 96.06 171 ALA A N 1
ATOM 1297 C CA . ALA A 1 171 ? 17.172 2.117 12.625 1 96.06 171 ALA A CA 1
ATOM 1298 C C . ALA A 1 171 ? 16.875 3.014 11.422 1 96.06 171 ALA A C 1
ATOM 1300 O O . ALA A 1 171 ? 15.75 3.486 11.242 1 96.06 171 ALA A O 1
ATOM 1301 N N . GLN A 1 172 ? 17.984 3.369 10.648 1 96.44 172 GLN A N 1
ATOM 1302 C CA . GLN A 1 172 ? 17.859 4.152 9.422 1 96.44 172 GLN A CA 1
ATOM 1303 C C . GLN A 1 172 ? 17.125 5.465 9.68 1 96.44 172 GLN A C 1
ATOM 1305 O O . GLN A 1 172 ? 16.156 5.781 9 1 96.44 172 GLN A O 1
ATOM 1310 N N . ALA A 1 173 ? 17.5 6.121 10.727 1 96.94 173 ALA A N 1
ATOM 1311 C CA . ALA A 1 173 ? 17 7.445 11.086 1 96.94 173 ALA A CA 1
ATOM 1312 C C . ALA A 1 173 ? 15.492 7.438 11.234 1 96.94 173 ALA A C 1
ATOM 1314 O O . ALA A 1 173 ? 14.82 8.406 10.883 1 96.94 173 ALA A O 1
ATOM 1315 N N . GLY A 1 174 ? 14.938 6.363 11.688 1 96.88 174 GLY A N 1
ATOM 1316 C CA . GLY A 1 174 ? 13.516 6.285 11.984 1 96.88 174 GLY A CA 1
ATOM 1317 C C . GLY A 1 174 ? 12.719 5.578 10.914 1 96.88 174 GLY A C 1
ATOM 1318 O O . GLY A 1 174 ? 11.516 5.352 11.07 1 96.88 174 GLY A O 1
ATOM 1319 N N . TRP A 1 175 ? 13.344 5.164 9.859 1 98 175 TRP A N 1
ATOM 1320 C CA . TRP A 1 175 ? 12.602 4.633 8.727 1 98 175 TRP A CA 1
ATOM 1321 C C . TRP A 1 175 ? 12.703 3.111 8.664 1 98 175 TRP A C 1
ATOM 1323 O O . TRP A 1 175 ? 12.352 2.496 7.66 1 98 175 TRP A O 1
ATOM 1333 N N . GLN A 1 176 ? 13.156 2.525 9.703 1 97.69 176 GLN A N 1
ATOM 1334 C CA . GLN A 1 176 ? 13.273 1.08 9.883 1 97.69 176 GLN A CA 1
ATOM 1335 C C . GLN A 1 176 ? 13.312 0.708 11.359 1 97.69 176 GLN A C 1
ATOM 1337 O O . GLN A 1 176 ? 13.719 1.518 12.195 1 97.69 176 GLN A O 1
ATOM 1342 N N . ARG A 1 177 ? 12.781 -0.426 11.68 1 97.81 177 ARG A N 1
ATOM 1343 C CA . ARG A 1 177 ? 13.039 -1.061 12.969 1 97.81 177 ARG A CA 1
ATOM 1344 C C . ARG A 1 177 ? 13.703 -2.42 12.789 1 97.81 177 ARG A C 1
ATOM 1346 O O . ARG A 1 177 ? 13.281 -3.219 11.953 1 97.81 177 ARG A O 1
ATOM 1353 N N . GLY A 1 178 ? 14.758 -2.641 13.5 1 98 178 GLY A N 1
ATOM 1354 C CA . GLY A 1 178 ? 15.484 -3.9 13.461 1 98 178 GLY A CA 1
ATOM 1355 C C . GLY A 1 178 ? 15.328 -4.719 14.727 1 98 178 GLY A C 1
ATOM 1356 O O . GLY A 1 178 ? 15.297 -4.168 15.828 1 98 178 GLY A O 1
ATOM 1357 N N . CYS A 1 179 ? 15.195 -6 14.586 1 98.31 179 CYS A N 1
ATOM 1358 C CA . CYS A 1 179 ? 15.102 -6.895 15.734 1 98.31 179 CYS A CA 1
ATOM 1359 C C . CYS A 1 179 ? 16.469 -7.453 16.109 1 98.31 179 CYS A C 1
ATOM 1361 O O . CYS A 1 179 ? 17.109 -8.141 15.305 1 98.31 179 CYS A O 1
ATOM 1363 N N . PRO A 1 180 ? 16.938 -7.254 17.234 1 98.19 180 PRO A N 1
ATOM 1364 C CA . PRO A 1 180 ? 18.234 -7.781 17.641 1 98.19 180 PRO A CA 1
ATOM 1365 C C . PRO A 1 180 ? 18.219 -9.289 17.875 1 98.19 180 PRO A C 1
ATOM 1367 O O . PRO A 1 180 ? 19.281 -9.922 17.938 1 98.19 180 PRO A O 1
ATOM 1370 N N . ASP A 1 181 ? 17.062 -9.844 18.062 1 98.12 181 ASP A N 1
ATOM 1371 C CA . ASP A 1 181 ? 16.953 -11.258 18.406 1 98.12 181 ASP A CA 1
ATOM 1372 C C . ASP A 1 181 ? 16.984 -12.133 17.156 1 98.12 181 ASP A C 1
ATOM 1374 O O . ASP A 1 181 ? 17.797 -13.047 17.062 1 98.12 181 ASP A O 1
ATOM 1378 N N . CYS A 1 182 ? 16.203 -11.844 16.141 1 97.94 182 CYS A N 1
ATOM 1379 C CA . CYS A 1 182 ? 16.109 -12.742 15 1 97.94 182 CYS A CA 1
ATOM 1380 C C . CYS A 1 182 ? 16.656 -12.086 13.742 1 97.94 182 CYS A C 1
ATOM 1382 O O . CYS A 1 182 ? 16.719 -12.711 12.688 1 97.94 182 CYS A O 1
ATOM 1384 N N . GLY A 1 183 ? 16.922 -10.82 13.805 1 97.88 183 GLY A N 1
ATOM 1385 C CA . GLY A 1 183 ? 17.469 -10.117 12.656 1 97.88 183 GLY A CA 1
ATOM 1386 C C . GLY A 1 183 ? 16.391 -9.562 11.742 1 97.88 183 GLY A C 1
ATOM 1387 O O . GLY A 1 183 ? 16.703 -9.008 10.68 1 97.88 183 GLY A O 1
ATOM 1388 N N . GLY A 1 184 ? 15.156 -9.656 12.133 1 97.12 184 GLY A N 1
ATOM 1389 C CA . GLY A 1 184 ? 14.062 -9.141 11.32 1 97.12 184 GLY A CA 1
ATOM 1390 C C . GLY A 1 184 ? 14.133 -7.641 11.109 1 97.12 184 GLY A C 1
ATOM 1391 O O . GLY A 1 184 ? 14.555 -6.898 12 1 97.12 184 GLY A O 1
ATOM 1392 N N . GLN A 1 185 ? 13.773 -7.203 9.891 1 97.75 185 GLN A N 1
ATOM 1393 C CA . GLN A 1 185 ? 13.688 -5.793 9.523 1 97.75 185 GLN A CA 1
ATOM 1394 C C . GLN A 1 185 ? 12.242 -5.391 9.234 1 97.75 185 GLN A C 1
ATOM 1396 O O . GLN A 1 185 ? 11.523 -6.098 8.523 1 97.75 185 GLN A O 1
ATOM 1401 N N . HIS A 1 186 ? 11.82 -4.34 9.875 1 97.81 186 HIS A N 1
ATOM 1402 C CA . HIS A 1 186 ? 10.461 -3.83 9.695 1 97.81 186 HIS A CA 1
ATOM 1403 C C . HIS A 1 186 ? 10.477 -2.398 9.172 1 97.81 186 HIS A C 1
ATOM 1405 O O . HIS A 1 186 ? 11.344 -1.606 9.539 1 97.81 186 HIS A O 1
ATOM 1411 N N . PHE A 1 187 ? 9.57 -2.086 8.328 1 98 187 PHE A N 1
ATOM 1412 C CA . PHE A 1 187 ? 9.484 -0.788 7.672 1 98 187 PHE A CA 1
ATOM 1413 C C . PHE A 1 187 ? 8.094 -0.18 7.859 1 98 187 PHE A C 1
ATOM 1415 O O . PHE A 1 187 ? 7.117 -0.903 8.062 1 98 187 PHE A O 1
ATOM 1422 N N . PRO A 1 188 ? 8.008 1.21 7.77 1 97.5 188 PRO A N 1
ATOM 1423 C CA . PRO A 1 188 ? 6.695 1.842 7.887 1 97.5 188 PRO A CA 1
ATOM 1424 C C . PRO A 1 188 ? 5.684 1.297 6.879 1 97.5 188 PRO A C 1
ATOM 1426 O O . PRO A 1 188 ? 6.047 0.996 5.738 1 97.5 188 PRO A O 1
ATOM 1429 N N . ARG A 1 189 ? 4.434 1.248 7.34 1 93.81 189 ARG A N 1
ATOM 1430 C CA . ARG A 1 189 ? 3.35 0.678 6.543 1 93.81 189 ARG A CA 1
ATOM 1431 C C . ARG A 1 189 ? 2.604 1.763 5.777 1 93.81 189 ARG A C 1
ATOM 1433 O O . ARG A 1 189 ? 2.363 2.852 6.305 1 93.81 189 ARG A O 1
ATOM 1440 N N . THR A 1 190 ? 2.311 1.576 4.531 1 96.75 190 THR A N 1
ATOM 1441 C CA . THR A 1 190 ? 1.399 2.355 3.701 1 96.75 190 THR A CA 1
ATOM 1442 C C . THR A 1 190 ? 0.397 1.444 2.998 1 96.75 190 THR A C 1
ATOM 1444 O O . THR A 1 190 ? 0.745 0.758 2.035 1 96.75 190 THR A O 1
ATOM 1447 N N . ASP A 1 191 ? -0.828 1.444 3.471 1 97.62 191 ASP A N 1
ATOM 1448 C CA . ASP A 1 191 ? -1.834 0.542 2.92 1 97.62 191 ASP A CA 1
ATOM 1449 C C . ASP A 1 191 ? -2.564 1.186 1.744 1 97.62 191 ASP A C 1
ATOM 1451 O O . ASP A 1 191 ? -3.062 2.309 1.855 1 97.62 191 ASP A O 1
ATOM 1455 N N . PRO A 1 192 ? -2.594 0.493 0.604 1 98.25 192 PRO A N 1
ATOM 1456 C CA . PRO A 1 192 ? -3.387 1.019 -0.511 1 98.25 192 PRO A CA 1
ATOM 1457 C C . PRO A 1 192 ? -4.891 0.954 -0.247 1 98.25 192 PRO A C 1
ATOM 1459 O O . PRO A 1 192 ? -5.398 -0.08 0.193 1 98.25 192 PRO A O 1
ATOM 1462 N N . VAL A 1 193 ? -5.562 2.043 -0.487 1 98.5 193 VAL A N 1
ATOM 1463 C CA . VAL A 1 193 ? -7.008 2.164 -0.333 1 98.5 193 VAL A CA 1
ATOM 1464 C C . VAL A 1 193 ? -7.609 2.791 -1.589 1 98.5 193 VAL A C 1
ATOM 1466 O O . VAL A 1 193 ? -7.129 3.82 -2.068 1 98.5 193 VAL A O 1
ATOM 1469 N N . VAL A 1 194 ? -8.609 2.152 -2.127 1 98.44 194 VAL A N 1
ATOM 1470 C CA . VAL A 1 194 ? -9.305 2.752 -3.264 1 98.44 194 VAL A CA 1
ATOM 1471 C C . VAL A 1 194 ? -10.445 3.633 -2.768 1 98.44 194 VAL A C 1
ATOM 1473 O O . VAL A 1 194 ? -11.109 3.301 -1.785 1 98.44 194 VAL A O 1
ATOM 1476 N N . ILE A 1 195 ? -10.609 4.695 -3.35 1 98.12 195 ILE A N 1
ATOM 1477 C CA . ILE A 1 195 ? -11.758 5.578 -3.207 1 98.12 195 ILE A CA 1
ATOM 1478 C C . ILE A 1 195 ? -12.297 5.957 -4.586 1 98.12 195 ILE A C 1
ATOM 1480 O O . ILE A 1 195 ? -11.523 6.324 -5.477 1 98.12 195 ILE A O 1
ATOM 1484 N N . MET A 1 196 ? -13.594 5.852 -4.844 1 97 196 MET A N 1
ATOM 1485 C CA . MET A 1 196 ? -13.945 5.754 -6.258 1 97 196 MET A CA 1
ATOM 1486 C C . MET A 1 196 ? -15.188 6.59 -6.566 1 97 196 MET A C 1
ATOM 1488 O O . MET A 1 196 ? -16.156 6.566 -5.816 1 97 196 MET A O 1
ATOM 1492 N N . LEU A 1 197 ? -15.023 7.336 -7.562 1 98.06 197 LEU A N 1
ATOM 1493 C CA . LEU A 1 197 ? -16.109 8.078 -8.211 1 98.06 197 LEU A CA 1
ATOM 1494 C C . LEU A 1 197 ? -16.875 7.188 -9.188 1 98.06 197 LEU A C 1
ATOM 1496 O O . LEU A 1 197 ? -16.5 7.09 -10.359 1 98.06 197 LEU A O 1
ATOM 1500 N N . ILE A 1 198 ? -17.938 6.531 -8.711 1 98.62 198 ILE A N 1
ATOM 1501 C CA . ILE A 1 198 ? -18.734 5.633 -9.531 1 98.62 198 ILE A CA 1
ATOM 1502 C C . ILE A 1 198 ? -19.953 6.383 -10.086 1 98.62 198 ILE A C 1
ATOM 1504 O O . ILE A 1 198 ? -20.781 6.879 -9.328 1 98.62 198 ILE A O 1
ATOM 1508 N N . THR A 1 199 ? -20.016 6.434 -11.383 1 98 199 THR A N 1
ATOM 1509 C CA . THR A 1 199 ? -21.078 7.23 -11.984 1 98 199 THR A CA 1
ATOM 1510 C C . THR A 1 199 ? -21.969 6.371 -12.883 1 98 199 THR A C 1
ATOM 1512 O O . THR A 1 199 ? -21.547 5.301 -13.336 1 98 199 THR A O 1
ATOM 1515 N N . HIS A 1 200 ? -23.125 6.707 -13.055 1 96.94 200 HIS A N 1
ATOM 1516 C CA . HIS A 1 200 ? -24.094 6.25 -14.047 1 96.94 200 HIS A CA 1
ATOM 1517 C C . HIS A 1 200 ? -24.891 7.418 -14.617 1 96.94 200 HIS A C 1
ATOM 1519 O O . HIS A 1 200 ? -25.75 7.98 -13.93 1 96.94 200 HIS A O 1
ATOM 1525 N N . GLY A 1 201 ? -24.562 7.75 -15.914 1 92.88 201 GLY A N 1
ATOM 1526 C CA . GLY A 1 201 ? -25.125 8.984 -16.438 1 92.88 201 GLY A CA 1
ATOM 1527 C C . GLY A 1 201 ? -24.688 10.219 -15.664 1 92.88 201 GLY A C 1
ATOM 1528 O O . GLY A 1 201 ? -23.484 10.438 -15.469 1 92.88 201 GLY A O 1
ATOM 1529 N N . ASP A 1 202 ? -25.672 10.977 -15.164 1 94.19 202 ASP A N 1
ATOM 1530 C CA . ASP A 1 202 ? -25.359 12.227 -14.477 1 94.19 202 ASP A CA 1
ATOM 1531 C C . ASP A 1 202 ? -25.422 12.047 -12.961 1 94.19 202 ASP A C 1
ATOM 1533 O O . ASP A 1 202 ? -25.609 13.016 -12.227 1 94.19 202 ASP A O 1
ATOM 1537 N N . GLN A 1 203 ? -25.328 10.852 -12.539 1 97.06 203 GLN A N 1
ATOM 1538 C CA . GLN A 1 203 ? -25.406 10.57 -11.109 1 97.06 203 GLN A CA 1
ATOM 1539 C C . GLN A 1 203 ? -24.109 9.953 -10.602 1 97.06 203 GLN A C 1
ATOM 1541 O O . GLN A 1 203 ? -23.406 9.25 -11.344 1 97.06 203 GLN A O 1
ATOM 1546 N N . VAL A 1 204 ? -23.828 10.242 -9.367 1 98.06 204 VAL A N 1
ATOM 1547 C CA . VAL A 1 204 ? -22.672 9.672 -8.703 1 98.06 204 VAL A CA 1
ATOM 1548 C C . VAL A 1 204 ? -23.109 8.891 -7.469 1 98.06 204 VAL A C 1
ATOM 1550 O O . VAL A 1 204 ? -24.031 9.305 -6.754 1 98.06 204 VAL A O 1
ATOM 1553 N N . LEU A 1 205 ? -22.516 7.746 -7.27 1 98.5 205 LEU A N 1
ATOM 1554 C CA . LEU A 1 205 ? -22.812 6.895 -6.125 1 98.5 205 LEU A CA 1
ATOM 1555 C C . LEU A 1 205 ? -22.094 7.398 -4.871 1 98.5 205 LEU A C 1
ATOM 1557 O O . LEU A 1 205 ? -20.875 7.582 -4.871 1 98.5 205 LEU A O 1
ATOM 1561 N N . MET A 1 206 ? -22.859 7.66 -3.818 1 97.38 206 MET A N 1
ATOM 1562 C CA . MET A 1 206 ? -22.328 8.125 -2.537 1 97.38 206 MET A CA 1
ATOM 1563 C C . MET A 1 206 ? -22.734 7.18 -1.408 1 97.38 206 MET A C 1
ATOM 1565 O O . MET A 1 206 ? -23.766 6.508 -1.491 1 97.38 206 MET A O 1
ATOM 1569 N N . GLY A 1 207 ? -21.859 7.109 -0.449 1 96 207 GLY A N 1
ATOM 1570 C CA . GLY A 1 207 ? -22.156 6.32 0.737 1 96 207 GLY A CA 1
ATOM 1571 C C . GLY A 1 207 ? -21.781 7.027 2.029 1 96 207 GLY A C 1
ATOM 1572 O O . GLY A 1 207 ? -21.156 8.086 2.006 1 96 207 GLY A O 1
ATOM 1573 N N . ARG A 1 208 ? -22.281 6.461 3.16 1 93.81 208 ARG A N 1
ATOM 1574 C CA . ARG A 1 208 ? -21.938 7.004 4.469 1 93.81 208 ARG A CA 1
ATOM 1575 C C . ARG A 1 208 ? -21.766 5.895 5.496 1 93.81 208 ARG A C 1
ATOM 1577 O O . ARG A 1 208 ? -22.328 4.812 5.352 1 93.81 208 ARG A O 1
ATOM 1584 N N . SER A 1 209 ? -20.938 6.164 6.41 1 88.56 209 SER A N 1
ATOM 1585 C CA . SER A 1 209 ? -20.688 5.223 7.496 1 88.56 209 SER A CA 1
ATOM 1586 C C . SER A 1 209 ? -21.5 5.582 8.734 1 88.56 209 SER A C 1
ATOM 1588 O O . SER A 1 209 ? -21.922 6.73 8.898 1 88.56 209 SER A O 1
ATOM 1590 N N . PRO A 1 210 ? -21.609 4.535 9.555 1 85.31 210 PRO A N 1
ATOM 1591 C CA . PRO A 1 210 ? -22.281 4.832 10.812 1 85.31 210 PRO A CA 1
ATOM 1592 C C . PRO A 1 210 ? -21.531 5.852 11.672 1 85.31 210 PRO A C 1
ATOM 1594 O O . PRO A 1 210 ? -20.297 5.836 11.711 1 85.31 210 PRO A O 1
ATOM 1597 N N . GLY A 1 211 ? -22.266 6.746 12.266 1 80.38 211 GLY A N 1
ATOM 1598 C CA . GLY A 1 211 ? -21.656 7.695 13.188 1 80.38 211 GLY A CA 1
ATOM 1599 C C . GLY A 1 211 ? -21.344 9.031 12.539 1 80.38 211 GLY A C 1
ATOM 1600 O O . GLY A 1 211 ? -21.031 10 13.234 1 80.38 211 GLY A O 1
ATOM 1601 N N . TRP A 1 212 ? -21.359 9.016 11.234 1 84.94 212 TRP A N 1
ATOM 1602 C CA . TRP A 1 212 ? -21.125 10.289 10.57 1 84.94 212 TRP A CA 1
ATOM 1603 C C . TRP A 1 212 ? -22.25 11.273 10.867 1 84.94 212 TRP A C 1
ATOM 1605 O O . TRP A 1 212 ? -23.375 10.867 11.148 1 84.94 212 TRP A O 1
ATOM 1615 N N . PRO A 1 213 ? -21.906 12.586 10.883 1 83.62 213 PRO A N 1
ATOM 1616 C CA . PRO A 1 213 ? -23 13.562 11.031 1 83.62 213 PRO A CA 1
ATOM 1617 C C . PRO A 1 213 ? -24.109 13.367 10 1 83.62 213 PRO A C 1
ATOM 1619 O O . PRO A 1 213 ? -23.844 12.891 8.891 1 83.62 213 PRO A O 1
ATOM 1622 N N . GLU A 1 214 ? -25.266 13.766 10.43 1 87.56 214 GLU A N 1
ATOM 1623 C CA . GLU A 1 214 ? -26.406 13.656 9.531 1 87.56 214 GLU A CA 1
ATOM 1624 C C . GLU A 1 214 ? -26.172 14.422 8.234 1 87.56 214 GLU A C 1
ATOM 1626 O O . GLU A 1 214 ? -25.656 15.539 8.25 1 87.56 214 GLU A O 1
ATOM 1631 N N . GLY A 1 215 ? -26.438 13.742 7.125 1 90.81 215 GLY A N 1
ATOM 1632 C CA . GLY A 1 215 ? -26.344 14.391 5.824 1 90.81 215 GLY A CA 1
ATOM 1633 C C . GLY A 1 215 ? -24.969 14.234 5.18 1 90.81 215 GLY A C 1
ATOM 1634 O O . GLY A 1 215 ? -24.812 14.531 3.996 1 90.81 215 GLY A O 1
ATOM 1635 N N . MET A 1 216 ? -24.078 13.742 5.969 1 90.56 216 MET A N 1
ATOM 1636 C CA . MET A 1 216 ? -22.734 13.594 5.422 1 90.56 216 MET A CA 1
ATOM 1637 C C . MET A 1 216 ? -22.625 12.312 4.602 1 90.56 216 MET A C 1
ATOM 1639 O O . MET A 1 216 ? -22.984 11.234 5.078 1 90.56 216 MET A O 1
ATOM 1643 N N . TYR A 1 217 ? -22.25 12.445 3.367 1 94.19 217 TYR A N 1
ATOM 1644 C CA . TYR A 1 217 ? -21.953 11.359 2.451 1 94.19 217 TYR A CA 1
ATOM 1645 C C . TYR A 1 217 ? -20.578 11.555 1.804 1 94.19 217 TYR A C 1
ATOM 1647 O O . TYR A 1 217 ? -20.094 12.68 1.697 1 94.19 217 TYR A O 1
ATOM 1655 N N . SER A 1 218 ? -20 10.531 1.448 1 95.19 218 SER A N 1
ATOM 1656 C CA . SER A 1 218 ? -18.734 10.547 0.728 1 95.19 218 SER A CA 1
ATOM 1657 C C . SER A 1 218 ? -18.672 9.422 -0.303 1 95.19 218 SER A C 1
ATOM 1659 O O . SER A 1 218 ? -19.625 8.664 -0.463 1 95.19 218 SER A O 1
ATOM 1661 N N . LEU A 1 219 ? -17.609 9.43 -1.05 1 97.44 219 LEU A N 1
ATOM 1662 C CA . LEU A 1 219 ? -17.375 8.344 -1.992 1 97.44 219 LEU A CA 1
ATOM 1663 C C . LEU A 1 219 ? -17.062 7.039 -1.256 1 97.44 219 LEU A C 1
ATOM 1665 O O . LEU A 1 219 ? -16.547 7.059 -0.138 1 97.44 219 LEU A O 1
ATOM 1669 N N . LEU A 1 220 ? -17.469 5.926 -1.89 1 97.44 220 LEU A N 1
ATOM 1670 C CA . LEU A 1 220 ? -17.141 4.625 -1.319 1 97.44 220 LEU A CA 1
ATOM 1671 C C . LEU A 1 220 ? -15.633 4.383 -1.336 1 97.44 220 LEU A C 1
ATOM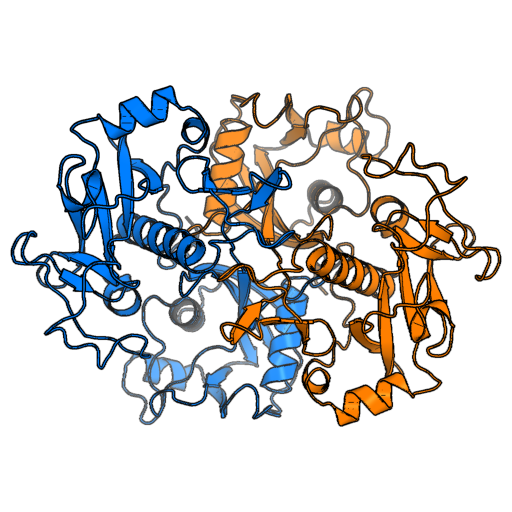 1673 O O . LEU A 1 220 ? -14.93 4.863 -2.232 1 97.44 220 LEU A O 1
ATOM 1677 N N . ALA A 1 221 ? -15.172 3.719 -0.376 1 97.25 221 ALA A N 1
ATOM 1678 C CA . ALA A 1 221 ? -13.742 3.418 -0.263 1 97.25 221 ALA A CA 1
ATOM 1679 C C . ALA A 1 221 ? -13.523 2.072 0.42 1 97.25 221 ALA A C 1
ATOM 1681 O O . ALA A 1 221 ? -14.391 1.584 1.144 1 97.25 221 ALA A O 1
ATOM 1682 N N . GLY A 1 222 ? -12.344 1.495 0.179 1 97.19 222 GLY A N 1
ATOM 1683 C CA . GLY A 1 222 ? -11.977 0.239 0.814 1 97.19 222 GLY A CA 1
ATOM 1684 C C . GLY A 1 222 ? -10.539 -0.169 0.542 1 97.19 222 GLY A C 1
ATOM 1685 O O . GLY A 1 222 ? -9.945 0.267 -0.444 1 97.19 222 GLY A O 1
ATOM 1686 N N . PHE A 1 223 ? -10.047 -1.061 1.361 1 97.81 223 PHE A N 1
ATOM 1687 C CA . PHE A 1 223 ? -8.664 -1.505 1.268 1 97.81 223 PHE A CA 1
ATOM 1688 C C . PHE A 1 223 ? -8.469 -2.428 0.07 1 97.81 223 PHE A C 1
ATOM 1690 O O . PHE A 1 223 ? -9.375 -3.195 -0.28 1 97.81 223 PHE A O 1
ATOM 1697 N N . VAL A 1 224 ? -7.289 -2.307 -0.555 1 97.62 224 VAL A N 1
ATOM 1698 C CA . VAL A 1 224 ? -6.871 -3.307 -1.531 1 97.62 224 VAL A CA 1
ATOM 1699 C C . VAL A 1 224 ? -6.379 -4.559 -0.811 1 97.62 224 VAL A C 1
ATOM 1701 O O . VAL A 1 224 ? -5.594 -4.469 0.137 1 97.62 224 VAL A O 1
ATOM 1704 N N . GLU A 1 225 ? -6.852 -5.707 -1.188 1 97 225 GLU A N 1
ATOM 1705 C CA . GLU A 1 225 ? -6.441 -6.961 -0.564 1 97 225 GLU A CA 1
ATOM 1706 C C . GLU A 1 225 ? -5.285 -7.602 -1.324 1 97 225 GLU A C 1
ATOM 1708 O O . GLU A 1 225 ? -5.094 -7.336 -2.514 1 97 225 GLU A O 1
ATOM 1713 N N . PRO A 1 226 ? -4.52 -8.469 -0.638 1 96.81 226 PRO A N 1
ATOM 1714 C CA . PRO A 1 226 ? -3.457 -9.203 -1.331 1 96.81 226 PRO A CA 1
ATOM 1715 C C . PRO A 1 226 ? -3.969 -9.977 -2.545 1 96.81 226 PRO A C 1
ATOM 1717 O O . PRO A 1 226 ? -5.027 -10.609 -2.477 1 96.81 226 PRO A O 1
ATOM 1720 N N . GLY A 1 227 ? -3.227 -9.828 -3.65 1 94.25 227 GLY A N 1
ATOM 1721 C CA . GLY A 1 227 ? -3.555 -10.609 -4.828 1 94.25 227 GLY A CA 1
ATOM 1722 C C . GLY A 1 227 ? -4.555 -9.93 -5.742 1 94.25 227 GLY A C 1
ATOM 1723 O O . GLY A 1 227 ? -5.047 -10.531 -6.695 1 94.25 227 GLY A O 1
ATOM 1724 N N . GLU A 1 228 ? -4.859 -8.703 -5.473 1 92.94 228 GLU A N 1
ATOM 1725 C CA . GLU A 1 228 ? -5.797 -7.977 -6.32 1 92.94 228 GLU A CA 1
ATOM 1726 C C . GLU A 1 228 ? -5.125 -6.77 -6.973 1 92.94 228 GLU A C 1
ATOM 1728 O O . GLU A 1 228 ? -4.176 -6.207 -6.422 1 92.94 228 GLU A O 1
ATOM 1733 N N . THR A 1 229 ? -5.613 -6.449 -8.219 1 95.44 229 THR A N 1
ATOM 1734 C CA . THR A 1 229 ? -5.223 -5.195 -8.852 1 95.44 229 THR A CA 1
ATOM 1735 C C . THR A 1 229 ? -6.031 -4.027 -8.289 1 95.44 229 THR A C 1
ATOM 1737 O O . THR A 1 229 ? -7.016 -4.234 -7.578 1 95.44 229 THR A O 1
ATOM 1740 N N . LEU A 1 230 ? -5.582 -2.863 -8.602 1 96.44 230 LEU A N 1
ATOM 1741 C CA . LEU A 1 230 ? -6.309 -1.671 -8.18 1 96.44 230 LEU A CA 1
ATOM 1742 C C . LEU A 1 230 ? -7.734 -1.684 -8.719 1 96.44 230 LEU A C 1
ATOM 1744 O O . LEU A 1 230 ? -8.688 -1.433 -7.977 1 96.44 230 LEU A O 1
ATOM 1748 N N . GLU A 1 231 ? -7.895 -2.004 -9.992 1 95.94 231 GLU A N 1
ATOM 1749 C CA . GLU A 1 231 ? -9.188 -2.01 -10.672 1 95.94 231 GLU A CA 1
ATOM 1750 C C . GLU A 1 231 ? -10.117 -3.07 -10.078 1 95.94 231 GLU A C 1
ATOM 1752 O O . GLU A 1 231 ? -11.305 -2.822 -9.883 1 95.94 231 GLU A O 1
ATOM 1757 N N . ALA A 1 232 ? -9.508 -4.211 -9.781 1 95.38 232 ALA A N 1
ATOM 1758 C CA . ALA A 1 232 ? -10.297 -5.281 -9.172 1 95.38 232 ALA A CA 1
ATOM 1759 C C . ALA A 1 232 ? -10.805 -4.871 -7.797 1 95.38 232 ALA A C 1
ATOM 1761 O O . ALA A 1 232 ? -11.938 -5.195 -7.426 1 95.38 232 ALA A O 1
ATOM 1762 N N . ALA A 1 233 ? -10 -4.199 -7.016 1 96.94 233 ALA A N 1
ATOM 1763 C CA . ALA A 1 233 ? -10.414 -3.721 -5.699 1 96.94 233 ALA A CA 1
ATOM 1764 C C . ALA A 1 233 ? -11.594 -2.756 -5.816 1 96.94 233 ALA A C 1
ATOM 1766 O O . ALA A 1 233 ? -12.531 -2.807 -5.012 1 96.94 233 ALA A O 1
ATOM 1767 N N . VAL A 1 234 ? -11.539 -1.862 -6.824 1 97.38 234 VAL A N 1
ATOM 1768 C CA . VAL A 1 234 ? -12.633 -0.926 -7.059 1 97.38 234 VAL A CA 1
ATOM 1769 C C . VAL A 1 234 ? -13.93 -1.695 -7.277 1 97.38 234 VAL A C 1
ATOM 1771 O O . VAL A 1 234 ? -14.93 -1.437 -6.605 1 97.38 234 VAL A O 1
ATOM 1774 N N . ARG A 1 235 ? -13.883 -2.621 -8.141 1 96.88 235 ARG A N 1
ATOM 1775 C CA . ARG A 1 235 ? -15.078 -3.391 -8.477 1 96.88 235 ARG A CA 1
ATOM 1776 C C . ARG A 1 235 ? -15.57 -4.184 -7.273 1 96.88 235 ARG A C 1
ATOM 1778 O O . ARG A 1 235 ? -16.781 -4.223 -7 1 96.88 235 ARG A O 1
ATOM 1785 N N . ARG A 1 236 ? -14.648 -4.785 -6.559 1 96.25 236 ARG A N 1
ATOM 1786 C CA . ARG A 1 236 ? -15.031 -5.605 -5.41 1 96.25 236 ARG A CA 1
ATOM 1787 C C . ARG A 1 236 ? -15.68 -4.758 -4.324 1 96.25 236 ARG A C 1
ATOM 1789 O O . ARG A 1 236 ? -16.766 -5.094 -3.83 1 96.25 236 ARG A O 1
ATOM 1796 N N . GLU A 1 237 ? -15.031 -3.672 -3.951 1 97 237 GLU A N 1
ATOM 1797 C CA . GLU A 1 237 ? -15.508 -2.846 -2.846 1 97 237 GLU A CA 1
ATOM 1798 C C . GLU A 1 237 ? -16.875 -2.238 -3.158 1 97 237 GLU A C 1
ATOM 1800 O O . GLU A 1 237 ? -17.734 -2.143 -2.279 1 97 237 GLU A O 1
ATOM 1805 N N . VAL A 1 238 ? -17.094 -1.786 -4.395 1 97.94 238 VAL A N 1
ATOM 1806 C CA . VAL A 1 238 ? -18.375 -1.211 -4.766 1 97.94 238 VAL A CA 1
ATOM 1807 C C . VAL A 1 238 ? -19.469 -2.283 -4.695 1 97.94 238 VAL A C 1
ATOM 1809 O O . VAL A 1 238 ? -20.562 -2.037 -4.184 1 97.94 238 VAL A O 1
ATOM 1812 N N . LEU A 1 239 ? -19.109 -3.453 -5.199 1 97.19 239 LEU A N 1
ATOM 1813 C CA . LEU A 1 239 ? -20.078 -4.555 -5.16 1 97.19 239 LEU A CA 1
ATOM 1814 C C . LEU A 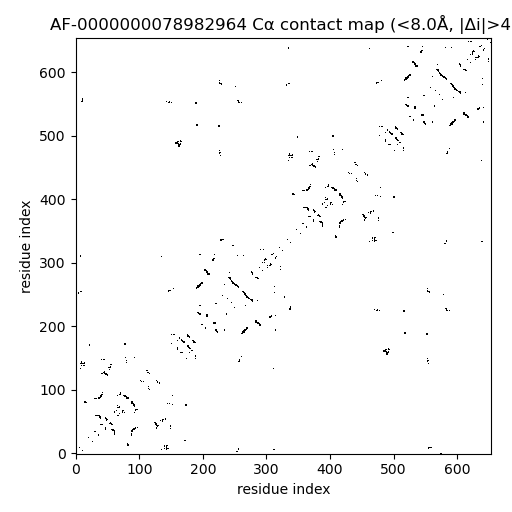1 239 ? -20.391 -4.949 -3.723 1 97.19 239 LEU A C 1
ATOM 1816 O O . LEU A 1 239 ? -21.562 -5.145 -3.373 1 97.19 239 LEU A O 1
ATOM 1820 N N . GLU A 1 240 ? -19.422 -5.066 -2.865 1 95.75 240 GLU A N 1
ATOM 1821 C CA . GLU A 1 240 ? -19.609 -5.473 -1.476 1 95.75 240 GLU A CA 1
ATOM 1822 C C . GLU A 1 240 ? -20.422 -4.438 -0.702 1 95.75 240 GLU A C 1
ATOM 1824 O O . GLU A 1 240 ? -21.344 -4.793 0.035 1 95.75 240 GLU A O 1
ATOM 1829 N N . GLU A 1 241 ? -20.094 -3.164 -0.869 1 96.38 241 GLU A N 1
ATOM 1830 C CA . GLU A 1 241 ? -20.672 -2.115 -0.038 1 96.38 241 GLU A CA 1
ATOM 1831 C C . GLU A 1 241 ? -22.062 -1.715 -0.545 1 96.38 241 GLU A C 1
ATOM 1833 O O . GLU A 1 241 ? -22.953 -1.424 0.248 1 96.38 241 GLU A O 1
ATOM 1838 N N . ALA A 1 242 ? -22.25 -1.739 -1.933 1 97.38 242 ALA A N 1
ATOM 1839 C CA . ALA A 1 242 ? -23.469 -1.127 -2.461 1 97.38 242 ALA A CA 1
ATOM 1840 C C . ALA A 1 242 ? -24.188 -2.064 -3.436 1 97.38 242 ALA A C 1
ATOM 1842 O O . ALA A 1 242 ? -25.266 -1.755 -3.924 1 97.38 242 ALA A O 1
ATOM 1843 N N . GLY A 1 243 ? -23.609 -3.197 -3.783 1 97 243 GLY A N 1
ATOM 1844 C CA . GLY A 1 243 ? -24.219 -4.172 -4.676 1 97 243 GLY A CA 1
ATOM 1845 C C . GLY A 1 243 ? -24.203 -3.74 -6.129 1 97 243 GLY A C 1
ATOM 1846 O O . GLY A 1 243 ? -24.984 -4.242 -6.938 1 97 243 GLY A O 1
ATOM 1847 N N . VAL A 1 244 ? -23.359 -2.824 -6.531 1 98 244 VAL A N 1
ATOM 1848 C CA . VAL A 1 244 ? -23.359 -2.252 -7.871 1 98 244 VAL A CA 1
ATOM 1849 C C . VAL A 1 244 ? -22.172 -2.795 -8.664 1 98 244 VAL A C 1
ATOM 1851 O O . VAL A 1 244 ? -21.016 -2.57 -8.305 1 98 244 VAL A O 1
ATOM 1854 N N . PRO A 1 245 ? -22.406 -3.506 -9.773 1 97.5 245 PRO A N 1
ATOM 1855 C CA . PRO A 1 245 ? -21.297 -3.896 -10.641 1 97.5 245 PRO A CA 1
ATOM 1856 C C . PRO A 1 245 ? -20.688 -2.715 -11.391 1 97.5 245 PRO A C 1
ATOM 1858 O O . PRO A 1 245 ? -21.406 -1.806 -11.812 1 97.5 245 PRO A O 1
ATOM 1861 N N . VAL A 1 246 ? -19.375 -2.734 -11.547 1 97.19 246 VAL A N 1
ATOM 1862 C CA . VAL A 1 246 ? -18.641 -1.633 -12.172 1 97.19 246 VAL A CA 1
ATOM 1863 C C . VAL A 1 246 ? -17.891 -2.137 -13.398 1 97.19 246 VAL A C 1
ATOM 1865 O O . VAL A 1 246 ? -17.281 -3.205 -13.367 1 97.19 246 VAL A O 1
ATOM 1868 N N . GLY A 1 247 ? -17.938 -1.436 -14.477 1 94.69 247 GLY A N 1
ATOM 1869 C CA . GLY A 1 247 ? -17.234 -1.746 -15.711 1 94.69 247 GLY A CA 1
ATOM 1870 C C . GLY A 1 247 ? -15.828 -1.168 -15.766 1 94.69 247 GLY A C 1
ATOM 1871 O O . GLY A 1 247 ? -15 -1.448 -14.891 1 94.69 247 GLY A O 1
ATOM 1872 N N . ALA A 1 248 ? -15.609 -0.238 -16.625 1 93.12 248 ALA A N 1
ATOM 1873 C CA . ALA A 1 248 ? -14.297 0.37 -16.828 1 93.12 248 ALA A CA 1
ATOM 1874 C C . ALA A 1 248 ? -13.883 1.209 -15.625 1 93.12 248 ALA A C 1
ATOM 1876 O O . ALA A 1 248 ? -14.703 1.928 -15.047 1 93.12 248 ALA A O 1
ATOM 1877 N N . VAL A 1 249 ? -12.641 1.044 -15.25 1 94.88 249 VAL A N 1
ATOM 1878 C CA . VAL A 1 249 ? -12.086 1.789 -14.125 1 94.88 249 VAL A CA 1
ATOM 1879 C C . VAL A 1 249 ? -10.875 2.596 -14.586 1 94.88 249 VAL A C 1
ATOM 1881 O O . VAL A 1 249 ? -10.055 2.104 -15.367 1 94.88 249 VAL A O 1
ATOM 1884 N N . THR A 1 250 ? -10.758 3.83 -14.156 1 93.75 250 THR A N 1
ATOM 1885 C CA . THR A 1 250 ? -9.633 4.703 -14.469 1 93.75 250 THR A CA 1
ATOM 1886 C C . THR A 1 250 ? -9.039 5.305 -13.203 1 93.75 250 THR A C 1
ATOM 1888 O O . THR A 1 250 ? -9.773 5.727 -12.305 1 93.75 250 THR A O 1
ATOM 1891 N N . TYR A 1 251 ? -7.746 5.238 -13.117 1 94.5 251 TYR A N 1
ATOM 1892 C CA . TYR A 1 251 ? -7.039 5.934 -12.047 1 94.5 251 TYR A CA 1
ATOM 1893 C C . TYR A 1 251 ? -7.039 7.438 -12.281 1 94.5 251 TYR A C 1
ATOM 1895 O O . TYR A 1 251 ? -6.84 7.898 -13.406 1 94.5 251 TYR A O 1
ATOM 1903 N N . LEU A 1 252 ? -7.227 8.227 -11.18 1 94.81 252 LEU A N 1
ATOM 1904 C CA . LEU A 1 252 ? -7.316 9.68 -11.328 1 94.81 252 LEU A CA 1
ATOM 1905 C C . LEU A 1 252 ? -6.211 10.367 -10.539 1 94.81 252 LEU A C 1
ATOM 1907 O O . LEU A 1 252 ? -5.531 11.258 -11.062 1 94.81 252 LEU A O 1
ATOM 1911 N N . SER A 1 253 ? -6.035 10.016 -9.297 1 93.94 253 SER A N 1
ATOM 1912 C CA . SER A 1 253 ? -5.09 10.672 -8.398 1 93.94 253 SER A CA 1
ATOM 1913 C C . SER A 1 253 ? -4.828 9.82 -7.156 1 93.94 253 SER A C 1
ATOM 1915 O O . SER A 1 253 ? -5.508 8.82 -6.93 1 93.94 253 SER A O 1
ATOM 1917 N N . SER A 1 254 ? -3.822 10.211 -6.426 1 96.56 254 SER A N 1
ATOM 1918 C CA . SER A 1 254 ? -3.566 9.57 -5.137 1 96.56 254 SER A CA 1
ATOM 1919 C C . SER A 1 254 ? -3.285 10.609 -4.055 1 96.56 254 SER A C 1
ATOM 1921 O O . SER A 1 254 ? -2.82 11.711 -4.348 1 96.56 254 SER A O 1
ATOM 1923 N N . GLN A 1 255 ? -3.6 10.258 -2.846 1 96.5 255 GLN A N 1
ATOM 1924 C CA . GLN A 1 255 ? -3.414 11.148 -1.704 1 96.5 255 GLN A CA 1
ATOM 1925 C C . GLN A 1 255 ? -2.969 10.367 -0.469 1 96.5 255 GLN A C 1
ATOM 1927 O O . GLN A 1 255 ? -3.654 9.445 -0.031 1 96.5 255 GLN A O 1
ATOM 1932 N N . PRO A 1 256 ? -1.797 10.773 0.083 1 96.56 256 PRO A N 1
ATOM 1933 C CA . PRO A 1 256 ? -1.497 10.211 1.401 1 96.56 256 PRO A CA 1
ATOM 1934 C C . PRO A 1 256 ? -2.592 10.5 2.428 1 96.56 256 PRO A C 1
ATOM 1936 O O . PRO A 1 256 ? -3.182 11.578 2.424 1 96.56 256 PRO A O 1
ATOM 1939 N N . TRP A 1 257 ? -2.92 9.547 3.188 1 96.12 257 TRP A N 1
ATOM 1940 C CA . TRP A 1 257 ? -3.924 9.656 4.242 1 96.12 257 TRP A CA 1
ATOM 1941 C C . TRP A 1 257 ? -3.418 9.039 5.539 1 96.12 257 TRP A C 1
ATOM 1943 O O . TRP A 1 257 ? -3.781 7.906 5.879 1 96.12 257 TRP A O 1
ATOM 1953 N N . PRO A 1 258 ? -2.586 9.812 6.312 1 95.31 258 PRO A N 1
ATOM 1954 C CA . PRO A 1 258 ? -1.92 9.297 7.508 1 95.31 258 PRO A CA 1
ATOM 1955 C C . PRO A 1 258 ? -2.867 9.156 8.695 1 95.31 258 PRO A C 1
ATOM 1957 O O . PRO A 1 258 ? -2.541 9.594 9.805 1 95.31 258 PRO A O 1
ATOM 1960 N N . PHE A 1 259 ? -4.043 8.523 8.5 1 92.06 259 PHE A N 1
ATOM 1961 C CA . PHE A 1 259 ? -5.082 8.273 9.492 1 92.06 259 PHE A CA 1
ATOM 1962 C C . PHE A 1 259 ? -5.488 6.805 9.492 1 92.06 259 PHE A C 1
ATOM 1964 O O . PHE A 1 259 ? -6.637 6.477 9.203 1 92.06 259 PHE A O 1
ATOM 1971 N N . PRO A 1 260 ? -4.566 5.816 9.766 1 91.44 260 PRO A N 1
ATOM 1972 C CA . PRO A 1 260 ? -3.236 6.188 10.25 1 91.44 260 PRO A CA 1
ATOM 1973 C C . PRO A 1 260 ? -2.152 6.016 9.188 1 91.44 260 PRO A C 1
ATOM 1975 O O . PRO A 1 260 ? -1.065 6.586 9.312 1 91.44 260 PRO A O 1
ATOM 1978 N N . ALA A 1 261 ? -2.252 5.172 8.227 1 94.38 261 ALA A N 1
ATOM 1979 C CA . ALA A 1 261 ? -1.142 4.852 7.336 1 94.38 261 ALA A CA 1
ATOM 1980 C C . ALA A 1 261 ? -1.649 4.355 5.984 1 94.38 261 ALA A C 1
ATOM 1982 O O . ALA A 1 261 ? -1.322 3.244 5.562 1 94.38 261 ALA A O 1
ATOM 1983 N N . SER A 1 262 ? -2.348 5.211 5.258 1 97.06 262 SER A N 1
ATOM 1984 C CA . SER A 1 262 ? -2.934 4.789 3.99 1 97.06 262 SER A CA 1
ATOM 1985 C C . SER A 1 262 ? -2.496 5.699 2.848 1 97.06 262 SER A C 1
ATOM 1987 O O . SER A 1 262 ? -2.068 6.832 3.078 1 97.06 262 SER A O 1
ATOM 1989 N N . LEU A 1 263 ? -2.443 5.168 1.746 1 97.75 263 LEU A N 1
ATOM 1990 C CA . LEU A 1 263 ? -2.436 5.891 0.479 1 97.75 263 LEU A CA 1
ATOM 1991 C C . LEU A 1 263 ? -3.74 5.676 -0.28 1 97.75 263 LEU A C 1
ATOM 1993 O O . LEU A 1 263 ? -4.055 4.547 -0.672 1 97.75 263 LEU A O 1
ATOM 1997 N N . MET A 1 264 ? -4.527 6.758 -0.463 1 97.88 264 MET A N 1
ATOM 1998 C CA . MET A 1 264 ? -5.816 6.703 -1.149 1 97.88 264 MET A CA 1
ATOM 1999 C C . MET A 1 264 ? -5.633 6.809 -2.658 1 97.88 264 MET A C 1
ATOM 2001 O O . MET A 1 264 ? -4.98 7.738 -3.145 1 97.88 264 MET A O 1
ATOM 2005 N N . PHE A 1 265 ? -6.141 5.863 -3.309 1 97.88 265 PHE A N 1
ATOM 2006 C CA . PHE A 1 265 ? -6.145 5.914 -4.766 1 97.88 265 PHE A CA 1
ATOM 2007 C C . PHE A 1 265 ? -7.523 6.281 -5.297 1 97.88 265 PHE A C 1
ATOM 2009 O O . PHE A 1 265 ? -8.461 5.48 -5.207 1 97.88 265 PHE A O 1
ATOM 2016 N N . GLY A 1 266 ? -7.594 7.5 -5.84 1 97.44 266 GLY A N 1
ATOM 2017 C CA . GLY A 1 266 ? -8.828 7.949 -6.465 1 97.44 266 GLY A CA 1
ATOM 2018 C C . GLY A 1 266 ? -9.023 7.383 -7.859 1 97.44 266 GLY A C 1
ATOM 2019 O O . GLY A 1 266 ? -8.188 7.574 -8.742 1 97.44 266 GLY A O 1
ATOM 2020 N N . CYS A 1 267 ? -10.156 6.711 -8.023 1 97.25 267 CYS A N 1
ATOM 2021 C CA . CYS A 1 267 ? -10.484 6.098 -9.305 1 97.25 267 CYS A CA 1
ATOM 2022 C C . CYS A 1 267 ? -11.891 6.488 -9.75 1 97.25 267 CYS A C 1
ATOM 2024 O O . CYS A 1 267 ? -12.742 6.805 -8.93 1 97.25 267 CYS A O 1
ATOM 2026 N N . ALA A 1 268 ? -12.031 6.484 -11.031 1 96.75 268 ALA A N 1
ATOM 2027 C CA . ALA A 1 268 ? -13.367 6.617 -11.617 1 96.75 268 ALA A CA 1
ATOM 2028 C C . ALA A 1 268 ? -13.828 5.301 -12.242 1 96.75 268 ALA A C 1
ATOM 2030 O O . ALA A 1 268 ? -13.016 4.547 -12.789 1 96.75 268 ALA A O 1
ATOM 2031 N N . GLY A 1 269 ? -15.102 5.02 -12.094 1 96.44 269 GLY A N 1
ATOM 2032 C CA . GLY A 1 269 ? -15.695 3.846 -12.719 1 96.44 269 GLY A CA 1
ATOM 2033 C C . GLY A 1 269 ? -17.109 4.078 -13.211 1 96.44 269 GLY A C 1
ATOM 2034 O O . GLY A 1 269 ? -17.781 5.012 -12.766 1 96.44 269 GLY A O 1
ATOM 2035 N N . GLU A 1 270 ? -17.484 3.227 -14.086 1 97 270 GLU A N 1
ATOM 2036 C CA . GLU A 1 270 ? -18.844 3.279 -14.625 1 97 270 GLU A CA 1
ATOM 2037 C C . GLU A 1 270 ? -19.703 2.156 -14.055 1 97 270 GLU A C 1
ATOM 2039 O O . GLU A 1 270 ? -19.359 0.979 -14.188 1 97 270 GLU A O 1
ATOM 2044 N N . ALA A 1 271 ? -20.844 2.598 -13.438 1 98.06 271 ALA A N 1
ATOM 2045 C CA . ALA A 1 271 ? -21.781 1.607 -12.914 1 98.06 271 ALA A CA 1
ATOM 2046 C C . ALA A 1 271 ? -22.547 0.922 -14.047 1 98.06 271 ALA A C 1
ATOM 2048 O O . ALA A 1 271 ? -22.953 1.574 -15.008 1 98.06 271 ALA A O 1
ATOM 2049 N N . LEU A 1 272 ? -22.734 -0.314 -13.883 1 97.56 272 LEU A N 1
ATOM 2050 C CA . LEU A 1 272 ? -23.469 -1.076 -14.898 1 97.56 272 LEU A CA 1
ATOM 2051 C C . LEU A 1 272 ? -24.922 -1.249 -14.508 1 97.56 272 LEU A C 1
ATOM 2053 O O . LEU A 1 272 ? -25.719 -1.776 -15.289 1 97.56 272 LEU A O 1
ATOM 2057 N N . SER A 1 273 ? -25.25 -0.882 -13.312 1 96.31 273 SER A N 1
ATOM 2058 C CA . SER A 1 273 ? -26.609 -0.869 -12.781 1 96.31 273 SER A CA 1
ATOM 2059 C C . SER A 1 273 ? -26.766 0.199 -11.703 1 96.31 273 SER A C 1
ATOM 2061 O O . SER A 1 273 ? -25.781 0.646 -11.109 1 96.31 273 SER A O 1
ATOM 2063 N N . ARG A 1 274 ? -28 0.588 -11.484 1 95.56 274 ARG A N 1
ATOM 2064 C CA . ARG A 1 274 ? -28.266 1.562 -10.43 1 95.56 274 ARG A CA 1
ATOM 2065 C C . ARG A 1 274 ? -28.891 0.897 -9.211 1 95.56 274 ARG A C 1
ATOM 2067 O O . ARG A 1 274 ? -29.156 1.557 -8.203 1 95.56 274 ARG A O 1
ATOM 2074 N N . ASN A 1 275 ? -29.125 -0.338 -9.32 1 97 275 ASN A N 1
ATOM 2075 C CA . ASN A 1 275 ? -29.75 -1.053 -8.211 1 97 275 ASN A CA 1
ATOM 2076 C C . ASN A 1 275 ? -28.812 -1.155 -7.012 1 97 275 ASN A C 1
ATOM 2078 O O . ASN A 1 275 ? -27.688 -1.67 -7.137 1 97 275 ASN A O 1
ATOM 2082 N N . LEU A 1 276 ? -29.312 -0.678 -5.938 1 96.69 276 LEU A N 1
ATOM 2083 C CA . LEU A 1 276 ? -28.5 -0.669 -4.734 1 96.69 276 LEU A CA 1
ATOM 2084 C C . LEU A 1 276 ? -28.859 -1.828 -3.812 1 96.69 276 LEU A C 1
ATOM 2086 O O . LEU A 1 276 ? -30.047 -2.082 -3.574 1 96.69 276 LEU A O 1
ATOM 2090 N N . THR A 1 277 ? -27.938 -2.543 -3.381 1 95.38 277 THR A N 1
ATOM 2091 C CA . THR A 1 277 ? -28.031 -3.484 -2.27 1 95.38 277 THR A CA 1
ATOM 2092 C C . THR A 1 277 ? -26.922 -3.248 -1.262 1 95.38 277 THR A C 1
ATOM 2094 O O . THR A 1 277 ? -25.766 -3.6 -1.516 1 95.38 277 THR A O 1
ATOM 2097 N N . ILE A 1 278 ? -27.25 -2.707 -0.099 1 92.62 278 ILE A N 1
ATOM 2098 C CA . ILE A 1 278 ? -26.25 -2.256 0.866 1 92.62 278 ILE A CA 1
ATOM 2099 C C . ILE A 1 278 ? -25.906 -3.396 1.817 1 92.62 278 ILE A C 1
ATOM 2101 O O . ILE A 1 278 ? -26.781 -4.172 2.219 1 92.62 278 ILE A O 1
ATOM 2105 N N . ASP A 1 279 ? -24.703 -3.475 2.145 1 88.38 279 ASP A N 1
ATOM 2106 C CA . ASP A 1 279 ? -24.266 -4.293 3.273 1 88.38 279 ASP A CA 1
ATOM 2107 C C . ASP A 1 279 ? -24.234 -3.475 4.562 1 88.38 279 ASP A C 1
ATOM 2109 O O . ASP A 1 279 ? -23.328 -2.662 4.766 1 88.38 279 ASP A O 1
ATOM 2113 N N . PRO A 1 280 ? -25.078 -3.76 5.426 1 84.81 280 PRO A N 1
ATOM 2114 C CA . PRO A 1 280 ? -25.203 -2.914 6.613 1 84.81 280 PRO A CA 1
ATOM 2115 C C . PRO A 1 280 ? -24.016 -3.059 7.566 1 84.81 280 PRO A C 1
ATOM 2117 O O . PRO A 1 280 ? -23.828 -2.223 8.453 1 84.81 280 PRO A O 1
ATOM 2120 N N . VAL A 1 281 ? -23.281 -4.098 7.395 1 83.44 281 VAL A N 1
ATOM 2121 C CA . VAL A 1 281 ? -22.094 -4.285 8.234 1 83.44 281 VAL A CA 1
ATOM 2122 C C . VAL A 1 281 ? -21.016 -3.285 7.844 1 83.44 281 VAL A C 1
ATOM 2124 O O . VAL A 1 281 ? -20.25 -2.816 8.695 1 83.44 281 VAL A O 1
ATOM 2127 N N . GLU A 1 282 ? -21.078 -2.852 6.629 1 85.81 282 GLU A N 1
ATOM 2128 C CA . GLU A 1 282 ? -20 -2.025 6.105 1 85.81 282 GLU A CA 1
ATOM 2129 C C . GLU A 1 282 ? -20.391 -0.554 6.062 1 85.81 282 GLU A C 1
ATOM 2131 O O . GLU A 1 282 ? -19.609 0.32 6.43 1 85.81 282 GLU A O 1
ATOM 2136 N N . ILE A 1 283 ? -21.578 -0.292 5.523 1 91.12 283 ILE A N 1
ATOM 2137 C CA . ILE A 1 283 ? -22 1.098 5.406 1 91.12 283 ILE A CA 1
ATOM 2138 C C . ILE A 1 283 ? -23.438 1.243 5.906 1 91.12 283 ILE A C 1
ATOM 2140 O O . ILE A 1 283 ? -24.203 0.27 5.934 1 91.12 283 ILE A O 1
ATOM 2144 N N . GLU A 1 284 ? -23.75 2.48 6.266 1 93.56 284 GLU A N 1
ATOM 2145 C CA . GLU A 1 284 ? -25.078 2.781 6.797 1 93.56 284 GLU A CA 1
ATOM 2146 C C . GLU A 1 284 ? -26.078 3.033 5.668 1 93.56 284 GLU A C 1
ATOM 2148 O O . GLU A 1 284 ? -27.25 2.68 5.785 1 93.56 284 GLU A O 1
ATOM 2153 N N . ASP A 1 285 ? -25.562 3.672 4.668 1 95.12 285 ASP A N 1
ATOM 2154 C CA . ASP A 1 285 ? -26.438 4.066 3.576 1 95.12 285 ASP A CA 1
ATOM 2155 C C . ASP A 1 285 ? -25.656 4.348 2.303 1 95.12 285 ASP A C 1
ATOM 2157 O O . ASP A 1 285 ? -24.438 4.523 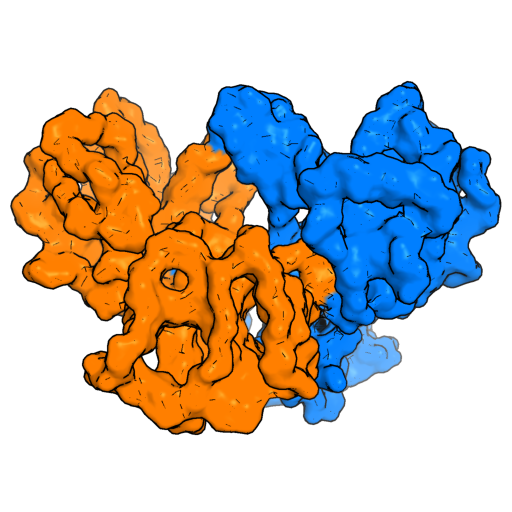2.352 1 95.12 285 ASP A O 1
ATOM 2161 N N . ALA A 1 286 ? -26.359 4.211 1.177 1 96.88 286 ALA A N 1
ATOM 2162 C CA . ALA A 1 286 ? -25.828 4.586 -0.133 1 96.88 286 ALA A CA 1
ATOM 2163 C C . ALA A 1 286 ? -26.922 5.199 -1.006 1 96.88 286 ALA A C 1
ATOM 2165 O O . ALA A 1 286 ? -28.062 4.742 -0.996 1 96.88 286 ALA A O 1
ATOM 2166 N N . ILE A 1 287 ? -26.547 6.23 -1.745 1 96.88 287 ILE A N 1
ATOM 2167 C CA . ILE A 1 287 ? -27.531 6.906 -2.586 1 96.88 287 ILE A CA 1
ATOM 2168 C C . ILE A 1 287 ? -26.875 7.344 -3.895 1 96.88 287 ILE A C 1
ATOM 2170 O O . ILE A 1 287 ? -25.656 7.492 -3.965 1 96.88 287 ILE A O 1
ATOM 2174 N N . TRP A 1 288 ? -27.75 7.457 -4.875 1 97.94 288 TRP A N 1
ATOM 2175 C CA . TRP A 1 288 ? -27.344 8.133 -6.105 1 97.94 288 TRP A CA 1
ATOM 2176 C C . TRP A 1 288 ? -27.625 9.625 -6.023 1 97.94 288 TRP A C 1
ATOM 2178 O O . TRP A 1 288 ? -28.75 10.039 -5.707 1 97.94 288 TRP A O 1
ATOM 2188 N N . VAL A 1 289 ? -26.625 10.461 -6.285 1 97.75 289 VAL A N 1
ATOM 2189 C CA . VAL A 1 289 ? -26.781 11.906 -6.238 1 97.75 289 VAL A CA 1
ATOM 2190 C C . VAL A 1 289 ? -26.562 12.5 -7.629 1 97.75 289 VAL A C 1
ATOM 2192 O O . VAL A 1 289 ? -25.562 12.211 -8.281 1 97.75 289 VAL A O 1
ATOM 2195 N N . SER A 1 290 ? -27.484 13.305 -8.062 1 97.38 290 SER A N 1
ATOM 2196 C CA . SER A 1 290 ? -27.344 13.938 -9.375 1 97.38 290 SER A CA 1
ATOM 2197 C C . SER A 1 290 ? -26.266 15.016 -9.359 1 97.38 290 SER A C 1
ATOM 2199 O O . SER A 1 290 ? -25.906 15.531 -8.297 1 97.38 290 SER A O 1
ATOM 2201 N N . ARG A 1 291 ? -25.828 15.289 -10.547 1 96.62 291 ARG A N 1
ATOM 2202 C CA . ARG A 1 291 ? -24.859 16.359 -10.688 1 96.62 291 ARG A CA 1
ATOM 2203 C C . ARG A 1 291 ? -25.391 17.672 -10.133 1 96.62 291 ARG A C 1
ATOM 2205 O O . ARG A 1 291 ? -24.672 18.406 -9.445 1 96.62 291 ARG A O 1
ATOM 2212 N N . SER A 1 292 ? -26.609 17.969 -10.453 1 96.69 292 SER A N 1
ATOM 2213 C CA . SER A 1 292 ? -27.25 19.203 -9.969 1 96.69 292 SER A CA 1
ATOM 2214 C C . SER A 1 292 ? -27.328 19.219 -8.453 1 96.69 292 SER A C 1
ATOM 2216 O O . SER A 1 292 ? -27.031 20.25 -7.824 1 96.69 292 SER A O 1
ATOM 2218 N N . ASP A 1 293 ? -27.703 18.094 -7.859 1 96.94 293 ASP A N 1
ATOM 2219 C CA . ASP A 1 293 ? -27.781 18.016 -6.406 1 96.94 293 ASP A CA 1
ATOM 2220 C C . ASP A 1 293 ? -26.406 18.188 -5.77 1 96.94 293 ASP A C 1
ATOM 2222 O O . ASP A 1 293 ? -26.266 18.812 -4.719 1 96.94 293 ASP A O 1
ATOM 2226 N N . MET A 1 294 ? -25.422 17.594 -6.371 1 96.31 294 MET A N 1
ATOM 2227 C CA . MET A 1 294 ? -24.062 17.703 -5.848 1 96.31 294 MET A CA 1
ATOM 2228 C C . MET A 1 294 ? -23.578 19.141 -5.914 1 96.31 294 MET A C 1
ATOM 2230 O O . MET A 1 294 ? -22.891 19.609 -5 1 96.31 294 MET A O 1
ATOM 2234 N N . MET A 1 295 ? -23.938 19.859 -6.992 1 95.75 295 MET A N 1
ATOM 2235 C CA . MET A 1 295 ? -23.578 21.266 -7.109 1 95.75 295 MET A CA 1
ATOM 2236 C C . MET A 1 295 ? -24.188 22.078 -5.969 1 95.75 295 MET A C 1
ATOM 2238 O O . MET A 1 295 ? -23.531 22.922 -5.379 1 95.75 295 MET A O 1
ATOM 2242 N N . LEU A 1 296 ? -25.406 21.781 -5.668 1 95.81 296 LEU A N 1
ATOM 2243 C CA . LEU A 1 296 ? -26.094 22.453 -4.57 1 95.81 296 LEU A CA 1
ATOM 2244 C C . LEU A 1 296 ? -25.422 22.141 -3.238 1 95.81 296 LEU A C 1
ATOM 2246 O O . LEU A 1 296 ? -25.297 23.016 -2.381 1 95.81 296 LEU A O 1
ATOM 2250 N N . ALA A 1 297 ? -25.031 20.891 -3.076 1 95.12 297 ALA A N 1
ATOM 2251 C CA . ALA A 1 297 ? -24.344 20.5 -1.848 1 95.12 297 ALA A CA 1
ATOM 2252 C C . ALA A 1 297 ? -23.016 21.25 -1.69 1 95.12 297 ALA A C 1
ATOM 2254 O O . ALA A 1 297 ? -22.719 21.75 -0.606 1 95.12 297 ALA A O 1
ATOM 2255 N N . PHE A 1 298 ? -22.297 21.359 -2.75 1 93.31 298 PHE A N 1
ATOM 2256 C CA . PHE A 1 298 ? -21.016 22.031 -2.725 1 93.31 298 PHE A CA 1
ATOM 2257 C C . PHE A 1 298 ? -21.188 23.516 -2.424 1 93.31 298 PHE A C 1
ATOM 2259 O O . PHE A 1 298 ? -20.328 24.141 -1.814 1 93.31 298 PHE A O 1
ATOM 2266 N N . ALA A 1 299 ? -22.344 24.047 -2.824 1 92.81 299 ALA A N 1
ATOM 2267 C CA . ALA A 1 299 ? -22.656 25.453 -2.566 1 92.81 299 ALA A CA 1
ATOM 2268 C C . ALA A 1 299 ? -23.203 25.641 -1.15 1 92.81 299 ALA A C 1
ATOM 2270 O O . ALA A 1 299 ? -23.391 26.766 -0.698 1 92.81 299 ALA A O 1
ATOM 2271 N N . GLY A 1 300 ? -23.422 24.562 -0.486 1 90.81 300 GLY A N 1
ATOM 2272 C CA . GLY A 1 300 ? -24 24.641 0.845 1 90.81 300 GLY A CA 1
ATOM 2273 C C . GLY A 1 300 ? -25.5 24.906 0.83 1 90.81 300 GLY A C 1
ATOM 2274 O O . GLY A 1 300 ? -26.047 25.422 1.806 1 90.81 300 GLY A O 1
ATOM 2275 N N . GLU A 1 301 ? -26.094 24.594 -0.238 1 93.06 301 GLU A N 1
ATOM 2276 C CA . GLU A 1 301 ? -27.5 24.969 -0.414 1 93.06 301 GLU A CA 1
ATOM 2277 C C . GLU A 1 301 ? -28.391 23.734 -0.444 1 93.06 301 GLU A C 1
ATOM 2279 O O . GLU A 1 301 ? -29.625 23.859 -0.491 1 93.06 301 GLU A O 1
ATOM 2284 N N . HIS A 1 302 ? -27.812 22.594 -0.48 1 94.25 302 HIS A N 1
ATOM 2285 C CA . HIS A 1 302 ? -28.641 21.391 -0.486 1 94.25 302 HIS A CA 1
ATOM 2286 C C . HIS A 1 302 ? -29.297 21.172 0.873 1 94.25 302 HIS A C 1
ATOM 2288 O O . HIS A 1 302 ? -28.641 21.281 1.91 1 94.25 302 HIS A O 1
ATOM 2294 N N . PRO A 1 303 ? -30.531 20.859 0.904 1 91.5 303 PRO A N 1
ATOM 2295 C CA . PRO A 1 303 ? -31.266 20.75 2.17 1 91.5 303 PRO A CA 1
ATOM 2296 C C . PRO A 1 303 ? -30.812 19.562 3.006 1 91.5 303 PRO A C 1
ATOM 2298 O O . PRO A 1 303 ? -30.969 19.562 4.23 1 91.5 303 PRO A O 1
ATOM 2301 N N . ARG A 1 304 ? -30.266 18.594 2.463 1 91.38 304 ARG A N 1
ATOM 2302 C CA . ARG A 1 304 ? -30 17.359 3.193 1 91.38 304 ARG A CA 1
ATOM 2303 C C . ARG A 1 304 ? -28.531 16.984 3.115 1 91.38 304 ARG A C 1
ATOM 2305 O O . ARG A 1 304 ? -27.953 16.516 4.102 1 91.38 304 ARG A O 1
ATOM 2312 N N . LEU A 1 305 ? -27.906 17.203 2.018 1 93.5 305 LEU A N 1
ATOM 2313 C CA . LEU A 1 305 ? -26.562 16.719 1.779 1 93.5 305 LEU A CA 1
ATOM 2314 C C . LEU A 1 305 ? -25.531 17.75 2.209 1 93.5 305 LEU A C 1
ATOM 2316 O O . LEU A 1 305 ? -25.641 18.938 1.864 1 93.5 305 LEU A O 1
ATOM 2320 N N . LEU A 1 306 ? -24.562 17.312 2.947 1 90.25 306 LEU A N 1
ATOM 2321 C CA . LEU A 1 306 ? -23.406 18.141 3.295 1 90.25 306 LEU A CA 1
ATOM 2322 C C . LEU A 1 306 ? -22.281 17.938 2.295 1 90.25 306 LEU A C 1
ATOM 2324 O O . LEU A 1 306 ? -22.125 16.844 1.736 1 90.25 306 LEU A O 1
ATOM 2328 N N . PRO A 1 307 ? -21.562 18.953 2.094 1 82.19 307 PRO A N 1
ATOM 2329 C CA . PRO A 1 307 ? -20.438 18.781 1.189 1 82.19 307 PRO A CA 1
ATOM 2330 C C . PRO A 1 307 ? -19.344 17.875 1.765 1 82.19 307 PRO A C 1
ATOM 2332 O O . PRO A 1 307 ? -19.219 17.766 2.986 1 82.19 307 PRO A O 1
ATOM 2335 N N . ALA A 1 308 ? -18.672 17.156 0.826 1 80.62 308 ALA A N 1
ATOM 2336 C CA . ALA A 1 308 ? -17.5 16.422 1.272 1 80.62 308 ALA A CA 1
ATOM 2337 C C . ALA A 1 308 ? -16.469 17.344 1.91 1 80.62 308 ALA A C 1
ATOM 2339 O O . ALA A 1 308 ? -16.359 18.516 1.546 1 80.62 308 ALA A O 1
ATOM 2340 N N . ARG A 1 309 ? -15.742 16.797 2.781 1 82.81 309 ARG A N 1
ATOM 2341 C CA . ARG A 1 309 ? -14.75 17.594 3.502 1 82.81 309 ARG A CA 1
ATOM 2342 C C . ARG A 1 309 ? -13.664 18.109 2.557 1 82.81 309 ARG A C 1
ATOM 2344 O O . ARG A 1 309 ? -13.062 17.328 1.816 1 82.81 309 ARG A O 1
ATOM 2351 N N . LYS A 1 310 ? -13.383 19.406 2.641 1 88.44 310 LYS A N 1
ATOM 2352 C CA . LYS A 1 310 ? -12.312 19.984 1.837 1 88.44 310 LYS A CA 1
ATOM 2353 C C . LYS A 1 310 ? -10.961 19.391 2.213 1 88.44 310 LYS A C 1
ATOM 2355 O O . LYS A 1 310 ? -10.688 19.156 3.391 1 88.44 310 LYS A O 1
ATOM 2360 N N . GLY A 1 311 ? -10.125 19.156 1.183 1 90.5 311 GLY A N 1
ATOM 2361 C CA . GLY A 1 311 ? -8.797 18.609 1.426 1 90.5 311 GLY A CA 1
ATOM 2362 C C . GLY A 1 311 ? -8.734 17.109 1.217 1 90.5 311 GLY A C 1
ATOM 2363 O O . GLY A 1 311 ? -7.66 16.562 0.947 1 90.5 311 GLY A O 1
ATOM 2364 N N . ALA A 1 312 ? -9.883 16.453 1.422 1 92.06 312 ALA A N 1
ATOM 2365 C CA . ALA A 1 312 ? -9.93 15.016 1.157 1 92.06 312 ALA A CA 1
ATOM 2366 C C . ALA A 1 312 ? -10.016 14.734 -0.341 1 92.06 312 ALA A C 1
ATOM 2368 O O . ALA A 1 312 ? -10.633 15.5 -1.085 1 92.06 312 ALA A O 1
ATOM 2369 N N . ILE A 1 313 ? -9.453 13.648 -0.748 1 94.81 313 ILE A N 1
ATOM 2370 C CA . ILE A 1 313 ? -9.43 13.289 -2.162 1 94.81 313 ILE A CA 1
ATOM 2371 C C . ILE A 1 313 ? -10.852 13.102 -2.678 1 94.81 313 ILE A C 1
ATOM 2373 O O . ILE A 1 313 ? -11.141 13.391 -3.842 1 94.81 313 ILE A O 1
ATOM 2377 N N . ALA A 1 314 ? -11.789 12.719 -1.868 1 95.25 314 ALA A N 1
ATOM 2378 C CA . ALA A 1 314 ? -13.18 12.625 -2.287 1 95.25 314 ALA A CA 1
ATOM 2379 C C . ALA A 1 314 ? -13.695 13.969 -2.787 1 95.25 314 ALA A C 1
ATOM 2381 O O . ALA A 1 314 ? -14.336 14.047 -3.836 1 95.25 314 ALA A O 1
ATOM 2382 N N . HIS A 1 315 ? -13.398 14.992 -1.955 1 94.19 315 HIS A N 1
ATOM 2383 C CA . HIS A 1 315 ? -13.789 16.344 -2.354 1 94.19 315 HIS A CA 1
ATOM 2384 C C . HIS A 1 315 ? -13.148 16.734 -3.684 1 94.19 315 HIS A C 1
ATOM 2386 O O . HIS A 1 315 ? -13.812 17.297 -4.559 1 94.19 315 HIS A O 1
ATOM 2392 N N . PHE A 1 316 ? -11.93 16.438 -3.826 1 93.38 316 PHE A N 1
ATOM 2393 C CA . PHE A 1 316 ? -11.172 16.75 -5.031 1 93.38 316 PHE A CA 1
ATOM 2394 C C . PHE A 1 316 ? -11.781 16.062 -6.25 1 93.38 316 PHE A C 1
ATOM 2396 O O . PHE A 1 316 ? -11.969 16.703 -7.293 1 93.38 316 PHE A O 1
ATOM 2403 N N . LEU A 1 317 ? -12.086 14.805 -6.152 1 95.56 317 LEU A N 1
ATOM 2404 C CA . LEU A 1 317 ? -12.656 14.031 -7.25 1 95.56 317 LEU A CA 1
ATOM 2405 C C . LEU A 1 317 ? -14.023 14.57 -7.645 1 95.56 317 LEU A C 1
ATOM 2407 O O . LEU A 1 317 ? -14.312 14.734 -8.828 1 95.56 317 LEU A O 1
ATOM 2411 N N . LEU A 1 318 ? -14.828 14.852 -6.688 1 95.88 318 LEU A N 1
ATOM 2412 C CA . LEU A 1 318 ? -16.172 15.367 -6.941 1 95.88 318 LEU A CA 1
ATOM 2413 C C . LEU A 1 318 ? -16.109 16.75 -7.594 1 95.88 318 LEU A C 1
ATOM 2415 O O . LEU A 1 318 ? -16.875 17.031 -8.523 1 95.88 318 LEU A O 1
ATOM 2419 N N . GLN A 1 319 ? -15.25 17.531 -7.051 1 93.81 319 GLN A N 1
ATOM 2420 C CA . GLN A 1 319 ? -15.07 18.875 -7.609 1 93.81 319 GLN A CA 1
ATOM 2421 C C . GLN A 1 319 ? -14.68 18.812 -9.078 1 93.81 319 GLN A C 1
ATOM 2423 O O . GLN A 1 319 ? -15.211 19.547 -9.906 1 93.81 319 GLN A O 1
ATOM 2428 N N . ASN A 1 320 ? -13.742 17.969 -9.414 1 93.25 320 ASN A N 1
ATOM 2429 C CA . ASN A 1 320 ? -13.289 17.828 -10.789 1 93.25 320 ASN A CA 1
ATOM 2430 C C . ASN A 1 320 ? -14.359 17.188 -11.672 1 93.25 320 ASN A C 1
ATOM 2432 O O . ASN A 1 320 ? -14.461 17.516 -12.859 1 93.25 320 ASN A O 1
ATOM 2436 N N . TRP A 1 321 ? -15.125 16.281 -11.133 1 94.5 321 TRP A N 1
ATOM 2437 C CA . TRP A 1 321 ? -16.25 15.711 -11.852 1 94.5 321 TRP A CA 1
ATOM 2438 C C . TRP A 1 321 ? -17.266 16.781 -12.219 1 94.5 321 TRP A C 1
ATOM 2440 O O . TRP A 1 321 ? -17.719 16.859 -13.367 1 94.5 321 TRP A O 1
ATOM 2450 N N . LEU A 1 322 ? -17.562 17.672 -11.297 1 94.38 322 LEU A N 1
ATOM 2451 C CA . LEU A 1 322 ? -18.516 18.75 -11.523 1 94.38 322 LEU A CA 1
ATOM 2452 C C . LEU A 1 322 ? -17.984 19.734 -12.57 1 94.38 322 LEU A C 1
ATOM 2454 O O . LEU A 1 322 ? -18.766 20.266 -13.367 1 94.38 322 LEU A O 1
ATOM 2458 N N . ALA A 1 323 ? -16.672 19.859 -12.57 1 91.81 323 ALA A N 1
ATOM 2459 C CA . ALA A 1 323 ? -16.047 20.812 -13.484 1 91.81 323 ALA A CA 1
ATOM 2460 C C . ALA A 1 323 ? -15.727 20.172 -14.828 1 91.81 323 ALA A C 1
ATOM 2462 O O . ALA A 1 323 ? -15.242 20.828 -15.742 1 91.81 323 ALA A O 1
ATOM 2463 N N . ASP A 1 324 ? -15.914 18.875 -15.023 1 89.44 324 ASP A N 1
ATOM 2464 C CA . ASP A 1 324 ? -15.602 18.109 -16.219 1 89.44 324 ASP A CA 1
ATOM 2465 C C . ASP A 1 324 ? -14.102 18.156 -16.516 1 89.44 324 ASP A C 1
ATOM 2467 O O . ASP A 1 324 ? -13.695 18.391 -17.656 1 89.44 324 ASP A O 1
ATOM 2471 N N . THR A 1 325 ? -13.305 17.984 -15.453 1 82.25 325 THR A N 1
ATOM 2472 C CA . THR A 1 325 ? -11.852 18.016 -15.578 1 82.25 325 THR A CA 1
ATOM 2473 C C . THR A 1 325 ? -11.227 16.75 -14.984 1 82.25 325 THR A C 1
ATOM 2475 O O . THR A 1 325 ? -10.133 16.797 -14.43 1 82.25 325 THR A O 1
ATOM 2478 N N . LEU A 1 326 ? -11.93 15.672 -15.023 1 76.25 326 LEU A N 1
ATOM 2479 C CA . LEU A 1 326 ? -11.398 14.422 -14.492 1 76.25 326 LEU A CA 1
ATOM 2480 C C . LEU A 1 326 ? -10.289 13.883 -15.383 1 76.25 326 LEU A C 1
ATOM 2482 O O . LEU A 1 326 ? -9.492 13.039 -14.953 1 76.25 326 LEU A O 1
ATOM 2486 N N . ASP A 1 327 ? -9.656 14.5 -16.422 1 67.25 327 ASP A N 1
ATOM 2487 C CA . ASP A 1 327 ? -8.656 13.953 -17.328 1 67.25 327 ASP A CA 1
ATOM 2488 C C . ASP A 1 327 ? -7.273 13.938 -16.672 1 67.25 327 ASP A C 1
ATOM 2490 O O . ASP A 1 327 ? -6.957 14.82 -15.867 1 67.25 327 ASP A O 1
ATOM 2494 N N . MET B 1 1 ? -12.578 -4.82 -21.109 1 53.94 1 MET B N 1
ATOM 2495 C CA . MET B 1 1 ? -11.484 -4.688 -20.156 1 53.94 1 MET B CA 1
ATOM 2496 C C . MET B 1 1 ? -10.305 -3.951 -20.766 1 53.94 1 MET B C 1
ATOM 2498 O O . MET B 1 1 ? -9.953 -4.195 -21.922 1 53.94 1 MET B O 1
ATOM 2502 N N . LYS B 1 2 ? -9.82 -2.99 -19.984 1 68.19 2 LYS B N 1
ATOM 2503 C CA . LYS B 1 2 ? -8.656 -2.256 -20.5 1 68.19 2 LYS B CA 1
ATOM 2504 C C . LYS B 1 2 ? -7.438 -3.166 -20.594 1 68.19 2 LYS B C 1
ATOM 2506 O O . LYS B 1 2 ? -7.281 -4.094 -19.812 1 68.19 2 LYS B O 1
ATOM 2511 N N . THR B 1 3 ? -6.676 -3.016 -21.609 1 69.69 3 THR B N 1
ATOM 2512 C CA . THR B 1 3 ? -5.43 -3.75 -21.812 1 69.69 3 THR B CA 1
ATOM 2513 C C . THR B 1 3 ? -4.605 -3.766 -20.516 1 69.69 3 THR B C 1
ATOM 2515 O O . THR B 1 3 ? -3.979 -4.773 -20.188 1 69.69 3 THR B O 1
ATOM 2518 N N . ALA B 1 4 ? -4.797 -2.752 -19.797 1 65.94 4 ALA B N 1
ATOM 2519 C CA . ALA B 1 4 ? -4.023 -2.545 -18.578 1 65.94 4 ALA B CA 1
ATOM 2520 C C . ALA B 1 4 ? -4.379 -3.586 -17.516 1 65.94 4 ALA B C 1
ATOM 2522 O O . ALA B 1 4 ? -3.605 -3.822 -16.594 1 65.94 4 ALA B O 1
ATOM 2523 N N . GLU B 1 5 ? -5.453 -4.246 -17.75 1 71.31 5 GLU B N 1
ATOM 2524 C CA . GLU B 1 5 ? -5.898 -5.199 -16.75 1 71.31 5 GLU B CA 1
ATOM 2525 C C . GLU B 1 5 ? -5.477 -6.621 -17.109 1 71.31 5 GLU B C 1
ATOM 2527 O O . GLU B 1 5 ? -5.766 -7.566 -16.375 1 71.31 5 GLU B O 1
ATOM 2532 N N . GLN B 1 6 ? -4.715 -6.746 -18.109 1 78.75 6 GLN B N 1
ATOM 2533 C CA . GLN B 1 6 ? -4.301 -8.062 -18.578 1 78.75 6 GLN B CA 1
ATOM 2534 C C . GLN B 1 6 ? -2.949 -8.461 -17.984 1 78.75 6 GLN B C 1
ATOM 2536 O O . GLN B 1 6 ? -2.301 -9.383 -18.484 1 78.75 6 GLN B O 1
ATOM 2541 N N . VAL B 1 7 ? -2.619 -7.895 -16.906 1 84 7 VAL B N 1
ATOM 2542 C CA . VAL B 1 7 ? -1.375 -8.25 -16.234 1 84 7 VAL B CA 1
ATOM 2543 C C . VAL B 1 7 ? -1.543 -9.578 -15.508 1 84 7 VAL B C 1
ATOM 2545 O O . VAL B 1 7 ? -2.666 -10 -15.219 1 84 7 VAL B O 1
ATOM 2548 N N . THR B 1 8 ? -0.494 -10.164 -15.258 1 87.19 8 THR B N 1
ATOM 2549 C CA . THR B 1 8 ? -0.51 -11.398 -14.484 1 87.19 8 THR B CA 1
ATOM 2550 C C . THR B 1 8 ? -0.949 -11.133 -13.047 1 87.19 8 THR B C 1
ATOM 2552 O O . THR B 1 8 ? -0.694 -10.055 -12.508 1 87.19 8 THR B O 1
ATOM 2555 N N . PHE B 1 9 ? -1.697 -12.164 -12.352 1 84.44 9 PHE B N 1
ATOM 2556 C CA . PHE B 1 9 ? -2.166 -12.195 -10.977 1 84.44 9 PHE B CA 1
ATOM 2557 C C . PHE B 1 9 ? -3.342 -11.242 -10.781 1 84.44 9 PHE B C 1
ATOM 2559 O O . PHE B 1 9 ? -3.594 -10.781 -9.664 1 84.44 9 PHE B O 1
ATOM 2566 N N . GLY B 1 10 ? -4.02 -10.852 -11.773 1 73 10 GLY B N 1
ATOM 2567 C CA . GLY B 1 10 ? -5.027 -9.883 -11.352 1 73 10 GLY B CA 1
ATOM 2568 C C . GLY B 1 10 ? -6.281 -9.93 -12.203 1 73 10 GLY B C 1
ATOM 2569 O O . GLY B 1 10 ? -6.238 -10.359 -13.359 1 73 10 GLY B O 1
ATOM 2570 N N . GLY B 1 11 ? -7.398 -9.625 -11.469 1 77.94 11 GLY B N 1
ATOM 2571 C CA . GLY B 1 11 ? -8.602 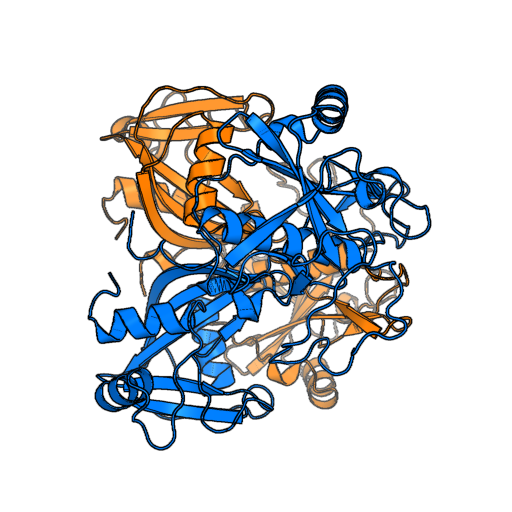-9.148 -12.133 1 77.94 11 GLY B CA 1
ATOM 2572 C C . GLY B 1 11 ? -9.453 -10.273 -12.695 1 77.94 11 GLY B C 1
ATOM 2573 O O . GLY B 1 11 ? -10.07 -10.117 -13.758 1 77.94 11 GLY B O 1
ATOM 2574 N N . SER B 1 12 ? -9.305 -11.484 -12.086 1 87.5 12 SER B N 1
ATOM 2575 C CA . SER B 1 12 ? -10.078 -12.562 -12.695 1 87.5 12 SER B CA 1
ATOM 2576 C C . SER B 1 12 ? -11.523 -12.547 -12.219 1 87.5 12 SER B C 1
ATOM 2578 O O . SER B 1 12 ? -12.367 -13.281 -12.742 1 87.5 12 SER B O 1
ATOM 2580 N N . GLY B 1 13 ? -11.781 -11.719 -11.266 1 90.38 13 GLY B N 1
ATOM 2581 C CA . GLY B 1 13 ? -13.133 -11.633 -10.742 1 90.38 13 GLY B CA 1
ATOM 2582 C C . GLY B 1 13 ? -13.422 -12.664 -9.664 1 90.38 13 GLY B C 1
ATOM 2583 O O . GLY B 1 13 ? -14.562 -13.109 -9.523 1 90.38 13 GLY B O 1
ATOM 2584 N N . LEU B 1 14 ? -12.477 -13.086 -8.914 1 93.5 14 LEU B N 1
ATOM 2585 C CA . LEU B 1 14 ? -12.633 -14.008 -7.793 1 93.5 14 LEU B CA 1
ATOM 2586 C C . LEU B 1 14 ? -13.656 -13.477 -6.793 1 93.5 14 LEU B C 1
ATOM 2588 O O . LEU B 1 14 ? -13.617 -12.305 -6.422 1 93.5 14 LEU B O 1
ATOM 2592 N N . ASP B 1 15 ? -14.594 -14.391 -6.461 1 96.25 15 ASP B N 1
ATOM 2593 C CA . ASP B 1 15 ? -15.477 -14.07 -5.344 1 96.25 15 ASP B CA 1
ATOM 2594 C C . ASP B 1 15 ? -14.789 -14.344 -4.004 1 96.25 15 ASP B C 1
ATOM 2596 O O . ASP B 1 15 ? -14.789 -15.477 -3.521 1 96.25 15 ASP B O 1
ATOM 2600 N N . ARG B 1 16 ? -14.367 -13.328 -3.42 1 96.69 16 ARG B N 1
ATOM 2601 C CA . ARG B 1 16 ? -13.594 -13.469 -2.191 1 96.69 16 ARG B CA 1
ATOM 2602 C C . ARG B 1 16 ? -14.508 -13.672 -0.987 1 96.69 16 ARG B C 1
ATOM 2604 O O . ARG B 1 16 ? -14.062 -14.141 0.062 1 96.69 16 ARG B O 1
ATOM 2611 N N . ALA B 1 17 ? -15.766 -13.305 -1.066 1 96.38 17 ALA B N 1
ATOM 2612 C CA . ALA B 1 17 ? -16.812 -13.562 -0.078 1 96.38 17 ALA B CA 1
ATOM 2613 C C . ALA B 1 17 ? -16.359 -13.156 1.32 1 96.38 17 ALA B C 1
ATOM 2615 O O . ALA B 1 17 ? -16.453 -13.945 2.266 1 96.38 17 ALA B O 1
ATOM 2616 N N . ALA B 1 18 ? -15.922 -11.938 1.438 1 95.19 18 ALA B N 1
ATOM 2617 C CA . ALA B 1 18 ? -15.391 -11.438 2.701 1 95.19 18 ALA B CA 1
ATOM 2618 C C . ALA B 1 18 ? -16.438 -11.531 3.812 1 95.19 18 ALA B C 1
ATOM 2620 O O . ALA B 1 18 ? -16.078 -11.727 4.98 1 95.19 18 ALA B O 1
ATOM 2621 N N . HIS B 1 19 ? -17.672 -11.461 3.475 1 93.94 19 HIS B N 1
ATOM 2622 C CA . HIS B 1 19 ? -18.766 -11.461 4.449 1 93.94 19 HIS B CA 1
ATOM 2623 C C . HIS B 1 19 ? -18.828 -12.781 5.207 1 93.94 19 HIS B C 1
ATOM 2625 O O . HIS B 1 19 ? -19.438 -12.859 6.273 1 93.94 19 HIS B O 1
ATOM 2631 N N . LEU B 1 20 ? -18.188 -13.781 4.762 1 96.12 20 LEU B N 1
ATOM 2632 C CA . LEU B 1 20 ? -18.219 -15.102 5.391 1 96.12 20 LEU B CA 1
ATOM 2633 C C . LEU B 1 20 ? -17.078 -15.258 6.383 1 96.12 20 LEU B C 1
ATOM 2635 O O . LEU B 1 20 ? -17.078 -16.188 7.191 1 96.12 20 LEU B O 1
ATOM 2639 N N . ARG B 1 21 ? -16.078 -14.406 6.375 1 96.5 21 ARG B N 1
ATOM 2640 C CA . ARG B 1 21 ? -14.828 -14.609 7.098 1 96.5 21 ARG B CA 1
ATOM 2641 C C . ARG B 1 21 ? -15.055 -14.555 8.602 1 96.5 21 ARG B C 1
ATOM 2643 O O . ARG B 1 21 ? -14.414 -15.289 9.359 1 96.5 21 ARG B O 1
ATOM 2650 N N . GLY B 1 22 ? -15.969 -13.766 8.977 1 94.75 22 GLY B N 1
ATOM 2651 C CA . GLY B 1 22 ? -16.219 -13.602 10.406 1 94.75 22 GLY B CA 1
ATOM 2652 C C . GLY B 1 22 ? -17.391 -14.422 10.906 1 94.75 22 GLY B C 1
ATOM 2653 O O . GLY B 1 22 ? -17.734 -14.367 12.086 1 94.75 22 GLY B O 1
ATOM 2654 N N . ASP B 1 23 ? -17.984 -15.164 10.078 1 95.38 23 ASP B N 1
ATOM 2655 C CA . ASP B 1 23 ? -19.141 -15.992 10.406 1 95.38 23 ASP B CA 1
ATOM 2656 C C . ASP B 1 23 ? -18.719 -17.406 10.789 1 95.38 23 ASP B C 1
ATOM 2658 O O . ASP B 1 23 ? -18.5 -18.25 9.922 1 95.38 23 ASP B O 1
ATOM 2662 N N . GLY B 1 24 ? -18.719 -17.609 12.086 1 93.94 24 GLY B N 1
ATOM 2663 C CA . GLY B 1 24 ? -18.25 -18.906 12.586 1 93.94 24 GLY B CA 1
ATOM 2664 C C . GLY B 1 24 ? -19.031 -20.078 12.031 1 93.94 24 GLY B C 1
ATOM 2665 O O . GLY B 1 24 ? -18.453 -21.094 11.664 1 93.94 24 GLY B O 1
ATOM 2666 N N . GLU B 1 25 ? -20.297 -19.953 11.953 1 95.81 25 GLU B N 1
ATOM 2667 C CA . GLU B 1 25 ? -21.125 -21.031 11.43 1 95.81 25 GLU B CA 1
ATOM 2668 C C . GLU B 1 25 ? -20.859 -21.266 9.945 1 95.81 25 GLU B C 1
ATOM 2670 O O . GLU B 1 25 ? -20.797 -22.422 9.508 1 95.81 25 GLU B O 1
ATOM 2675 N N . ALA B 1 26 ? -20.766 -20.188 9.242 1 95.62 26 ALA B N 1
ATOM 2676 C CA . ALA B 1 26 ? -20.453 -20.312 7.824 1 95.62 26 ALA B CA 1
ATOM 2677 C C . ALA B 1 26 ? -19.109 -21 7.613 1 95.62 26 ALA B C 1
ATOM 2679 O O . ALA B 1 26 ? -18.953 -21.828 6.723 1 95.62 26 ALA B O 1
ATOM 2680 N N . GLN B 1 27 ? -18.172 -20.641 8.453 1 92.94 27 GLN B N 1
ATOM 2681 C CA . GLN B 1 27 ? -16.828 -21.234 8.336 1 92.94 27 GLN B CA 1
ATOM 2682 C C . GLN B 1 27 ? -16.859 -22.734 8.586 1 92.94 27 GLN B C 1
ATOM 2684 O O . GLN B 1 27 ? -16.219 -23.5 7.871 1 92.94 27 GLN B O 1
ATOM 2689 N N . LYS B 1 28 ? -17.609 -23.125 9.555 1 92.75 28 LYS B N 1
ATOM 2690 C CA . LYS B 1 28 ? -17.75 -24.547 9.852 1 92.75 28 LYS B CA 1
ATOM 2691 C C . LYS B 1 28 ? -18.391 -25.297 8.68 1 92.75 28 LYS B C 1
ATOM 2693 O O . LYS B 1 28 ? -17.922 -26.359 8.281 1 92.75 28 LYS B O 1
ATOM 2698 N N . ARG B 1 29 ? -19.375 -24.703 8.156 1 95.5 29 ARG B N 1
ATOM 2699 C CA . ARG B 1 29 ? -20.062 -25.297 7.023 1 95.5 29 ARG B CA 1
ATOM 2700 C C . ARG B 1 29 ? -19.141 -25.438 5.816 1 95.5 29 ARG B C 1
ATOM 2702 O O . ARG B 1 29 ? -19.125 -26.469 5.145 1 95.5 29 ARG B O 1
ATOM 2709 N N . MET B 1 30 ? -18.438 -24.391 5.555 1 95.38 30 MET B N 1
ATOM 2710 C CA . MET B 1 30 ? -17.547 -24.375 4.395 1 95.38 30 MET B CA 1
ATOM 2711 C C . MET B 1 30 ? -16.438 -25.406 4.551 1 95.38 30 MET B C 1
ATOM 2713 O O . MET B 1 30 ? -16.078 -26.094 3.592 1 95.38 30 MET B O 1
ATOM 2717 N N . SER B 1 31 ? -15.953 -25.516 5.746 1 90.5 31 SER B N 1
ATOM 2718 C CA . SER B 1 31 ? -14.875 -26.484 5.996 1 90.5 31 SER B CA 1
ATOM 2719 C C . SER B 1 31 ? -15.367 -27.922 5.844 1 90.5 31 SER B C 1
ATOM 2721 O O . SER B 1 31 ? -14.586 -28.812 5.5 1 90.5 31 SER B O 1
ATOM 2723 N N . ALA B 1 32 ? -16.641 -28.078 6.027 1 92.88 32 ALA B N 1
ATOM 2724 C CA . ALA B 1 32 ? -17.234 -29.422 5.953 1 92.88 32 ALA B CA 1
ATOM 2725 C C . ALA B 1 32 ? -17.781 -29.703 4.559 1 92.88 32 ALA B C 1
ATOM 2727 O O . ALA B 1 32 ? -18.203 -30.828 4.27 1 92.88 32 ALA B O 1
ATOM 2728 N N . ASP B 1 33 ? -17.828 -28.703 3.736 1 96.25 33 ASP B N 1
ATOM 2729 C CA . ASP B 1 33 ? -18.344 -28.875 2.383 1 96.25 33 ASP B CA 1
ATOM 2730 C C . ASP B 1 33 ? -17.484 -29.875 1.591 1 96.25 33 ASP B C 1
ATOM 2732 O O . ASP B 1 33 ? -16.281 -29.672 1.432 1 96.25 33 ASP B O 1
ATOM 2736 N N . PRO B 1 34 ? -18.062 -30.969 1.076 1 96.19 34 PRO B N 1
ATOM 2737 C CA . PRO B 1 34 ? -17.281 -31.969 0.342 1 96.19 34 PRO B CA 1
ATOM 2738 C C . PRO B 1 34 ? -16.703 -31.422 -0.963 1 96.19 34 PRO B C 1
ATOM 2740 O O . PRO B 1 34 ? -15.797 -32.031 -1.543 1 96.19 34 PRO B O 1
ATOM 2743 N N . ARG B 1 35 ? -17.25 -30.328 -1.438 1 96.94 35 ARG B N 1
ATOM 2744 C CA . ARG B 1 35 ? -16.766 -29.719 -2.674 1 96.94 35 ARG B CA 1
ATOM 2745 C C . ARG B 1 35 ? -15.602 -28.766 -2.398 1 96.94 35 ARG B C 1
ATOM 2747 O O . ARG B 1 35 ? -14.984 -28.25 -3.33 1 96.94 35 ARG B O 1
ATOM 2754 N N . ALA B 1 36 ? -15.281 -28.5 -1.117 1 97.75 36 ALA B N 1
ATOM 2755 C CA . ALA B 1 36 ? -14.188 -27.609 -0.759 1 97.75 36 ALA B CA 1
ATOM 2756 C C . ALA B 1 36 ? -12.852 -28.125 -1.281 1 97.75 36 ALA B C 1
ATOM 2758 O O . ALA B 1 36 ? -12.672 -29.344 -1.438 1 97.75 36 ALA B O 1
ATOM 2759 N N . ARG B 1 37 ? -12.016 -27.219 -1.595 1 97.88 37 ARG B N 1
ATOM 2760 C CA . ARG B 1 37 ? -10.664 -27.547 -2.047 1 97.88 37 ARG B CA 1
ATOM 2761 C C . ARG B 1 37 ? -9.625 -26.703 -1.328 1 97.88 37 ARG B C 1
ATOM 2763 O O . ARG B 1 37 ? -9.914 -25.562 -0.938 1 97.88 37 ARG B O 1
ATOM 2770 N N . CYS B 1 38 ? -8.438 -27.281 -1.203 1 97.62 38 CYS B N 1
ATOM 2771 C CA . CYS B 1 38 ? -7.367 -26.594 -0.487 1 97.62 38 CYS B CA 1
ATOM 2772 C C . CYS B 1 38 ? -6.074 -26.609 -1.297 1 97.62 38 CYS B C 1
ATOM 2774 O O . CYS B 1 38 ? -5.625 -27.672 -1.74 1 97.62 38 CYS B O 1
ATOM 2776 N N . LEU B 1 39 ? -5.578 -25.453 -1.52 1 98.38 39 LEU B N 1
ATOM 2777 C CA . LEU B 1 39 ? -4.27 -25.297 -2.141 1 98.38 39 LEU B CA 1
ATOM 2778 C C . LEU B 1 39 ? -3.158 -25.406 -1.099 1 98.38 39 LEU B C 1
ATOM 2780 O O . LEU B 1 39 ? -3.137 -24.625 -0.133 1 98.38 39 LEU B O 1
ATOM 2784 N N . LEU B 1 40 ? -2.23 -26.297 -1.288 1 97 40 LEU B N 1
ATOM 2785 C CA . LEU B 1 40 ? -1.134 -26.453 -0.341 1 97 40 LEU B CA 1
ATOM 2786 C C . LEU B 1 40 ? 0.076 -25.625 -0.767 1 97 40 LEU B C 1
ATOM 2788 O O . LEU B 1 40 ? 0.397 -25.562 -1.955 1 97 40 LEU B O 1
ATOM 2792 N N . LEU B 1 41 ? 0.646 -25.031 0.156 1 96 41 LEU B N 1
ATOM 2793 C CA . LEU B 1 41 ? 1.918 -24.344 -0.037 1 96 41 LEU B CA 1
ATOM 2794 C C . LEU B 1 41 ? 3.004 -24.953 0.843 1 96 41 LEU B C 1
ATOM 2796 O O . LEU B 1 41 ? 2.74 -25.344 1.98 1 96 41 LEU B O 1
ATOM 2800 N N . TRP B 1 42 ? 4.219 -24.984 0.297 1 93.88 42 TRP B N 1
ATOM 2801 C CA . TRP B 1 42 ? 5.379 -25.484 1.028 1 93.88 42 TRP B CA 1
ATOM 2802 C C . TRP B 1 42 ? 6.578 -24.562 0.828 1 93.88 42 TRP B C 1
ATOM 2804 O O . TRP B 1 42 ? 7.152 -24.516 -0.262 1 93.88 42 TRP B O 1
ATOM 2814 N N . ARG B 1 43 ? 6.949 -23.797 1.886 1 91.44 43 ARG B N 1
ATOM 2815 C CA . ARG B 1 43 ? 8.086 -22.891 1.888 1 91.44 43 ARG B CA 1
ATOM 2816 C C . ARG B 1 43 ? 8.008 -21.906 0.722 1 91.44 43 ARG B C 1
ATOM 2818 O O . ARG B 1 43 ? 8.984 -21.719 -0.007 1 91.44 43 ARG B O 1
ATOM 2825 N N . GLY B 1 44 ? 6.793 -21.406 0.558 1 91.56 44 GLY B N 1
ATOM 2826 C CA . GLY B 1 44 ? 6.582 -20.359 -0.435 1 91.56 44 GLY B CA 1
ATOM 2827 C C . GLY B 1 44 ? 6.234 -20.906 -1.808 1 91.56 44 GLY B C 1
ATOM 2828 O O . GLY B 1 44 ? 5.855 -20.156 -2.703 1 91.56 44 GLY B O 1
ATOM 2829 N N . LYS B 1 45 ? 6.352 -22.188 -2.02 1 94.5 45 LYS B N 1
ATOM 2830 C CA . LYS B 1 45 ? 6.023 -22.828 -3.293 1 94.5 45 LYS B CA 1
ATOM 2831 C C . LYS B 1 45 ? 4.578 -23.312 -3.307 1 94.5 45 LYS B C 1
ATOM 2833 O O . LYS B 1 45 ? 4.02 -23.641 -2.26 1 94.5 45 LYS B O 1
ATOM 2838 N N . LEU B 1 46 ? 4.023 -23.375 -4.457 1 96.5 46 LEU B N 1
ATOM 2839 C CA . LEU B 1 46 ? 2.629 -23.797 -4.605 1 96.5 46 LEU B CA 1
ATOM 2840 C C . LEU B 1 46 ? 2.537 -25.203 -5.16 1 96.5 46 LEU B C 1
ATOM 2842 O O . LEU B 1 46 ? 3.369 -25.609 -5.977 1 96.5 46 LEU B O 1
ATOM 2846 N N . LEU B 1 47 ? 1.541 -25.922 -4.77 1 98.19 47 LEU B N 1
ATOM 2847 C CA . LEU B 1 47 ? 1.249 -27.234 -5.359 1 98.19 47 LEU B CA 1
ATOM 2848 C C . LEU B 1 47 ? 0.64 -27.062 -6.75 1 98.19 47 LEU B C 1
ATOM 2850 O O . LEU B 1 47 ? -0.394 -26.406 -6.906 1 98.19 47 LEU B O 1
ATOM 2854 N N . VAL B 1 48 ? 1.3 -27.594 -7.746 1 98.44 48 VAL B N 1
ATOM 2855 C CA . VAL B 1 48 ? 0.854 -27.453 -9.125 1 98.44 48 VAL B CA 1
ATOM 2856 C C . VAL B 1 48 ? 0.916 -28.812 -9.836 1 98.44 48 VAL B C 1
ATOM 2858 O O . VAL B 1 48 ? 1.469 -29.766 -9.297 1 98.44 48 VAL B O 1
ATOM 2861 N N . GLU B 1 49 ? 0.245 -28.859 -10.969 1 98.44 49 GLU B N 1
ATOM 2862 C CA . GLU B 1 49 ? 0.209 -30.078 -11.766 1 98.44 49 GLU B CA 1
ATOM 2863 C C . GLU B 1 49 ? 0.124 -29.766 -13.258 1 98.44 49 GLU B C 1
ATOM 2865 O O . GLU B 1 49 ? 0.025 -28.594 -13.648 1 98.44 49 GLU B O 1
ATOM 2870 N N . GLY B 1 50 ? 0.203 -30.875 -14.047 1 97.19 50 GLY B N 1
ATOM 2871 C CA . GLY B 1 50 ? 0.237 -30.75 -15.492 1 97.19 50 GLY B CA 1
ATOM 2872 C C . GLY B 1 50 ? 1.629 -30.906 -16.078 1 97.19 50 GLY B C 1
ATOM 2873 O O . GLY B 1 50 ? 2.625 -30.688 -15.375 1 97.19 50 GLY B O 1
ATOM 2874 N N . GLU B 1 51 ? 1.756 -31.172 -17.344 1 94.94 51 GLU B N 1
ATOM 2875 C CA . GLU B 1 51 ? 3.033 -31.406 -18.016 1 94.94 51 GLU B CA 1
ATOM 2876 C C . GLU B 1 51 ? 3.93 -30.172 -17.938 1 94.94 51 GLU B C 1
ATOM 2878 O O . GLU B 1 51 ? 5.148 -30.297 -17.797 1 94.94 51 GLU B O 1
ATOM 2883 N N . ARG B 1 52 ? 3.332 -29.094 -18.031 1 95.44 52 ARG B N 1
ATOM 2884 C CA . ARG B 1 52 ? 4.09 -27.859 -17.984 1 95.44 52 ARG B CA 1
ATOM 2885 C C . ARG B 1 52 ? 3.887 -27.141 -16.641 1 95.44 52 ARG B C 1
ATOM 2887 O O . ARG B 1 52 ? 4.203 -25.953 -16.516 1 95.44 52 ARG B O 1
ATOM 2894 N N . LEU B 1 53 ? 3.217 -27.797 -15.641 1 96.56 53 LEU B N 1
ATOM 2895 C CA . LEU B 1 53 ? 2.898 -27.188 -14.352 1 96.56 53 LEU B CA 1
ATOM 2896 C C . LEU B 1 53 ? 1.98 -25.984 -14.523 1 96.56 53 LEU B C 1
ATOM 2898 O O . LEU B 1 53 ? 2.232 -24.922 -13.945 1 96.56 53 LEU B O 1
ATOM 2902 N N . GLU B 1 54 ? 0.894 -26.109 -15.352 1 97.38 54 GLU B N 1
ATOM 2903 C CA . GLU B 1 54 ? 0.092 -24.984 -15.789 1 97.38 54 GLU B CA 1
ATOM 2904 C C . GLU B 1 54 ? -1.2 -24.875 -14.984 1 97.38 54 GLU B C 1
ATOM 2906 O O . GLU B 1 54 ? -2.01 -23.969 -15.219 1 97.38 54 GLU B O 1
ATOM 2911 N N . ARG B 1 55 ? -1.348 -25.781 -13.992 1 97.94 55 ARG B N 1
ATOM 2912 C CA . ARG B 1 55 ? -2.566 -25.766 -13.195 1 97.94 55 ARG B CA 1
ATOM 2913 C C . ARG B 1 55 ? -2.244 -25.891 -11.711 1 97.94 55 ARG B C 1
ATOM 2915 O O . ARG B 1 55 ? -1.345 -26.656 -11.328 1 97.94 55 ARG B O 1
ATOM 2922 N N . LEU B 1 56 ? -3.008 -25.172 -10.938 1 98.19 56 LEU B N 1
ATOM 2923 C CA . LEU B 1 56 ? -2.939 -25.453 -9.5 1 98.19 56 LEU B CA 1
ATOM 2924 C C . LEU B 1 56 ? -3.461 -26.844 -9.195 1 98.19 56 LEU B C 1
ATOM 2926 O O . LEU B 1 56 ? -4.434 -27.297 -9.797 1 98.19 56 LEU B O 1
ATOM 2930 N N . ALA B 1 57 ? -2.787 -27.484 -8.258 1 98.62 57 ALA B N 1
ATOM 2931 C CA . ALA B 1 57 ? -3.277 -28.766 -7.754 1 98.62 57 ALA B CA 1
ATOM 2932 C C . ALA B 1 57 ? -4.012 -28.594 -6.43 1 98.62 57 ALA B C 1
ATOM 2934 O O . ALA B 1 57 ? -3.551 -27.859 -5.547 1 98.62 57 ALA B O 1
ATOM 2935 N N . TRP B 1 58 ? -5.172 -29.25 -6.34 1 98.06 58 TRP B N 1
ATOM 2936 C CA . TRP B 1 58 ? -6.035 -29.078 -5.176 1 98.06 58 TRP B CA 1
ATOM 2937 C C . TRP B 1 58 ? -6.191 -30.406 -4.43 1 98.06 58 TRP B C 1
ATOM 2939 O O . TRP B 1 58 ? -6.207 -31.469 -5.039 1 98.06 58 TRP B O 1
ATOM 2949 N N . VAL B 1 59 ? -6.266 -30.297 -3.133 1 96.94 59 VAL B N 1
ATOM 2950 C CA . VAL B 1 59 ? -6.598 -31.469 -2.328 1 96.94 59 VAL B CA 1
ATOM 2951 C C . VAL B 1 59 ? -7.953 -31.266 -1.652 1 96.94 59 VAL B C 1
ATOM 2953 O O . VAL B 1 59 ? -8.422 -30.141 -1.524 1 96.94 59 VAL B O 1
ATOM 2956 N N . GLY B 1 60 ? -8.57 -32.344 -1.285 1 94.69 60 GLY B N 1
ATOM 2957 C CA . GLY B 1 60 ? -9.859 -32.281 -0.61 1 94.69 60 GLY B CA 1
ATOM 2958 C C . GLY B 1 60 ? -9.75 -31.812 0.831 1 94.69 60 GLY B C 1
ATOM 2959 O O . GLY B 1 60 ? -8.672 -31.875 1.426 1 94.69 60 GLY B O 1
ATOM 2960 N N . PRO B 1 61 ? -10.812 -31.375 1.373 1 90.12 61 PRO B N 1
ATOM 2961 C CA . PRO B 1 61 ? -10.812 -30.844 2.738 1 90.12 61 PRO B CA 1
ATOM 2962 C C . PRO B 1 61 ? -10.5 -31.906 3.785 1 90.12 61 PRO B C 1
ATOM 2964 O O . PRO B 1 61 ? -10.07 -31.578 4.895 1 90.12 61 PRO B O 1
ATOM 2967 N N . THR B 1 62 ? -10.641 -33.156 3.42 1 91.12 62 THR B N 1
ATOM 2968 C CA . THR B 1 62 ? -10.43 -34.219 4.383 1 91.12 62 THR B CA 1
ATOM 2969 C C . THR B 1 62 ? -9.008 -34.781 4.277 1 91.12 62 THR B C 1
ATOM 2971 O O . THR B 1 62 ? -8.633 -35.688 5.016 1 91.12 62 THR B O 1
ATOM 2974 N N . HIS B 1 63 ? -8.289 -34.281 3.342 1 93.5 63 HIS B N 1
ATOM 2975 C CA . HIS B 1 63 ? -6.914 -34.75 3.221 1 93.5 63 HIS B CA 1
ATOM 2976 C C . HIS B 1 63 ? -6.152 -34.562 4.527 1 93.5 63 HIS B C 1
ATOM 2978 O O . HIS B 1 63 ? -6.25 -33.5 5.16 1 93.5 63 HIS B O 1
ATOM 2984 N N . PRO B 1 64 ? -5.301 -35.438 4.941 1 92.19 64 PRO B N 1
ATOM 2985 C CA . PRO B 1 64 ? -4.598 -35.375 6.223 1 92.19 64 PRO B CA 1
ATOM 2986 C C . PRO B 1 64 ? -3.689 -34.156 6.32 1 92.19 64 PRO B C 1
ATOM 2988 O O . PRO B 1 64 ? -3.51 -33.594 7.41 1 92.19 64 PRO B O 1
ATOM 2991 N N . LEU B 1 65 ? -3.135 -33.75 5.207 1 92.31 65 LEU B N 1
ATOM 2992 C CA . LEU B 1 65 ? -2.275 -32.562 5.207 1 92.31 65 LEU B CA 1
ATOM 2993 C C . LEU B 1 65 ? -3.072 -31.312 5.551 1 92.31 65 LEU B C 1
ATOM 2995 O O . LEU B 1 65 ? -2.502 -30.312 5.988 1 92.31 65 LEU B O 1
ATOM 2999 N N . VAL B 1 66 ? -4.383 -31.328 5.328 1 92.06 66 VAL B N 1
ATOM 3000 C CA . VAL B 1 66 ? -5.27 -30.219 5.648 1 92.06 66 VAL B CA 1
ATOM 3001 C C . VAL B 1 66 ? -5.793 -30.375 7.074 1 92.06 66 VAL B C 1
ATOM 3003 O O . VAL B 1 66 ? -5.73 -29.438 7.867 1 92.06 66 VAL B O 1
ATOM 3006 N N . THR B 1 67 ? -6.195 -31.547 7.496 1 88.94 67 THR B N 1
ATOM 3007 C CA . THR B 1 67 ? -6.887 -31.766 8.766 1 88.94 67 THR B CA 1
ATOM 3008 C C . THR B 1 67 ? -5.891 -31.922 9.906 1 88.94 67 THR B C 1
ATOM 3010 O O . THR B 1 67 ? -6.133 -31.469 11.023 1 88.94 67 THR B O 1
ATOM 3013 N N . GLU B 1 68 ? -4.75 -32.5 9.633 1 87.88 68 GLU B N 1
ATOM 3014 C CA . GLU B 1 68 ? -3.787 -32.812 10.688 1 87.88 68 GLU B CA 1
ATOM 3015 C C . GLU B 1 68 ? -2.518 -31.984 10.555 1 87.88 68 GLU B C 1
ATOM 3017 O O . GLU B 1 68 ? -1.854 -31.688 11.547 1 87.88 68 GLU B O 1
ATOM 3022 N N . GLY B 1 69 ? -2.297 -31.484 9.375 1 82.75 69 GLY B N 1
ATOM 3023 C CA . GLY B 1 69 ? -1.062 -30.766 9.117 1 82.75 69 GLY B CA 1
ATOM 3024 C C . GLY B 1 69 ? 0.163 -31.656 9.109 1 82.75 69 GLY B C 1
ATOM 3025 O O . GLY B 1 69 ? 0.076 -32.844 9.438 1 82.75 69 GLY B O 1
ATOM 3026 N N . PRO B 1 70 ? 1.263 -30.875 8.633 1 73.5 70 PRO B N 1
ATOM 3027 C CA . PRO B 1 70 ? 2.49 -31.672 8.695 1 73.5 70 PRO B CA 1
ATOM 3028 C C . PRO B 1 70 ? 2.947 -31.953 10.125 1 73.5 70 PRO B C 1
ATOM 3030 O O . PRO B 1 70 ? 2.965 -31.047 10.961 1 73.5 70 PRO B O 1
ATOM 3033 N N . GLY B 1 71 ? 3.049 -33.125 10.516 1 67.44 71 GLY B N 1
ATOM 3034 C CA . GLY B 1 71 ? 3.518 -33.5 11.844 1 67.44 71 GLY B CA 1
ATOM 3035 C C . GLY B 1 71 ? 2.412 -33.531 12.883 1 67.44 71 GLY B C 1
ATOM 3036 O O . GLY B 1 71 ? 2.682 -33.594 14.078 1 67.44 71 GLY B O 1
ATOM 3037 N N . GLY B 1 72 ? 1.259 -33.25 12.469 1 65.56 72 GLY B N 1
ATOM 3038 C CA . GLY B 1 72 ? 0.147 -33.406 13.391 1 65.56 72 GLY B CA 1
ATOM 3039 C C . GLY B 1 72 ? -0.379 -32.094 13.922 1 65.56 72 GLY B C 1
ATOM 3040 O O . GLY B 1 72 ? -1.274 -32.062 14.766 1 65.56 72 GLY B O 1
ATOM 3041 N N . GLU B 1 73 ? 0.15 -31 13.695 1 65.31 73 GLU B N 1
ATOM 3042 C CA . GLU B 1 73 ? -0.365 -29.688 14.086 1 65.31 73 GLU B CA 1
ATOM 3043 C C . GLU B 1 73 ? -0.921 -28.938 12.891 1 65.31 73 GLU B C 1
ATOM 3045 O O . GLU B 1 73 ? -0.193 -28.641 11.938 1 65.31 73 GLU B O 1
ATOM 3050 N N . ALA B 1 74 ? -2.27 -28.812 13.016 1 65.56 74 ALA B N 1
ATOM 3051 C CA . ALA B 1 74 ? -2.906 -28.172 11.867 1 65.56 74 ALA B CA 1
ATOM 3052 C C . ALA B 1 74 ? -3.203 -26.703 12.156 1 65.56 74 ALA B C 1
ATOM 3054 O O . ALA B 1 74 ? -3.697 -26.359 13.234 1 65.56 74 ALA B O 1
ATOM 3055 N N . GLU B 1 75 ? -2.662 -25.906 11.305 1 76.38 75 GLU B N 1
ATOM 3056 C CA . GLU B 1 75 ? -3.086 -24.516 11.336 1 76.38 75 GLU B CA 1
ATOM 3057 C C . GLU B 1 75 ? -4.391 -24.312 10.562 1 76.38 75 GLU B C 1
ATOM 3059 O O . GLU B 1 75 ? -4.766 -25.156 9.742 1 76.38 75 GLU B O 1
ATOM 3064 N N . THR B 1 76 ? -5.152 -23.328 10.977 1 83.94 76 THR B N 1
ATOM 3065 C CA . THR B 1 76 ? -6.41 -23 10.305 1 83.94 76 THR B CA 1
ATOM 3066 C C . THR B 1 76 ? -6.16 -22.609 8.852 1 83.94 76 THR B C 1
ATOM 3068 O O . THR B 1 76 ? -5.328 -21.75 8.562 1 83.94 76 THR B O 1
ATOM 3071 N N . PRO B 1 77 ? -6.809 -23.375 7.918 1 93.38 77 PRO B N 1
ATOM 3072 C CA . PRO B 1 77 ? -6.672 -22.969 6.516 1 93.38 77 PRO B CA 1
ATOM 3073 C C . PRO B 1 77 ? -7.164 -21.547 6.262 1 93.38 77 PRO B C 1
ATOM 3075 O O . PRO B 1 77 ? -8.094 -21.078 6.926 1 93.38 77 PRO B O 1
ATOM 3078 N N . ILE B 1 78 ? -6.543 -20.938 5.375 1 96.44 78 ILE B N 1
ATOM 3079 C CA . ILE B 1 78 ? -6.934 -19.594 4.977 1 96.44 78 ILE B CA 1
ATOM 3080 C C . ILE B 1 78 ? -8.047 -19.656 3.932 1 96.44 78 ILE B C 1
ATOM 3082 O O . ILE B 1 78 ? -7.91 -20.359 2.924 1 96.44 78 ILE B O 1
ATOM 3086 N N . PHE B 1 79 ? -9.148 -19.016 4.148 1 98.06 79 PHE B N 1
ATOM 3087 C CA . PHE B 1 79 ? -10.25 -18.953 3.199 1 98.06 79 PHE B CA 1
ATOM 3088 C C . PHE B 1 79 ? -9.938 -18 2.055 1 98.06 79 PHE B C 1
ATOM 3090 O O . PHE B 1 79 ? -9.672 -16.812 2.279 1 98.06 79 PHE B O 1
ATOM 3097 N N . LEU B 1 80 ? -9.977 -18.5 0.788 1 98 80 LEU B N 1
ATOM 3098 C CA . LEU B 1 80 ? -9.602 -17.672 -0.355 1 98 80 LEU B CA 1
ATOM 3099 C C . LEU B 1 80 ? -10.836 -17.109 -1.047 1 98 80 LEU B C 1
ATOM 3101 O O . LEU B 1 80 ? -10.758 -16.078 -1.721 1 98 80 LEU B O 1
ATOM 3105 N N . GLY B 1 81 ? -11.953 -17.766 -0.931 1 98 81 GLY B N 1
ATOM 3106 C CA . GLY B 1 81 ? -13.18 -17.375 -1.604 1 98 81 GLY B CA 1
ATOM 3107 C C . GLY B 1 81 ? -13.977 -18.547 -2.127 1 98 81 GLY B C 1
ATOM 3108 O O . GLY B 1 81 ? -13.836 -19.672 -1.629 1 98 81 GLY B O 1
ATOM 3109 N N . LEU B 1 82 ? -14.859 -18.266 -3.047 1 98.25 82 LEU B N 1
ATOM 3110 C CA . LEU B 1 82 ? -15.734 -19.281 -3.621 1 98.25 82 LEU B CA 1
ATOM 3111 C C . LEU B 1 82 ? -15.461 -19.453 -5.113 1 98.25 82 LEU B C 1
ATOM 3113 O O . LEU B 1 82 ? -15.219 -18.469 -5.816 1 98.25 82 LEU B O 1
ATOM 3117 N N . ASP B 1 83 ? -15.516 -20.688 -5.586 1 97 83 ASP B N 1
ATOM 3118 C CA . ASP B 1 83 ? -15.398 -20.906 -7.023 1 97 83 ASP B CA 1
ATOM 3119 C C . ASP B 1 83 ? -16.719 -20.625 -7.738 1 97 83 ASP B C 1
ATOM 3121 O O . ASP B 1 83 ? -17.656 -20.094 -7.133 1 97 83 ASP B O 1
ATOM 3125 N N . GLU B 1 84 ? -16.734 -20.891 -9.031 1 94.75 84 GLU B N 1
ATOM 3126 C CA . GLU B 1 84 ? -17.875 -20.547 -9.867 1 94.75 84 GLU B CA 1
ATOM 3127 C C . GLU B 1 84 ? -19.141 -21.281 -9.422 1 94.75 84 GLU B C 1
ATOM 3129 O O . GLU B 1 84 ? -20.25 -20.812 -9.664 1 94.75 84 GLU B O 1
ATOM 3134 N N . ASN B 1 85 ? -18.969 -22.391 -8.75 1 95.94 85 ASN B N 1
ATOM 3135 C CA . ASN B 1 85 ? -20.109 -23.203 -8.305 1 95.94 85 ASN B CA 1
ATOM 3136 C C . ASN B 1 85 ? -20.422 -22.953 -6.836 1 95.94 85 ASN B C 1
ATOM 3138 O O . ASN B 1 85 ? -21.266 -23.641 -6.258 1 95.94 85 ASN B O 1
ATOM 3142 N N . GLY B 1 86 ? -19.703 -22 -6.219 1 96.56 86 GLY B N 1
ATOM 3143 C CA . GLY B 1 86 ? -19.953 -21.672 -4.828 1 96.56 86 GLY B CA 1
ATOM 3144 C C . GLY B 1 86 ? -19.203 -22.547 -3.852 1 96.56 86 GLY B C 1
ATOM 3145 O O . GLY B 1 86 ? -19.438 -22.5 -2.645 1 96.56 86 GLY B O 1
ATOM 3146 N N . ALA B 1 87 ? -18.359 -23.391 -4.328 1 97.88 87 ALA B N 1
ATOM 3147 C CA . ALA B 1 87 ? -17.547 -24.234 -3.457 1 97.88 87 ALA B CA 1
ATOM 3148 C C . ALA B 1 87 ? -16.406 -23.438 -2.84 1 97.88 87 ALA B C 1
ATOM 3150 O O . ALA B 1 87 ? -15.758 -22.625 -3.521 1 97.88 87 ALA B O 1
ATOM 3151 N N . PRO B 1 88 ? -16.172 -23.641 -1.55 1 98.31 88 PRO B N 1
ATOM 3152 C CA . PRO B 1 88 ? -15.133 -22.844 -0.883 1 98.31 88 PRO B CA 1
ATOM 3153 C C . PRO B 1 88 ? -13.719 -23.281 -1.271 1 98.31 88 PRO B C 1
ATOM 3155 O O . PRO B 1 88 ? -13.461 -24.469 -1.465 1 98.31 88 PRO B O 1
ATOM 3158 N N . LEU B 1 89 ? -12.891 -22.344 -1.434 1 98.56 89 LEU B N 1
ATOM 3159 C CA . LEU B 1 89 ? -11.469 -22.547 -1.726 1 98.56 89 LEU B CA 1
ATOM 3160 C C . LEU B 1 89 ? -10.609 -22.078 -0.557 1 98.56 89 LEU B C 1
ATOM 3162 O O . LEU B 1 89 ? -10.82 -20.984 -0.011 1 98.56 89 LEU B O 1
ATOM 3166 N N . PHE B 1 90 ? -9.617 -22.922 -0.164 1 98.06 90 PHE B N 1
ATOM 3167 C CA . PHE B 1 90 ? -8.742 -22.625 0.96 1 98.06 90 PHE B CA 1
ATOM 3168 C C . PHE B 1 90 ? -7.277 -22.75 0.555 1 98.06 90 PHE B C 1
ATOM 3170 O O . PHE B 1 90 ? -6.973 -23.234 -0.534 1 98.06 90 PHE B O 1
ATOM 3177 N N . ALA B 1 91 ? -6.406 -22.234 1.37 1 97.5 91 ALA B N 1
ATOM 3178 C CA . ALA B 1 91 ? -4.969 -22.469 1.282 1 97.5 91 ALA B CA 1
ATOM 3179 C C . ALA B 1 91 ? -4.402 -22.922 2.625 1 97.5 91 ALA B C 1
ATOM 3181 O O . ALA B 1 91 ? -4.871 -22.5 3.682 1 97.5 91 ALA B O 1
ATOM 3182 N N . GLN B 1 92 ? -3.441 -23.766 2.557 1 95.75 92 GLN B N 1
ATOM 3183 C CA . GLN B 1 92 ? -2.818 -24.281 3.768 1 95.75 92 GLN B CA 1
ATOM 3184 C C . GLN B 1 92 ? -1.302 -24.359 3.619 1 95.75 92 GLN B C 1
ATOM 3186 O O . GLN B 1 92 ? -0.794 -24.844 2.604 1 95.75 92 GLN B O 1
ATOM 3191 N N . ASP B 1 93 ? -0.64 -23.875 4.621 1 95 93 ASP B N 1
ATOM 3192 C CA . ASP B 1 93 ? 0.817 -23.938 4.668 1 95 93 ASP B CA 1
ATOM 3193 C C . ASP B 1 93 ? 1.284 -25.234 5.316 1 95 93 ASP B C 1
ATOM 3195 O O . ASP B 1 93 ? 0.929 -25.531 6.461 1 95 93 ASP B O 1
ATOM 3199 N N . ILE B 1 94 ? 2.088 -25.984 4.641 1 93.56 94 ILE B N 1
ATOM 3200 C CA . ILE B 1 94 ? 2.596 -27.219 5.203 1 93.56 94 ILE B CA 1
ATOM 3201 C C . ILE B 1 94 ? 4.121 -27.172 5.277 1 93.56 94 ILE B C 1
ATOM 3203 O O . ILE B 1 94 ? 4.793 -28.188 5.051 1 93.56 94 ILE B O 1
ATOM 3207 N N . SER B 1 95 ? 4.656 -26.016 5.441 1 91.62 95 SER B N 1
ATOM 3208 C CA . SER B 1 95 ? 6.098 -25.781 5.418 1 91.62 95 SER B CA 1
ATOM 3209 C C . SER B 1 95 ? 6.797 -26.531 6.547 1 91.62 95 SER B C 1
ATOM 3211 O O . SER B 1 95 ? 8.023 -26.688 6.531 1 91.62 95 SER B O 1
ATOM 3213 N N . ALA B 1 96 ? 6.074 -26.938 7.555 1 89.56 96 ALA B N 1
ATOM 3214 C CA . ALA B 1 96 ? 6.656 -27.719 8.641 1 89.56 96 ALA B CA 1
ATOM 3215 C C . ALA B 1 96 ? 7.125 -29.094 8.148 1 89.56 96 ALA B C 1
ATOM 3217 O O . ALA B 1 96 ? 7.887 -29.766 8.836 1 89.56 96 ALA B O 1
ATOM 3218 N N . TRP B 1 97 ? 6.539 -29.469 7 1 88.31 97 TRP B N 1
ATOM 3219 C CA . TRP B 1 97 ? 7.023 -30.688 6.375 1 88.31 97 TRP B CA 1
ATOM 3220 C C . TRP B 1 97 ? 8.516 -30.594 6.066 1 88.31 97 TRP B C 1
ATOM 3222 O O . TRP B 1 97 ? 8.961 -29.625 5.434 1 88.31 97 TRP B O 1
ATOM 3232 N N . GLY B 1 98 ? 9.305 -31.531 6.777 1 81.88 98 GLY B N 1
ATOM 3233 C CA . GLY B 1 98 ? 10.758 -31.5 6.727 1 81.88 98 GLY B CA 1
ATOM 3234 C C . GLY B 1 98 ? 11.305 -31.641 5.32 1 81.88 98 GLY B C 1
ATOM 3235 O O . GLY B 1 98 ? 10.656 -32.219 4.445 1 81.88 98 GLY B O 1
ATOM 3236 N N . ALA B 1 99 ? 12.445 -30.938 5.012 1 64.56 99 ALA B N 1
ATOM 3237 C CA . ALA B 1 99 ? 13.148 -30.891 3.736 1 64.56 99 ALA B CA 1
ATOM 3238 C C . ALA B 1 99 ? 14.07 -32.094 3.572 1 64.56 99 ALA B C 1
ATOM 3240 O O . ALA B 1 99 ? 14.75 -32.219 2.555 1 64.56 99 ALA B O 1
ATOM 3241 N N . GLU B 1 100 ? 14.117 -33.031 4.422 1 60.66 100 GLU B N 1
ATOM 3242 C CA . GLU B 1 100 ? 15.141 -34.062 4.348 1 60.66 100 GLU B CA 1
ATOM 3243 C C . GLU B 1 100 ? 15.133 -34.75 2.984 1 60.66 100 GLU B C 1
ATOM 3245 O O . GLU B 1 100 ? 14.078 -35.156 2.49 1 60.66 100 GLU B O 1
ATOM 3250 N N . GLY B 1 101 ? 16.281 -34.844 2.342 1 62.28 101 GLY B N 1
ATOM 3251 C CA . GLY B 1 101 ? 16.547 -35.438 1.039 1 62.28 101 GLY B CA 1
ATOM 3252 C C . GLY B 1 101 ? 16.172 -34.531 -0.115 1 62.28 101 GLY B C 1
ATOM 3253 O O . GLY B 1 101 ? 16.219 -34.938 -1.277 1 62.28 101 GLY B O 1
ATOM 3254 N N . GLN B 1 102 ? 15.664 -33.312 0.316 1 62.78 102 GLN B N 1
ATOM 3255 C CA . GLN B 1 102 ? 15.227 -32.438 -0.753 1 62.78 102 GLN B CA 1
ATOM 3256 C C . GLN B 1 102 ? 16.344 -31.484 -1.178 1 62.78 102 GLN B C 1
ATOM 3258 O O . GLN B 1 102 ? 17.25 -31.172 -0.389 1 62.78 102 GLN B O 1
ATOM 3263 N N . ASP B 1 103 ? 16.469 -31.297 -2.465 1 61.38 103 ASP B N 1
ATOM 3264 C CA . ASP B 1 103 ? 17.391 -30.312 -3.01 1 61.38 103 ASP B CA 1
ATOM 3265 C C . ASP B 1 103 ? 16.969 -28.891 -2.641 1 61.38 103 ASP B C 1
ATOM 3267 O O . ASP B 1 103 ? 15.953 -28.406 -3.137 1 61.38 103 ASP B O 1
ATOM 3271 N N . LEU B 1 104 ? 17.609 -28.297 -1.604 1 64.5 104 LEU B N 1
ATOM 3272 C CA . LEU B 1 104 ? 17.266 -26.969 -1.105 1 64.5 104 LEU B CA 1
ATOM 3273 C C . LEU B 1 104 ? 18.141 -25.891 -1.731 1 64.5 104 LEU B C 1
ATOM 3275 O O . LEU B 1 104 ? 18.094 -24.734 -1.336 1 64.5 104 LEU B O 1
ATOM 3279 N N . THR B 1 105 ? 19.047 -26.297 -2.664 1 57.94 105 THR B N 1
ATOM 3280 C CA . THR B 1 105 ? 20.078 -25.391 -3.172 1 57.94 105 THR B CA 1
ATOM 3281 C C . THR B 1 105 ? 19.438 -24.172 -3.822 1 57.94 105 THR B C 1
ATOM 3283 O O . THR B 1 105 ? 19.969 -23.062 -3.742 1 57.94 105 THR B O 1
ATOM 3286 N N . GLY B 1 106 ? 18.297 -24.328 -4.434 1 58.69 106 GLY B N 1
ATOM 3287 C CA . GLY B 1 106 ? 17.75 -23.203 -5.172 1 58.69 106 GLY B CA 1
ATOM 3288 C C . GLY B 1 106 ? 16.672 -22.453 -4.406 1 58.69 106 GLY B C 1
ATOM 3289 O O . GLY B 1 106 ? 16.094 -21.484 -4.914 1 58.69 106 GLY B O 1
ATOM 3290 N N . LEU B 1 107 ? 16.594 -22.828 -3.17 1 56.81 107 LEU B N 1
ATOM 3291 C CA . LEU B 1 107 ? 15.516 -22.203 -2.408 1 56.81 107 LEU B CA 1
ATOM 3292 C C . LEU B 1 107 ? 15.812 -20.734 -2.135 1 56.81 107 LEU B C 1
ATOM 3294 O O . LEU B 1 107 ? 16.906 -20.391 -1.682 1 56.81 107 LEU B O 1
ATOM 3298 N N . GLY B 1 108 ? 14.898 -19.875 -2.572 1 56.97 108 GLY B N 1
ATOM 3299 C CA . GLY B 1 108 ? 15.023 -18.453 -2.322 1 56.97 108 GLY B CA 1
ATOM 3300 C C . GLY B 1 108 ? 15.789 -17.719 -3.408 1 56.97 108 GLY B C 1
ATOM 3301 O O . GLY B 1 108 ? 15.875 -16.5 -3.398 1 56.97 108 GLY B O 1
ATOM 3302 N N . GLY B 1 109 ? 16.438 -18.531 -4.301 1 60.41 109 GLY B N 1
ATOM 3303 C CA . GLY B 1 109 ? 17.188 -17.906 -5.375 1 60.41 109 GLY B CA 1
ATOM 3304 C C . GLY B 1 109 ? 16.312 -17.188 -6.375 1 60.41 109 GLY B C 1
ATOM 3305 O O . GLY B 1 109 ? 15.086 -17.312 -6.332 1 60.41 109 GLY B O 1
ATOM 3306 N N . PHE B 1 110 ? 17.016 -16.312 -7.207 1 60.94 110 PHE B N 1
ATOM 3307 C CA . PHE B 1 110 ? 16.328 -15.516 -8.219 1 60.94 110 PHE B CA 1
ATOM 3308 C C . PHE B 1 110 ? 15.516 -16.422 -9.148 1 60.94 110 PHE B C 1
ATOM 3310 O O . PHE B 1 110 ? 14.375 -16.094 -9.484 1 60.94 110 PHE B O 1
ATOM 3317 N N . VAL B 1 111 ? 16.141 -17.625 -9.484 1 67.94 111 VAL B N 1
ATOM 3318 C CA . VAL B 1 111 ? 15.391 -18.578 -10.297 1 67.94 111 VAL B CA 1
ATOM 3319 C C . VAL B 1 111 ? 15.406 -19.953 -9.633 1 67.94 111 VAL B C 1
ATOM 3321 O O . VAL B 1 111 ? 16.375 -20.703 -9.758 1 67.94 111 VAL B O 1
ATOM 3324 N N . ASP B 1 112 ? 14.57 -20.172 -8.766 1 80.81 112 ASP B N 1
ATOM 3325 C CA . ASP B 1 112 ? 14.414 -21.484 -8.141 1 80.81 112 ASP B CA 1
ATOM 3326 C C . ASP B 1 112 ? 13.648 -22.438 -9.062 1 80.81 112 ASP B C 1
ATOM 3328 O O . ASP B 1 112 ? 12.445 -22.281 -9.273 1 80.81 112 ASP B O 1
ATOM 3332 N N . ARG B 1 113 ? 14.359 -23.438 -9.648 1 85.38 113 ARG B N 1
ATOM 3333 C CA . ARG B 1 113 ? 13.75 -24.375 -10.586 1 85.38 113 ARG B CA 1
ATOM 3334 C C . ARG B 1 113 ? 13.445 -25.703 -9.906 1 85.38 113 ARG B C 1
ATOM 3336 O O . ARG B 1 113 ? 12.992 -26.641 -10.555 1 85.38 113 ARG B O 1
ATOM 3343 N N . SER B 1 114 ? 13.734 -25.734 -8.617 1 88.19 114 SER B N 1
ATOM 3344 C CA . SER B 1 114 ? 13.531 -27 -7.91 1 88.19 114 SER B CA 1
ATOM 3345 C C . SER B 1 114 ? 12.047 -27.312 -7.758 1 88.19 114 SER B C 1
ATOM 3347 O O . SER B 1 114 ? 11.219 -26.406 -7.691 1 88.19 114 SER B O 1
ATOM 3349 N N . GLU B 1 115 ? 11.758 -28.594 -7.824 1 90.81 115 GLU B N 1
ATOM 3350 C CA . GLU B 1 115 ? 10.422 -29.141 -7.598 1 90.81 115 GLU B CA 1
ATOM 3351 C C . GLU B 1 115 ? 10.438 -30.188 -6.484 1 90.81 115 GLU B C 1
ATOM 3353 O O . GLU B 1 115 ? 11.359 -30.984 -6.398 1 90.81 115 GLU B O 1
ATOM 3358 N N . GLN B 1 116 ? 9.461 -30.062 -5.637 1 91.06 116 GLN B N 1
ATOM 3359 C CA . GLN B 1 116 ? 9.383 -31.031 -4.543 1 91.06 116 GLN B CA 1
ATOM 3360 C C . GLN B 1 116 ? 8.086 -31.828 -4.605 1 91.06 116 GLN B C 1
ATOM 3362 O O . GLN B 1 116 ? 7.016 -31.266 -4.871 1 91.06 116 GLN B O 1
ATOM 3367 N N . GLN B 1 117 ? 8.258 -33.094 -4.422 1 92.38 117 GLN B N 1
ATOM 3368 C CA . GLN B 1 117 ? 7.121 -34 -4.398 1 92.38 117 GLN B CA 1
ATOM 3369 C C . GLN B 1 117 ? 6.879 -34.531 -2.992 1 92.38 117 GLN B C 1
ATOM 3371 O O . GLN B 1 117 ? 7.797 -35.062 -2.355 1 92.38 117 GLN B O 1
ATOM 3376 N N . HIS B 1 118 ? 5.684 -34.344 -2.525 1 92.62 118 HIS B N 1
ATOM 3377 C CA . HIS B 1 118 ? 5.32 -34.938 -1.249 1 92.62 118 HIS B CA 1
ATOM 3378 C C . HIS B 1 118 ? 4.902 -36.406 -1.428 1 92.62 118 HIS B C 1
ATOM 3380 O O . HIS B 1 118 ? 4.129 -36.719 -2.332 1 92.62 118 HIS B O 1
ATOM 3386 N N . PRO B 1 119 ? 5.289 -37.25 -0.526 1 91.25 119 PRO B N 1
ATOM 3387 C CA . PRO B 1 119 ? 5.008 -38.688 -0.692 1 91.25 119 PRO B CA 1
ATOM 3388 C C . PRO B 1 119 ? 3.518 -39 -0.616 1 91.25 119 PRO B C 1
ATOM 3390 O O . PRO B 1 119 ? 3.061 -39.969 -1.227 1 91.25 119 PRO B O 1
ATOM 3393 N N . ASP B 1 120 ? 2.76 -38.188 0.059 1 92.12 120 ASP B N 1
ATOM 3394 C CA . ASP B 1 120 ? 1.349 -38.5 0.281 1 92.12 120 ASP B CA 1
ATOM 3395 C C . ASP B 1 120 ? 0.475 -37.844 -0.794 1 92.12 120 ASP B C 1
ATOM 3397 O O . ASP B 1 120 ? -0.754 -37.875 -0.707 1 92.12 120 ASP B O 1
ATOM 3401 N N . LEU B 1 121 ? 1.087 -37.219 -1.77 1 95 121 LEU B N 1
ATOM 3402 C CA . LEU B 1 121 ? 0.341 -36.594 -2.855 1 95 121 LEU B CA 1
ATOM 3403 C C . LEU B 1 121 ? 0.536 -37.344 -4.16 1 95 121 LEU B C 1
ATOM 3405 O O . LEU B 1 121 ? 1.535 -38.062 -4.332 1 95 121 LEU B O 1
ATOM 3409 N N . PRO B 1 122 ? -0.465 -37.281 -5.094 1 95.44 122 PRO B N 1
ATOM 3410 C CA . PRO B 1 122 ? -0.35 -38 -6.371 1 95.44 122 PRO B CA 1
ATOM 3411 C C . PRO B 1 122 ? 0.914 -37.625 -7.141 1 95.44 122 PRO B C 1
ATOM 3413 O O . PRO B 1 122 ? 1.357 -36.469 -7.086 1 95.44 122 PRO B O 1
ATOM 3416 N N . GLN B 1 123 ? 1.335 -38.656 -7.875 1 94.31 123 GLN B N 1
ATOM 3417 C CA . GLN B 1 123 ? 2.443 -38.375 -8.781 1 94.31 123 GLN B CA 1
ATOM 3418 C C . GLN B 1 123 ? 2.066 -37.281 -9.797 1 94.31 123 GLN B C 1
ATOM 3420 O O . GLN B 1 123 ? 0.949 -37.281 -10.32 1 94.31 123 GLN B O 1
ATOM 3425 N N . GLY B 1 124 ? 2.971 -36.406 -10.031 1 94.62 124 GLY B N 1
ATOM 3426 C CA . GLY B 1 124 ? 2.697 -35.312 -10.969 1 94.62 124 GLY B CA 1
ATOM 3427 C C . GLY B 1 124 ? 2.352 -34 -10.289 1 94.62 124 GLY B C 1
ATOM 3428 O O . GLY B 1 124 ? 2.404 -32.938 -10.914 1 94.62 124 GLY B O 1
ATOM 3429 N N . GLN B 1 125 ? 1.945 -34.125 -9.031 1 97.19 125 GLN B N 1
ATOM 3430 C CA . GLN B 1 125 ? 1.747 -32.906 -8.242 1 97.19 125 GLN B CA 1
ATOM 3431 C C . GLN B 1 125 ? 3.025 -32.531 -7.508 1 97.19 125 GLN B C 1
ATOM 3433 O O . GLN B 1 125 ? 3.543 -33.312 -6.695 1 97.19 125 GLN B O 1
ATOM 3438 N N . VAL B 1 126 ? 3.496 -31.328 -7.785 1 95.94 126 VAL B N 1
ATOM 3439 C CA . VAL B 1 126 ? 4.766 -30.922 -7.199 1 95.94 126 VAL B CA 1
ATOM 3440 C C . VAL B 1 126 ? 4.66 -29.484 -6.68 1 95.94 126 VAL B C 1
ATOM 3442 O O . VAL B 1 126 ? 3.795 -28.719 -7.117 1 95.94 126 VAL B O 1
ATOM 3445 N N . PHE B 1 127 ? 5.473 -29.188 -5.695 1 95.69 127 PHE B N 1
ATOM 3446 C CA . PHE B 1 127 ? 5.621 -27.797 -5.246 1 95.69 127 PHE B CA 1
ATOM 3447 C C . PHE B 1 127 ? 6.629 -27.062 -6.113 1 95.69 127 PHE B C 1
ATOM 3449 O O . PHE B 1 127 ? 7.781 -27.484 -6.238 1 95.69 127 PHE B O 1
ATOM 3456 N N . ALA B 1 128 ? 6.184 -25.969 -6.715 1 94.38 128 ALA B N 1
ATOM 3457 C CA . ALA B 1 128 ? 7.035 -25.203 -7.617 1 94.38 128 ALA B CA 1
ATOM 3458 C C . ALA B 1 128 ? 6.965 -23.703 -7.305 1 94.38 128 ALA B C 1
ATOM 3460 O O . ALA B 1 128 ? 5.98 -23.234 -6.73 1 94.38 128 ALA B O 1
ATOM 3461 N N . GLU B 1 129 ? 8.016 -23 -7.668 1 93.75 129 GLU B N 1
ATOM 3462 C CA . GLU B 1 129 ? 8.094 -21.562 -7.461 1 93.75 129 GLU B CA 1
ATOM 3463 C C . GLU B 1 129 ? 7.129 -20.812 -8.375 1 93.75 129 GLU B C 1
ATOM 3465 O O . GLU B 1 129 ? 7.105 -21.047 -9.586 1 93.75 129 GLU B O 1
ATOM 3470 N N . LEU B 1 130 ? 6.34 -19.938 -7.77 1 93.88 130 LEU B N 1
ATOM 3471 C CA . LEU B 1 130 ? 5.293 -19.25 -8.5 1 93.88 130 LEU B CA 1
ATOM 3472 C C . LEU B 1 130 ? 5.887 -18.406 -9.633 1 93.88 130 LEU B C 1
ATOM 3474 O O . LEU B 1 130 ? 5.336 -18.359 -10.734 1 93.88 130 LEU B O 1
ATOM 3478 N N . ARG B 1 131 ? 6.996 -17.719 -9.43 1 89.81 131 ARG B N 1
ATOM 3479 C CA . ARG B 1 131 ? 7.605 -16.844 -10.43 1 89.81 131 ARG B CA 1
ATOM 3480 C C . ARG B 1 131 ? 7.957 -17.625 -11.688 1 89.81 131 ARG B C 1
ATOM 3482 O O . ARG B 1 131 ? 7.941 -17.062 -12.789 1 89.81 131 ARG B O 1
ATOM 3489 N N . ARG B 1 132 ? 8.195 -18.859 -11.508 1 89.25 132 ARG B N 1
ATOM 3490 C CA . ARG B 1 132 ? 8.594 -19.703 -12.617 1 89.25 132 ARG B CA 1
ATOM 3491 C C . ARG B 1 132 ? 7.402 -20.047 -13.508 1 89.25 132 ARG B C 1
ATOM 3493 O O . ARG B 1 132 ? 7.555 -20.219 -14.719 1 89.25 132 ARG B O 1
ATOM 3500 N N . ILE B 1 133 ? 6.266 -20.109 -12.93 1 93 133 ILE B N 1
ATOM 3501 C CA . ILE B 1 133 ? 5.172 -20.734 -13.672 1 93 133 ILE B CA 1
ATOM 3502 C C . ILE B 1 133 ? 4.043 -19.719 -13.859 1 93 133 ILE B C 1
ATOM 3504 O O . ILE B 1 133 ? 2.982 -20.062 -14.391 1 93 133 ILE B O 1
ATOM 3508 N N . MET B 1 134 ? 4.176 -18.547 -13.477 1 88.25 134 MET B N 1
ATOM 3509 C CA . MET B 1 134 ? 3.084 -17.578 -13.383 1 88.25 134 MET B CA 1
ATOM 3510 C C . MET B 1 134 ? 2.445 -17.344 -14.742 1 88.25 134 MET B C 1
ATOM 3512 O O . MET B 1 134 ? 1.228 -17.172 -14.844 1 88.25 134 MET B O 1
ATOM 3516 N N . THR B 1 135 ? 3.211 -17.375 -15.844 1 91.88 135 THR B N 1
ATOM 3517 C CA . THR B 1 135 ? 2.674 -17.109 -17.172 1 91.88 135 THR B CA 1
ATOM 3518 C C . THR B 1 135 ? 1.919 -18.312 -17.719 1 91.88 135 THR B C 1
ATOM 3520 O O . THR B 1 135 ? 1.274 -18.234 -18.766 1 91.88 135 THR B O 1
ATOM 3523 N N . ARG B 1 136 ? 2.027 -19.359 -17 1 95.12 136 ARG B N 1
ATOM 3524 C CA . ARG B 1 136 ? 1.396 -20.594 -17.453 1 95.12 136 ARG B CA 1
ATOM 3525 C C . ARG B 1 136 ? 0.012 -20.766 -16.844 1 95.12 136 ARG B C 1
ATOM 3527 O O . ARG B 1 136 ? -0.801 -21.547 -17.328 1 95.12 136 ARG B O 1
ATOM 3534 N N . LEU B 1 137 ? -0.271 -20.109 -15.805 1 95.88 137 LEU B N 1
ATOM 3535 C CA . LEU B 1 137 ? -1.519 -20.266 -15.062 1 95.88 137 LEU B CA 1
ATOM 3536 C C . LEU B 1 137 ? -2.637 -19.453 -15.719 1 95.88 137 LEU B C 1
ATOM 3538 O O . LEU B 1 137 ? -2.385 -18.406 -16.312 1 95.88 137 LEU B O 1
ATOM 3542 N N . SER B 1 138 ? -3.865 -19.984 -15.648 1 94.94 138 SER B N 1
ATOM 3543 C CA . SER B 1 138 ? -5.02 -19.156 -16 1 94.94 138 SER B CA 1
ATOM 3544 C C . SER B 1 138 ? -5.105 -17.922 -15.117 1 94.94 138 SER B C 1
ATOM 3546 O O . SER B 1 138 ? -4.527 -17.875 -14.031 1 94.94 138 SER B O 1
ATOM 3548 N N . PRO B 1 139 ? -5.832 -16.906 -15.547 1 93.12 139 PRO B N 1
ATOM 3549 C CA . PRO B 1 139 ? -5.98 -15.711 -14.719 1 93.12 139 PRO B CA 1
ATOM 3550 C C . PRO B 1 139 ? -6.547 -16.016 -13.336 1 93.12 139 PRO B C 1
ATOM 3552 O O . PRO B 1 139 ? -6.086 -15.453 -12.336 1 93.12 139 PRO B O 1
ATOM 3555 N N . ARG B 1 140 ? -7.523 -16.891 -13.281 1 95 140 ARG B N 1
ATOM 3556 C CA . ARG B 1 140 ? -8.109 -17.266 -12 1 95 140 ARG B CA 1
ATOM 3557 C C . ARG B 1 140 ? -7.086 -17.969 -11.109 1 95 140 ARG B C 1
ATOM 3559 O O . ARG B 1 140 ? -6.926 -17.609 -9.945 1 95 140 ARG B O 1
ATOM 3566 N N . ASP B 1 141 ? -6.348 -18.922 -11.672 1 96.56 141 ASP B N 1
ATOM 3567 C CA . ASP B 1 141 ? -5.336 -19.641 -10.898 1 96.56 141 ASP B CA 1
ATOM 3568 C C . ASP B 1 141 ? -4.234 -18.703 -10.422 1 96.56 141 ASP B C 1
ATOM 3570 O O . ASP B 1 141 ? -3.756 -18.812 -9.297 1 96.56 141 ASP B O 1
ATOM 3574 N N . ALA B 1 142 ? -3.883 -17.812 -11.281 1 95.62 142 ALA B N 1
ATOM 3575 C CA . ALA B 1 142 ? -2.834 -16.859 -10.938 1 95.62 142 ALA B CA 1
ATOM 3576 C C . ALA B 1 142 ? -3.264 -15.969 -9.773 1 95.62 142 ALA B C 1
ATOM 3578 O O . ALA B 1 142 ? -2.486 -15.719 -8.852 1 95.62 142 ALA B O 1
ATOM 3579 N N . GLU B 1 143 ? -4.48 -15.484 -9.844 1 95.31 143 GLU B N 1
ATOM 3580 C CA . GLU B 1 143 ? -5.004 -14.641 -8.773 1 95.31 143 GLU B CA 1
ATOM 3581 C C . GLU B 1 143 ? -5.062 -15.406 -7.449 1 95.31 143 GLU B C 1
ATOM 3583 O O . GLU B 1 143 ? -4.668 -14.883 -6.406 1 95.31 143 GLU B O 1
ATOM 3588 N N . LEU B 1 144 ? -5.547 -16.609 -7.492 1 97.12 144 LEU B N 1
ATOM 3589 C CA . LEU B 1 144 ? -5.613 -17.453 -6.305 1 97.12 144 LEU B CA 1
ATOM 3590 C C . LEU B 1 144 ? -4.219 -17.719 -5.742 1 97.12 144 LEU B C 1
ATOM 3592 O O . LEU B 1 144 ? -4.004 -17.625 -4.531 1 97.12 144 LEU B O 1
ATOM 3596 N N . ALA B 1 145 ? -3.295 -18.047 -6.621 1 97.19 145 ALA B N 1
ATOM 3597 C CA . ALA B 1 145 ? -1.919 -18.328 -6.219 1 97.19 145 ALA B CA 1
ATOM 3598 C C . ALA B 1 145 ? -1.286 -17.109 -5.543 1 97.19 145 ALA B C 1
ATOM 3600 O O . ALA B 1 145 ? -0.685 -17.234 -4.473 1 97.19 145 ALA B O 1
ATOM 3601 N N . ALA B 1 146 ? -1.469 -15.977 -6.188 1 96.81 146 ALA B N 1
ATOM 3602 C CA . ALA B 1 146 ? -0.888 -14.75 -5.645 1 96.81 146 ALA B CA 1
ATOM 3603 C C . ALA B 1 146 ? -1.483 -14.414 -4.281 1 96.81 146 ALA B C 1
ATOM 3605 O O . ALA B 1 146 ? -0.762 -14.031 -3.357 1 96.81 146 ALA B O 1
ATOM 3606 N N . THR B 1 147 ? -2.789 -14.57 -4.141 1 97.44 147 THR B N 1
ATOM 3607 C CA . THR B 1 147 ? -3.479 -14.305 -2.883 1 97.44 147 THR B CA 1
ATOM 3608 C C . THR B 1 147 ? -2.977 -15.242 -1.785 1 97.44 147 THR B C 1
ATOM 3610 O O . THR B 1 147 ? -2.578 -14.789 -0.71 1 97.44 147 THR B O 1
ATOM 3613 N N . ALA B 1 148 ? -2.924 -16.5 -2.074 1 97.69 148 ALA B N 1
ATOM 3614 C CA . ALA B 1 148 ? -2.498 -17.5 -1.104 1 97.69 148 ALA B CA 1
ATOM 3615 C C . ALA B 1 148 ? -1.062 -17.25 -0.651 1 97.69 148 ALA B C 1
ATOM 3617 O O . ALA B 1 148 ? -0.774 -17.25 0.548 1 97.69 148 ALA B O 1
ATOM 3618 N N . LYS B 1 149 ? -0.201 -17.078 -1.648 1 96.94 149 LYS B N 1
ATOM 3619 C CA . LYS B 1 149 ? 1.212 -16.875 -1.334 1 96.94 149 LYS B CA 1
ATOM 3620 C C . LYS B 1 149 ? 1.413 -15.648 -0.455 1 96.94 149 LYS B C 1
ATOM 3622 O O . LYS B 1 149 ? 2.166 -15.695 0.52 1 96.94 149 LYS B O 1
ATOM 3627 N N . ALA B 1 150 ? 0.723 -14.609 -0.78 1 97.31 150 ALA B N 1
ATOM 3628 C CA . ALA B 1 150 ? 0.871 -13.359 -0.033 1 97.31 150 ALA B CA 1
ATOM 3629 C C . ALA B 1 150 ? 0.383 -13.516 1.403 1 97.31 150 ALA B C 1
ATOM 3631 O O . ALA B 1 150 ? 1.079 -13.141 2.348 1 97.31 150 ALA B O 1
ATOM 3632 N N . VAL B 1 151 ? -0.816 -14.055 1.603 1 97.81 151 VAL B N 1
ATOM 3633 C CA . VAL B 1 151 ? -1.423 -14.133 2.928 1 97.81 151 VAL B CA 1
ATOM 3634 C C . VAL B 1 151 ? -0.66 -15.141 3.787 1 97.81 151 VAL B C 1
ATOM 3636 O O . VAL B 1 151 ? -0.374 -14.875 4.957 1 97.81 151 VAL B O 1
ATOM 3639 N N . ILE B 1 152 ? -0.27 -16.234 3.24 1 96.5 152 ILE B N 1
ATOM 3640 C CA . ILE B 1 152 ? 0.494 -17.234 3.98 1 96.5 152 ILE B CA 1
ATOM 3641 C C . ILE B 1 152 ? 1.87 -16.672 4.336 1 96.5 152 ILE B C 1
ATOM 3643 O O . ILE B 1 152 ? 2.355 -16.875 5.453 1 96.5 152 ILE B O 1
ATOM 3647 N N . GLY B 1 153 ? 2.494 -16.031 3.342 1 95.94 153 GLY B N 1
ATOM 3648 C CA . GLY B 1 153 ? 3.76 -15.375 3.631 1 95.94 153 GLY B CA 1
ATOM 3649 C C . GLY B 1 153 ? 3.672 -14.391 4.777 1 95.94 153 GLY B C 1
ATOM 3650 O O . GLY B 1 153 ? 4.574 -14.32 5.613 1 95.94 153 GLY B O 1
ATOM 3651 N N . TRP B 1 154 ? 2.588 -13.625 4.828 1 97.06 154 TRP B N 1
ATOM 3652 C CA . TRP B 1 154 ? 2.357 -12.664 5.906 1 97.06 154 TRP B CA 1
ATOM 3653 C C . TRP B 1 154 ? 2.268 -13.375 7.254 1 97.06 154 TRP B C 1
ATOM 3655 O O . TRP B 1 154 ? 2.871 -12.938 8.234 1 97.06 154 TRP B O 1
ATOM 3665 N N . HIS B 1 155 ? 1.508 -14.438 7.332 1 96.06 155 HIS B N 1
ATOM 3666 C CA . HIS B 1 155 ? 1.383 -15.188 8.578 1 96.06 155 HIS B CA 1
ATOM 3667 C C . HIS B 1 155 ? 2.738 -15.695 9.055 1 96.06 155 HIS B C 1
ATOM 3669 O O . HIS B 1 155 ? 3.023 -15.695 10.25 1 96.06 155 HIS B O 1
ATOM 3675 N N . ALA B 1 156 ? 3.578 -16.094 8.141 1 93.75 156 ALA B N 1
ATOM 3676 C CA . ALA B 1 156 ? 4.887 -16.641 8.5 1 93.75 156 ALA B CA 1
ATOM 3677 C C . ALA B 1 156 ? 5.77 -15.57 9.141 1 93.75 156 ALA B C 1
ATOM 3679 O O . ALA B 1 156 ? 6.594 -15.875 10.008 1 93.75 156 ALA B O 1
ATOM 3680 N N . SER B 1 157 ? 5.543 -14.336 8.805 1 95.38 157 SER B N 1
ATOM 3681 C CA . SER B 1 157 ? 6.43 -13.266 9.258 1 95.38 157 SER B CA 1
ATOM 3682 C C . SER B 1 157 ? 5.754 -12.398 10.312 1 95.38 157 SER B C 1
ATOM 3684 O O . SER B 1 157 ? 6.336 -11.422 10.789 1 95.38 157 SER B O 1
ATOM 3686 N N . HIS B 1 158 ? 4.531 -12.68 10.672 1 96.88 158 HIS B N 1
ATOM 3687 C CA . HIS B 1 158 ? 3.783 -11.844 11.602 1 96.88 158 HIS B CA 1
ATOM 3688 C C . HIS B 1 158 ? 3.082 -12.68 12.664 1 96.88 158 HIS B C 1
ATOM 3690 O O . HIS B 1 158 ? 1.89 -12.5 12.914 1 96.88 158 HIS B O 1
ATOM 3696 N N . ARG B 1 159 ? 3.797 -13.422 13.336 1 97.06 159 ARG B N 1
ATOM 3697 C CA . ARG B 1 159 ? 3.252 -14.367 14.305 1 97.06 159 ARG B CA 1
ATOM 3698 C C . ARG B 1 159 ? 3.016 -13.688 15.648 1 97.06 159 ARG B C 1
ATOM 3700 O O . ARG B 1 159 ? 2.305 -14.227 16.5 1 97.06 159 ARG B O 1
ATOM 3707 N N . PHE B 1 160 ? 3.609 -12.57 15.828 1 98.62 160 PHE B N 1
ATOM 3708 C CA . PHE B 1 160 ? 3.516 -11.875 17.109 1 98.62 160 PHE B CA 1
ATOM 3709 C C . PHE B 1 160 ? 2.943 -10.477 16.922 1 98.62 160 PHE B C 1
ATOM 3711 O O . PHE B 1 160 ? 3.061 -9.891 15.852 1 98.62 160 PHE B O 1
ATOM 3718 N N . CYS B 1 161 ? 2.301 -9.977 18 1 98.62 161 CYS B N 1
ATOM 3719 C CA . CYS B 1 161 ? 1.72 -8.641 18 1 98.62 161 CYS B CA 1
ATOM 3720 C C . CYS B 1 161 ? 2.807 -7.574 17.953 1 98.62 161 CYS B C 1
ATOM 3722 O O . CYS B 1 161 ? 3.668 -7.512 18.828 1 98.62 161 CYS B O 1
ATOM 3724 N N . ALA B 1 162 ? 2.744 -6.719 16.984 1 98.25 162 ALA B N 1
ATOM 3725 C CA . ALA B 1 162 ? 3.75 -5.672 16.812 1 98.25 162 ALA B CA 1
ATOM 3726 C C . ALA B 1 162 ? 3.617 -4.605 17.891 1 98.25 162 ALA B C 1
ATOM 3728 O O . ALA B 1 162 ? 4.523 -3.789 18.078 1 98.25 162 ALA B O 1
ATOM 3729 N N . ARG B 1 163 ? 2.531 -4.551 18.594 1 97.81 163 ARG B N 1
ATOM 3730 C CA . ARG B 1 163 ? 2.277 -3.545 19.609 1 97.81 163 ARG B CA 1
ATOM 3731 C C . ARG B 1 163 ? 2.891 -3.959 20.953 1 97.81 163 ARG B C 1
ATOM 3733 O O . ARG B 1 163 ? 3.506 -3.143 21.641 1 97.81 163 ARG B O 1
ATOM 3740 N N . CYS B 1 164 ? 2.785 -5.281 21.328 1 98.38 164 CYS B N 1
ATOM 3741 C CA . CYS B 1 164 ? 3.139 -5.625 22.688 1 98.38 164 CYS B CA 1
ATOM 3742 C C . CYS B 1 164 ? 4.047 -6.848 22.734 1 98.38 164 CYS B C 1
ATOM 3744 O O . CYS B 1 164 ? 4.523 -7.238 23.797 1 98.38 164 CYS B O 1
ATOM 3746 N N . GLY B 1 165 ? 4.18 -7.566 21.609 1 98.5 165 GLY B N 1
ATOM 3747 C CA . GLY B 1 165 ? 5.145 -8.648 21.531 1 98.5 165 GLY B CA 1
ATOM 3748 C C . GLY B 1 165 ? 4.539 -10.008 21.844 1 98.5 165 GLY B C 1
ATOM 3749 O O . GLY B 1 165 ? 5.199 -11.039 21.688 1 98.5 165 GLY B O 1
ATOM 3750 N N . ALA B 1 166 ? 3.303 -10.023 22.219 1 98.62 166 ALA B N 1
ATOM 3751 C CA . ALA B 1 166 ? 2.648 -11.289 22.516 1 98.62 166 ALA B CA 1
ATOM 3752 C C . ALA B 1 166 ? 2.342 -12.062 21.234 1 98.62 166 ALA B C 1
ATOM 3754 O O . ALA B 1 166 ? 2.199 -11.469 20.172 1 98.62 166 ALA B O 1
ATOM 3755 N N . ARG B 1 167 ? 2.281 -13.352 21.391 1 98.12 167 ARG B N 1
ATOM 3756 C CA . ARG B 1 167 ? 1.881 -14.172 20.25 1 98.12 167 ARG B CA 1
ATOM 3757 C C . ARG B 1 167 ? 0.446 -13.867 19.828 1 98.12 167 ARG B C 1
ATOM 3759 O O . ARG B 1 167 ? -0.45 -13.805 20.672 1 98.12 167 ARG B O 1
ATOM 3766 N N . SER B 1 168 ? 0.193 -13.633 18.547 1 97.56 168 SER B N 1
ATOM 3767 C CA . SER B 1 168 ? -1.14 -13.305 18.047 1 97.56 168 SER B CA 1
ATOM 3768 C C . SER B 1 168 ? -1.854 -14.547 17.531 1 97.56 168 SER B C 1
ATOM 3770 O O . SER B 1 168 ? -1.243 -15.609 17.391 1 97.56 168 SER B O 1
ATOM 3772 N N . GLU B 1 169 ? -3.145 -14.398 17.344 1 96.94 169 GLU B N 1
ATOM 3773 C CA . GLU B 1 169 ? -3.973 -15.516 16.906 1 96.94 169 GLU B CA 1
ATOM 3774 C C . GLU B 1 169 ? -4.645 -15.211 15.562 1 96.94 169 GLU B C 1
ATOM 3776 O O . GLU B 1 169 ? -5.062 -14.078 15.32 1 96.94 169 GLU B O 1
ATOM 3781 N N . ILE B 1 170 ? -4.766 -16.266 14.742 1 96 170 ILE B N 1
ATOM 3782 C CA . ILE B 1 170 ? -5.422 -16.109 13.453 1 96 170 ILE B CA 1
ATOM 3783 C C . ILE B 1 170 ? -6.91 -15.836 13.648 1 96 170 ILE B C 1
ATOM 3785 O O . ILE B 1 170 ? -7.551 -16.453 14.508 1 96 170 ILE B O 1
ATOM 3789 N N . ALA B 1 171 ? -7.453 -14.875 12.938 1 96.06 171 ALA B N 1
ATOM 3790 C CA . ALA B 1 171 ? -8.867 -14.5 12.969 1 96.06 171 ALA B CA 1
ATOM 3791 C C . ALA B 1 171 ? -9.383 -14.195 11.562 1 96.06 171 ALA B C 1
ATOM 3793 O O . ALA B 1 171 ? -8.609 -14.148 10.609 1 96.06 171 ALA B O 1
ATOM 3794 N N . GLN B 1 172 ? -10.773 -14.133 11.422 1 96.38 172 GLN B N 1
ATOM 3795 C CA . GLN B 1 172 ? -11.422 -13.766 10.164 1 96.38 172 GLN B CA 1
ATOM 3796 C C . GLN B 1 172 ? -10.961 -14.68 9.031 1 96.38 172 GLN B C 1
ATOM 3798 O O . GLN B 1 172 ? -10.516 -14.203 7.984 1 96.38 172 GLN B O 1
ATOM 3803 N N . ALA B 1 173 ? -10.938 -15.945 9.305 1 96.88 173 ALA B N 1
ATOM 3804 C CA . ALA B 1 173 ? -10.625 -16.984 8.328 1 96.88 173 ALA B CA 1
ATOM 3805 C C . ALA B 1 173 ? -9.258 -16.75 7.695 1 96.88 173 ALA B C 1
ATOM 3807 O O . ALA B 1 173 ? -9.062 -17.016 6.504 1 96.88 173 ALA B O 1
ATOM 3808 N N . GLY B 1 174 ? -8.336 -16.219 8.43 1 96.88 174 GLY B N 1
ATOM 3809 C CA . GLY B 1 174 ? -6.961 -16.078 7.98 1 96.88 174 GLY B CA 1
ATOM 3810 C C . GLY B 1 174 ? -6.629 -14.664 7.531 1 96.88 174 GLY B C 1
ATOM 3811 O O . GLY B 1 174 ? -5.477 -14.367 7.207 1 96.88 174 GLY B O 1
ATOM 3812 N N . TRP B 1 175 ? -7.574 -13.781 7.562 1 97.94 175 TRP B N 1
ATOM 3813 C CA . TRP B 1 175 ? -7.355 -12.453 6.984 1 97.94 175 TRP B CA 1
ATOM 3814 C C . TRP B 1 175 ? -7.145 -11.414 8.078 1 97.94 175 TRP B C 1
ATOM 3816 O O . TRP B 1 175 ? -7.18 -10.211 7.809 1 97.94 175 TRP B O 1
ATOM 3826 N N . GLN B 1 176 ? -6.906 -11.844 9.25 1 97.62 176 GLN B N 1
ATOM 3827 C CA . GLN B 1 176 ? -6.609 -11.016 10.414 1 97.62 176 GLN B CA 1
ATOM 3828 C C . GLN B 1 176 ? -5.871 -11.82 11.484 1 97.62 176 GLN B C 1
ATOM 3830 O O . GLN B 1 176 ? -5.996 -13.047 11.547 1 97.62 176 GLN B O 1
ATOM 3835 N N . ARG B 1 177 ? -5.02 -11.172 12.211 1 97.81 177 ARG B N 1
ATOM 3836 C CA . ARG B 1 177 ? -4.496 -11.711 13.461 1 97.81 177 ARG B CA 1
ATOM 3837 C C . ARG B 1 177 ? -4.859 -10.805 14.641 1 97.81 177 ARG B C 1
ATOM 3839 O O . ARG B 1 177 ? -4.73 -9.586 14.555 1 97.81 177 ARG B O 1
ATOM 3846 N N . GLY B 1 178 ? -5.359 -11.391 15.664 1 98 178 GLY B N 1
ATOM 3847 C CA . GLY B 1 178 ? -5.727 -10.672 16.875 1 98 178 GLY B CA 1
ATOM 3848 C C . GLY B 1 178 ? -4.816 -10.977 18.047 1 98 178 GLY B C 1
ATOM 3849 O O . GLY B 1 178 ? -4.391 -12.117 18.234 1 98 178 GLY B O 1
ATOM 3850 N N . CYS B 1 179 ? -4.496 -9.992 18.828 1 98.31 179 CYS B N 1
ATOM 3851 C CA . CYS B 1 179 ? -3.684 -10.172 20.016 1 98.31 179 CYS B CA 1
ATOM 3852 C C . CYS B 1 179 ? -4.562 -10.359 21.25 1 98.31 179 CYS B C 1
ATOM 3854 O O . CYS B 1 179 ? -5.332 -9.469 21.609 1 98.31 179 CYS B O 1
ATOM 3856 N N . PRO B 1 180 ? -4.461 -11.398 21.922 1 98.19 180 PRO B N 1
ATOM 3857 C CA . PRO B 1 180 ? -5.277 -11.609 23.125 1 98.19 180 PRO B CA 1
ATOM 3858 C C . PRO B 1 180 ? -4.816 -10.758 24.312 1 98.19 180 PRO B C 1
ATOM 3860 O O . PRO B 1 180 ? -5.551 -10.617 25.281 1 98.19 180 PRO B O 1
ATOM 3863 N N . ASP B 1 181 ? -3.623 -10.273 24.25 1 98.12 181 ASP B N 1
ATOM 3864 C CA . ASP B 1 181 ? -3.057 -9.531 25.359 1 98.12 181 ASP B CA 1
ATOM 3865 C C . ASP B 1 181 ? -3.49 -8.062 25.328 1 98.12 181 ASP B C 1
ATOM 3867 O O . ASP B 1 181 ? -4.055 -7.559 26.297 1 98.12 181 ASP B O 1
ATOM 3871 N N . CYS B 1 182 ? -3.35 -7.367 24.25 1 97.94 182 CYS B N 1
ATOM 3872 C CA . CYS B 1 182 ? -3.607 -5.934 24.219 1 97.94 182 CYS B CA 1
ATOM 3873 C C . CYS B 1 182 ? -4.816 -5.605 23.359 1 97.94 182 CYS B C 1
ATOM 3875 O O . CYS B 1 182 ? -5.23 -4.449 23.266 1 97.94 182 CYS B O 1
ATOM 3877 N N . GLY B 1 183 ? -5.293 -6.57 22.625 1 97.88 183 GLY B N 1
ATOM 3878 C CA . GLY B 1 183 ? -6.453 -6.359 21.766 1 97.88 183 GLY B CA 1
ATOM 3879 C C . GLY B 1 183 ? -6.094 -5.844 20.391 1 97.88 183 GLY B C 1
ATOM 3880 O O . GLY B 1 183 ? -6.977 -5.539 19.578 1 97.88 183 GLY B O 1
ATOM 3881 N N . GLY B 1 184 ? -4.832 -5.773 20.078 1 97.19 184 GLY B N 1
ATOM 3882 C CA . GLY B 1 184 ? -4.395 -5.309 18.781 1 97.19 184 GLY B CA 1
ATOM 3883 C C . GLY B 1 184 ? -4.879 -6.188 17.641 1 97.19 184 GLY B C 1
ATOM 3884 O O . GLY B 1 184 ? -4.965 -7.41 17.781 1 97.19 184 GLY B O 1
ATOM 3885 N N . GLN B 1 185 ? -5.23 -5.543 16.516 1 97.75 185 GLN B N 1
ATOM 3886 C CA . GLN B 1 185 ? -5.629 -6.223 15.281 1 97.75 185 GLN B CA 1
ATOM 3887 C C . GLN B 1 185 ? -4.621 -5.973 14.164 1 97.75 185 GLN B C 1
ATOM 3889 O O . GLN B 1 185 ? -4.176 -4.844 13.961 1 97.75 185 GLN B O 1
ATOM 3894 N N . HIS B 1 186 ? -4.191 -7.039 13.562 1 97.81 186 HIS B N 1
ATOM 3895 C CA . HIS B 1 186 ? -3.227 -6.969 12.469 1 97.81 186 HIS B CA 1
ATOM 3896 C C . HIS B 1 186 ? -3.797 -7.566 11.188 1 97.81 186 HIS B C 1
ATOM 3898 O O . HIS B 1 186 ? -4.547 -8.547 11.234 1 97.81 186 HIS B O 1
ATOM 3904 N N . PHE B 1 187 ? -3.486 -6.977 10.094 1 97.94 187 PHE B N 1
ATOM 3905 C CA . PHE B 1 187 ? -3.998 -7.371 8.789 1 97.94 187 PHE B CA 1
ATOM 3906 C C . PHE B 1 187 ? -2.855 -7.617 7.812 1 97.94 187 PHE B C 1
ATOM 3908 O O . PHE B 1 187 ? -1.767 -7.059 7.969 1 97.94 187 PHE B O 1
ATOM 3915 N N . PRO B 1 188 ? -3.121 -8.469 6.742 1 97.44 188 PRO B N 1
ATOM 3916 C CA . PRO B 1 188 ? -2.076 -8.695 5.742 1 97.44 188 PRO B CA 1
ATOM 3917 C C . PRO B 1 188 ? -1.566 -7.398 5.121 1 97.44 188 PRO B C 1
ATOM 3919 O O . PRO B 1 188 ? -2.346 -6.469 4.898 1 97.44 188 PRO B O 1
ATOM 3922 N N . ARG B 1 189 ? -0.272 -7.43 4.809 1 93.81 189 ARG B N 1
ATOM 3923 C CA . ARG B 1 189 ? 0.406 -6.25 4.281 1 93.81 189 ARG B CA 1
ATOM 3924 C C . ARG B 1 189 ? 0.45 -6.277 2.758 1 93.81 189 ARG B C 1
ATOM 3926 O O . ARG B 1 189 ? 0.667 -7.332 2.156 1 93.81 189 ARG B O 1
ATOM 3933 N N . THR B 1 190 ? 0.159 -5.203 2.094 1 96.75 190 THR B N 1
ATOM 3934 C CA . THR B 1 190 ? 0.385 -4.945 0.676 1 96.75 190 THR B CA 1
ATOM 3935 C C . THR B 1 190 ? 1.106 -3.615 0.478 1 96.75 190 THR B C 1
ATOM 3937 O O . THR B 1 190 ? 0.507 -2.549 0.631 1 96.75 190 THR B O 1
ATOM 3940 N N . ASP B 1 191 ? 2.375 -3.678 0.146 1 97.62 191 ASP B N 1
ATOM 3941 C CA . ASP B 1 191 ? 3.168 -2.459 0.015 1 97.62 191 ASP B CA 1
ATOM 3942 C C . ASP B 1 191 ? 3.1 -1.909 -1.407 1 97.62 191 ASP B C 1
ATOM 3944 O O . ASP B 1 191 ? 3.334 -2.639 -2.373 1 97.62 191 ASP B O 1
ATOM 3948 N N . PRO B 1 192 ? 2.736 -0.629 -1.539 1 98.25 192 PRO B N 1
ATOM 3949 C CA . PRO B 1 192 ? 2.771 -0.031 -2.877 1 98.25 192 PRO B CA 1
ATOM 3950 C C . PRO B 1 192 ? 4.195 0.154 -3.402 1 98.25 192 PRO B C 1
ATOM 3952 O O . PRO B 1 192 ? 5.062 0.657 -2.684 1 98.25 192 PRO B O 1
ATOM 3955 N N . VAL B 1 193 ? 4.422 -0.269 -4.617 1 98.5 193 VAL B N 1
ATOM 3956 C CA . VAL B 1 193 ? 5.703 -0.144 -5.305 1 98.5 193 VAL B CA 1
ATOM 3957 C C . VAL B 1 193 ? 5.488 0.451 -6.695 1 98.5 193 VAL B C 1
ATOM 3959 O O . VAL B 1 193 ? 4.629 -0.012 -7.449 1 98.5 193 VAL B O 1
ATOM 3962 N N . VAL B 1 194 ? 6.223 1.479 -6.996 1 98.44 194 VAL B N 1
ATOM 3963 C CA . VAL B 1 194 ? 6.141 2.027 -8.344 1 98.44 194 VAL B CA 1
ATOM 3964 C C . VAL B 1 194 ? 7.16 1.332 -9.25 1 98.44 194 VAL B C 1
ATOM 3966 O O . VAL B 1 194 ? 8.266 1.007 -8.812 1 98.44 194 VAL B O 1
ATOM 3969 N N . ILE B 1 195 ? 6.793 1.068 -10.383 1 98.06 195 ILE B N 1
ATOM 3970 C CA . ILE B 1 195 ? 7.648 0.619 -11.477 1 98.06 195 ILE B CA 1
ATOM 3971 C C . ILE B 1 195 ? 7.371 1.448 -12.727 1 98.06 195 ILE B C 1
ATOM 3973 O O . ILE B 1 195 ? 6.211 1.664 -13.094 1 98.06 195 ILE B O 1
ATOM 3977 N N . MET B 1 196 ? 8.383 1.983 -13.398 1 96.94 196 MET B N 1
ATOM 3978 C CA . MET B 1 196 ? 8.039 3.121 -14.242 1 96.94 196 MET B CA 1
ATOM 3979 C C . MET B 1 196 ? 8.766 3.041 -15.586 1 96.94 196 MET B C 1
ATOM 3981 O O . MET B 1 196 ? 9.961 2.738 -15.625 1 96.94 196 MET B O 1
ATOM 3985 N N . LEU B 1 197 ? 8.008 3.207 -16.562 1 98 197 LEU B N 1
ATOM 3986 C CA . LEU B 1 197 ? 8.461 3.402 -17.938 1 98 197 LEU B CA 1
ATOM 3987 C C . LEU B 1 197 ? 8.852 4.859 -18.188 1 98 197 LEU B C 1
ATOM 3989 O O . LEU B 1 197 ? 8.008 5.676 -18.562 1 98 197 LEU B O 1
ATOM 3993 N N . ILE B 1 198 ? 10.125 5.195 -17.969 1 98.62 198 ILE B N 1
ATOM 3994 C CA . ILE B 1 198 ? 10.617 6.559 -18.141 1 98.62 198 ILE B CA 1
ATOM 3995 C C . ILE B 1 198 ? 11.227 6.707 -19.531 1 98.62 198 ILE B C 1
ATOM 3997 O O . ILE B 1 198 ? 12.188 6.012 -19.875 1 98.62 198 ILE B O 1
ATOM 4001 N N . THR B 1 199 ? 10.672 7.602 -20.297 1 98.06 199 THR B N 1
ATOM 4002 C CA . THR B 1 199 ? 11.125 7.719 -21.672 1 98.06 199 THR B CA 1
ATOM 4003 C C . THR B 1 199 ? 11.641 9.125 -21.953 1 98.06 199 THR B C 1
ATOM 4005 O O . THR B 1 199 ? 11.305 10.07 -21.25 1 98.06 199 THR B O 1
ATOM 4008 N N . HIS B 1 200 ? 12.469 9.273 -22.828 1 96.94 200 HIS B N 1
ATOM 4009 C CA . HIS B 1 200 ? 12.93 10.492 -23.484 1 96.94 200 HIS B CA 1
ATOM 4010 C C . HIS B 1 200 ? 13.094 10.273 -25 1 96.94 200 HIS B C 1
ATOM 4012 O O . HIS B 1 200 ? 14.023 9.594 -25.438 1 96.94 200 HIS B O 1
ATOM 4018 N N . GLY B 1 201 ? 12.141 10.906 -25.766 1 92.88 201 GLY B N 1
ATOM 4019 C CA . GLY B 1 201 ? 12.102 10.562 -27.188 1 92.88 201 GLY B CA 1
ATOM 4020 C C . GLY B 1 201 ? 11.82 9.094 -27.438 1 92.88 201 GLY B C 1
ATOM 4021 O O . GLY B 1 201 ? 10.836 8.555 -26.922 1 92.88 201 GLY B O 1
ATOM 4022 N N . ASP B 1 202 ? 12.734 8.438 -28.156 1 94.12 202 ASP B N 1
ATOM 4023 C CA . ASP B 1 202 ? 12.516 7.043 -28.531 1 94.12 202 ASP B CA 1
ATOM 4024 C C . ASP B 1 202 ? 13.312 6.102 -27.641 1 94.12 202 ASP B C 1
ATOM 4026 O O . ASP B 1 202 ? 13.609 4.969 -28.031 1 94.12 202 ASP B O 1
ATOM 4030 N N . GLN B 1 203 ? 13.695 6.59 -26.531 1 97.06 203 GLN B N 1
ATOM 4031 C CA . GLN B 1 203 ? 14.492 5.777 -25.625 1 97.06 203 GLN B CA 1
ATOM 4032 C C . GLN B 1 203 ? 13.758 5.559 -24.297 1 97.06 203 GLN B C 1
ATOM 4034 O O . GLN B 1 203 ? 12.969 6.406 -23.875 1 97.06 203 GLN B O 1
ATOM 4039 N N . VAL B 1 204 ? 14.039 4.441 -23.719 1 98.12 204 VAL B N 1
ATOM 4040 C CA . VAL B 1 204 ? 13.484 4.102 -22.406 1 98.12 204 VAL B CA 1
ATOM 4041 C C . VAL B 1 204 ? 14.617 3.854 -21.422 1 98.12 204 VAL B C 1
ATOM 4043 O O . VAL B 1 204 ? 15.641 3.266 -21.766 1 98.12 204 VAL B O 1
ATOM 4046 N N . LEU B 1 205 ? 14.453 4.355 -20.219 1 98.56 205 LEU B N 1
ATOM 4047 C CA . LEU B 1 205 ? 15.43 4.188 -19.156 1 98.56 205 LEU B CA 1
ATOM 4048 C C . LEU B 1 205 ? 15.312 2.809 -18.516 1 98.56 205 LEU B C 1
ATOM 4050 O O . LEU B 1 205 ? 14.227 2.418 -18.078 1 98.56 205 LEU B O 1
ATOM 4054 N N . MET B 1 206 ? 16.391 2.047 -18.516 1 97.5 206 MET B N 1
ATOM 4055 C CA . MET B 1 206 ? 16.438 0.715 -17.906 1 97.5 206 MET B CA 1
ATOM 4056 C C . MET B 1 206 ? 17.516 0.641 -16.844 1 97.5 206 MET B C 1
ATOM 4058 O O . MET B 1 206 ? 18.516 1.376 -16.891 1 97.5 206 MET B O 1
ATOM 4062 N N . GLY B 1 207 ? 17.25 -0.169 -15.859 1 96.12 207 GLY B N 1
ATOM 4063 C CA . GLY B 1 207 ? 18.219 -0.408 -14.812 1 96.12 207 GLY B CA 1
ATOM 4064 C C . GLY B 1 207 ? 18.375 -1.875 -14.461 1 96.12 207 GLY B C 1
ATOM 4065 O O . GLY B 1 207 ? 17.594 -2.713 -14.922 1 96.12 207 GLY B O 1
ATOM 4066 N N . ARG B 1 208 ? 19.438 -2.182 -13.688 1 94 208 ARG B N 1
ATOM 4067 C CA . ARG B 1 208 ? 19.641 -3.547 -13.219 1 94 208 ARG B CA 1
ATOM 4068 C C . ARG B 1 208 ? 20.219 -3.561 -11.805 1 94 208 ARG B C 1
ATOM 4070 O O . ARG B 1 208 ? 20.875 -2.602 -11.391 1 94 208 ARG B O 1
ATOM 4077 N N . SER B 1 209 ? 19.891 -4.57 -11.133 1 88.69 209 SER B N 1
ATOM 4078 C CA . SER B 1 209 ? 20.406 -4.762 -9.773 1 88.69 209 SER B CA 1
ATOM 4079 C C . SER B 1 209 ? 21.609 -5.695 -9.758 1 88.69 209 SER B C 1
ATOM 4081 O O . SER B 1 209 ? 21.797 -6.492 -10.68 1 88.69 209 SER B O 1
ATOM 4083 N N . PRO B 1 210 ? 22.297 -5.547 -8.633 1 85.31 210 PRO B N 1
ATOM 4084 C CA . PRO B 1 210 ? 23.422 -6.488 -8.5 1 85.31 210 PRO B CA 1
ATOM 4085 C C . PRO B 1 210 ? 22.953 -7.941 -8.414 1 85.31 210 PRO B C 1
ATOM 4087 O O . PRO B 1 210 ? 21.922 -8.234 -7.805 1 85.31 210 PRO B O 1
ATOM 4090 N N . GLY B 1 211 ? 23.672 -8.812 -9.07 1 80.5 211 GLY B N 1
ATOM 4091 C CA . GLY B 1 211 ? 23.375 -10.234 -8.969 1 80.5 211 GLY B CA 1
ATOM 4092 C C . GLY B 1 211 ? 22.516 -10.75 -10.102 1 80.5 211 GLY B C 1
ATOM 4093 O O . GLY B 1 211 ? 22.359 -11.961 -10.273 1 80.5 211 GLY B O 1
ATOM 4094 N N . TRP B 1 212 ? 21.906 -9.812 -10.789 1 84.94 212 TRP B N 1
ATOM 4095 C CA . TRP B 1 212 ? 21.109 -10.258 -11.93 1 84.94 212 TRP B CA 1
ATOM 4096 C C . TRP B 1 212 ? 22 -10.883 -13 1 84.94 212 TRP B C 1
ATOM 4098 O O . TRP B 1 212 ? 23.188 -10.555 -13.102 1 84.94 212 TRP B O 1
ATOM 4108 N N . PRO B 1 213 ? 21.453 -11.836 -13.766 1 83.75 213 PRO B N 1
ATOM 4109 C CA . PRO B 1 213 ? 22.219 -12.367 -14.891 1 83.75 213 PRO B CA 1
ATOM 4110 C C . PRO B 1 213 ? 22.734 -11.266 -15.82 1 83.75 213 PRO B C 1
ATOM 4112 O O . PRO B 1 213 ? 22.094 -10.219 -15.945 1 83.75 213 PRO B O 1
ATOM 4115 N N . GLU B 1 214 ? 23.844 -11.602 -16.422 1 87.62 214 GLU B N 1
ATOM 4116 C CA . GLU B 1 214 ? 24.422 -10.641 -17.359 1 87.62 214 GLU B CA 1
ATOM 4117 C C . GLU B 1 214 ? 23.438 -10.289 -18.469 1 87.62 214 GLU B C 1
ATOM 4119 O O . GLU B 1 214 ? 22.75 -11.172 -19.016 1 87.62 214 GLU B O 1
ATOM 4124 N N . GLY B 1 215 ? 23.281 -9 -18.703 1 91 215 GLY B N 1
ATOM 4125 C CA . GLY B 1 215 ? 22.453 -8.531 -19.797 1 91 215 GLY B CA 1
ATOM 4126 C C . GLY B 1 215 ? 21.016 -8.273 -19.375 1 91 215 GLY B C 1
ATOM 4127 O O . GLY B 1 215 ? 20.234 -7.676 -20.141 1 91 215 GLY B O 1
ATOM 4128 N N . MET B 1 216 ? 20.734 -8.695 -18.188 1 90.62 216 MET B N 1
ATOM 4129 C CA . MET B 1 216 ? 19.359 -8.492 -17.75 1 90.62 216 MET B CA 1
ATOM 4130 C C . MET B 1 216 ? 19.156 -7.074 -17.219 1 90.62 216 MET B C 1
ATOM 4132 O O . MET B 1 216 ? 19.922 -6.605 -16.375 1 90.62 216 MET B O 1
ATOM 4136 N N . TYR B 1 217 ? 18.234 -6.375 -17.797 1 94.25 217 TYR B N 1
ATOM 4137 C CA . TYR B 1 217 ? 17.781 -5.059 -17.359 1 94.25 217 TYR B CA 1
ATOM 4138 C C . TYR B 1 217 ? 16.266 -5.031 -17.203 1 94.25 217 TYR B C 1
ATOM 4140 O O . TYR B 1 217 ? 15.555 -5.824 -17.828 1 94.25 217 TYR B O 1
ATOM 4148 N N . SER B 1 218 ? 15.812 -4.223 -16.391 1 95.25 218 SER B N 1
ATOM 4149 C CA . SER B 1 218 ? 14.383 -4.004 -16.172 1 95.25 218 SER B CA 1
ATOM 4150 C C . SER B 1 218 ? 14.086 -2.533 -15.898 1 95.25 218 SER B C 1
ATOM 4152 O O . SER B 1 218 ? 14.992 -1.699 -15.898 1 95.25 218 SER B O 1
ATOM 4154 N N . LEU B 1 219 ? 12.828 -2.242 -15.805 1 97.44 219 LEU B N 1
ATOM 4155 C CA . LEU B 1 219 ? 12.422 -0.896 -15.422 1 97.44 219 LEU B CA 1
ATOM 4156 C C . LEU B 1 219 ? 12.789 -0.605 -13.969 1 97.44 219 LEU B C 1
ATOM 4158 O O . LEU B 1 219 ? 12.867 -1.521 -13.148 1 97.44 219 LEU B O 1
ATOM 4162 N N . LEU B 1 220 ? 13.07 0.684 -13.711 1 97.44 220 LEU B N 1
ATOM 4163 C CA . LEU B 1 220 ? 13.352 1.088 -12.336 1 97.44 220 LEU B CA 1
ATOM 4164 C C . LEU B 1 220 ? 12.109 0.935 -11.469 1 97.44 220 LEU B C 1
ATOM 4166 O O . LEU B 1 220 ? 10.984 1.094 -11.945 1 97.44 220 LEU B O 1
ATOM 4170 N N . ALA B 1 221 ? 12.305 0.601 -10.273 1 97.25 221 ALA B N 1
ATOM 4171 C CA . ALA B 1 221 ? 11.203 0.413 -9.328 1 97.25 221 ALA B CA 1
ATOM 4172 C C . ALA B 1 221 ? 11.633 0.786 -7.914 1 97.25 221 ALA B C 1
ATOM 4174 O O . ALA B 1 221 ? 12.82 0.789 -7.594 1 97.25 221 ALA B O 1
ATOM 4175 N N . GLY B 1 222 ? 10.641 1.106 -7.07 1 97.12 222 GLY B N 1
ATOM 4176 C CA . GLY B 1 222 ? 10.898 1.425 -5.676 1 97.12 222 GLY B CA 1
ATOM 4177 C C . GLY B 1 222 ? 9.633 1.583 -4.855 1 97.12 222 GLY B C 1
ATOM 4178 O O . GLY B 1 222 ? 8.562 1.853 -5.402 1 97.12 222 GLY B O 1
ATOM 4179 N N . PHE B 1 223 ? 9.797 1.504 -3.561 1 97.81 223 PHE B N 1
ATOM 4180 C CA . PHE B 1 223 ? 8.664 1.569 -2.643 1 97.81 223 PHE B CA 1
ATOM 4181 C C . PHE B 1 223 ? 8.133 2.994 -2.537 1 97.81 223 PHE B C 1
ATOM 4183 O O . PHE B 1 223 ? 8.906 3.955 -2.598 1 97.81 223 PHE B O 1
ATOM 4190 N N . VAL B 1 224 ? 6.805 3.1 -2.404 1 97.69 224 VAL B N 1
ATOM 4191 C CA . VAL B 1 224 ? 6.199 4.371 -2.02 1 97.69 224 VAL B CA 1
ATOM 4192 C C . VAL B 1 224 ? 6.391 4.602 -0.522 1 97.69 224 VAL B C 1
ATOM 4194 O O . VAL B 1 224 ? 6.156 3.701 0.287 1 97.69 224 VAL B O 1
ATOM 4197 N N . GLU B 1 225 ? 6.863 5.742 -0.136 1 97 225 GLU B N 1
ATOM 4198 C CA . GLU B 1 225 ? 7.082 6.062 1.271 1 97 225 GLU B CA 1
ATOM 4199 C C . GLU B 1 225 ? 5.875 6.785 1.865 1 97 225 GLU B C 1
ATOM 4201 O O . GLU B 1 225 ? 5.094 7.402 1.137 1 97 225 GLU B O 1
ATOM 4206 N N . PRO B 1 226 ? 5.73 6.73 3.205 1 96.88 226 PRO B N 1
ATOM 4207 C CA . PRO B 1 226 ? 4.656 7.488 3.852 1 96.88 226 PRO B CA 1
ATOM 4208 C C . PRO B 1 226 ? 4.691 8.977 3.506 1 96.88 226 PRO B C 1
ATOM 4210 O O . PRO B 1 226 ? 5.766 9.586 3.482 1 96.88 226 PRO B O 1
ATOM 4213 N N . GLY B 1 227 ? 3.508 9.492 3.164 1 94.31 227 GLY B N 1
ATOM 4214 C CA . GLY B 1 227 ? 3.404 10.93 2.93 1 94.31 227 GLY B CA 1
ATOM 4215 C C . GLY B 1 227 ? 3.686 11.32 1.49 1 94.31 227 GLY B C 1
ATOM 4216 O O . GLY B 1 227 ? 3.803 12.508 1.176 1 94.31 227 GLY B O 1
ATOM 4217 N N . GLU B 1 228 ? 3.791 10.352 0.635 1 93 228 GLU B N 1
ATOM 4218 C CA . GLU B 1 228 ? 4.035 10.641 -0.774 1 93 228 GLU B CA 1
ATOM 4219 C C . GLU B 1 228 ? 2.881 10.156 -1.646 1 93 228 GLU B C 1
ATOM 4221 O O . GLU B 1 228 ? 2.199 9.188 -1.303 1 93 228 GLU B O 1
ATOM 4226 N N . THR B 1 229 ? 2.65 10.938 -2.758 1 95.56 229 THR B N 1
ATOM 4227 C CA . THR B 1 229 ? 1.742 10.453 -3.791 1 95.56 229 THR B CA 1
ATOM 4228 C C . THR B 1 229 ? 2.443 9.453 -4.699 1 95.56 229 THR B C 1
ATOM 4230 O O . THR B 1 229 ? 3.666 9.297 -4.641 1 95.56 229 THR B O 1
ATOM 4233 N N . LEU B 1 230 ? 1.662 8.797 -5.477 1 96.5 230 LEU B N 1
ATOM 4234 C CA . LEU B 1 230 ? 2.219 7.848 -6.438 1 96.5 230 LEU B CA 1
ATOM 4235 C C . LEU B 1 230 ? 3.189 8.547 -7.383 1 96.5 230 LEU B C 1
ATOM 4237 O O . LEU B 1 230 ? 4.297 8.055 -7.613 1 96.5 230 LEU B O 1
ATOM 4241 N N . GLU B 1 231 ? 2.801 9.695 -7.906 1 96.06 231 GLU B N 1
ATOM 4242 C CA . GLU B 1 231 ? 3.596 10.453 -8.867 1 96.06 231 GLU B CA 1
ATOM 4243 C C . GLU B 1 231 ? 4.895 10.945 -8.242 1 96.06 231 GLU B C 1
ATOM 4245 O O . GLU B 1 231 ? 5.953 10.898 -8.875 1 96.06 231 GLU B O 1
ATOM 4250 N N . ALA B 1 232 ? 4.758 11.383 -6.992 1 95.38 232 ALA B N 1
ATOM 4251 C CA . ALA B 1 232 ? 5.949 11.852 -6.285 1 95.38 232 ALA B CA 1
ATOM 4252 C C . ALA B 1 232 ? 6.941 10.711 -6.082 1 95.38 232 ALA B C 1
ATOM 4254 O O . ALA B 1 232 ? 8.156 10.906 -6.188 1 95.38 232 ALA B O 1
ATOM 4255 N N . ALA B 1 233 ? 6.473 9.531 -5.766 1 96.94 233 ALA B N 1
ATOM 4256 C CA . ALA B 1 233 ? 7.344 8.367 -5.602 1 96.94 233 ALA B CA 1
ATOM 4257 C C . ALA B 1 233 ? 8.086 8.047 -6.895 1 96.94 233 ALA B C 1
ATOM 4259 O O . ALA B 1 233 ? 9.273 7.719 -6.867 1 96.94 233 ALA B O 1
ATOM 4260 N N . VAL B 1 234 ? 7.375 8.148 -8.031 1 97.44 234 VAL B N 1
ATOM 4261 C CA . VAL B 1 234 ? 7.996 7.914 -9.328 1 97.44 234 VAL B CA 1
ATOM 4262 C C . VAL B 1 234 ? 9.172 8.867 -9.516 1 97.44 234 VAL B C 1
ATOM 4264 O O . VAL B 1 234 ? 10.289 8.438 -9.812 1 97.44 234 VAL B O 1
ATOM 4267 N N . ARG B 1 235 ? 8.922 10.102 -9.305 1 96.88 235 ARG B N 1
ATOM 4268 C CA . ARG B 1 235 ? 9.953 11.117 -9.5 1 96.88 235 ARG B CA 1
ATOM 4269 C C . ARG B 1 235 ? 11.117 10.906 -8.539 1 96.88 235 ARG B C 1
ATOM 4271 O O . ARG B 1 235 ? 12.281 11 -8.93 1 96.88 235 ARG B O 1
ATOM 4278 N N . ARG B 1 236 ? 10.797 10.609 -7.297 1 96.25 236 ARG B N 1
ATOM 4279 C CA . ARG B 1 236 ? 11.836 10.43 -6.293 1 96.25 236 ARG B CA 1
ATOM 4280 C C . ARG B 1 236 ? 12.719 9.234 -6.621 1 96.25 236 ARG B C 1
ATOM 4282 O O . ARG B 1 236 ? 13.945 9.344 -6.633 1 96.25 236 ARG B O 1
ATOM 4289 N N . GLU B 1 237 ? 12.102 8.102 -6.883 1 97 237 GLU B N 1
ATOM 4290 C CA . GLU B 1 237 ? 12.844 6.863 -7.105 1 97 237 GLU B CA 1
ATOM 4291 C C . GLU B 1 237 ? 13.734 6.969 -8.344 1 97 237 GLU B C 1
ATOM 4293 O O . GLU B 1 237 ? 14.859 6.469 -8.344 1 97 237 GLU B O 1
ATOM 4298 N N . VAL B 1 238 ? 13.242 7.586 -9.414 1 97.94 238 VAL B N 1
ATOM 4299 C CA . VAL B 1 238 ? 14.047 7.734 -10.625 1 97.94 238 VAL B CA 1
ATOM 4300 C C . VAL B 1 238 ? 15.242 8.641 -10.344 1 97.94 238 VAL B C 1
ATOM 4302 O O . VAL B 1 238 ? 16.359 8.352 -10.758 1 97.94 238 VAL B O 1
ATOM 4305 N N . LEU B 1 239 ? 14.961 9.711 -9.625 1 97.19 239 LEU B N 1
ATOM 4306 C CA . LEU B 1 239 ? 16.031 10.633 -9.281 1 97.19 239 LEU B CA 1
ATOM 4307 C C . LEU B 1 239 ? 17.078 9.953 -8.391 1 97.19 239 LEU B C 1
ATOM 4309 O O . LEU B 1 239 ? 18.281 10.094 -8.617 1 97.19 239 LEU B O 1
ATOM 4313 N N . GLU B 1 240 ? 16.672 9.219 -7.398 1 95.69 240 GLU B N 1
ATOM 4314 C CA . GLU B 1 240 ? 17.578 8.555 -6.461 1 95.69 240 GLU B CA 1
ATOM 4315 C C . GLU B 1 240 ? 18.406 7.488 -7.164 1 95.69 240 GLU B C 1
ATOM 4317 O O . GLU B 1 240 ? 19.625 7.406 -6.961 1 95.69 240 GLU B O 1
ATOM 4322 N N . GLU B 1 241 ? 17.781 6.676 -7.996 1 96.38 241 GLU B N 1
ATOM 4323 C CA . GLU B 1 241 ? 18.438 5.508 -8.57 1 96.38 241 GLU B CA 1
ATOM 4324 C C . GLU B 1 241 ? 19.297 5.895 -9.773 1 96.38 241 GLU B C 1
ATOM 4326 O O . GLU B 1 241 ? 20.375 5.332 -9.977 1 96.38 241 GLU B O 1
ATOM 4331 N N . ALA B 1 242 ? 18.812 6.934 -10.578 1 97.38 242 ALA B N 1
ATOM 4332 C CA . ALA B 1 242 ? 19.469 7.156 -11.867 1 97.38 242 ALA B CA 1
ATOM 4333 C C . ALA B 1 242 ? 19.828 8.633 -12.055 1 97.38 242 ALA B C 1
ATOM 4335 O O . ALA B 1 242 ? 20.453 9 -13.039 1 97.38 242 ALA B O 1
ATOM 4336 N N . GLY B 1 243 ? 19.422 9.508 -11.164 1 97 243 GLY B N 1
ATOM 4337 C CA . GLY B 1 243 ? 19.734 10.93 -11.234 1 97 243 GLY B CA 1
ATOM 4338 C C . GLY B 1 243 ? 18.938 11.656 -12.305 1 97 243 GLY B C 1
ATOM 4339 O O . GLY B 1 243 ? 19.344 12.734 -12.75 1 97 243 GLY B O 1
ATOM 4340 N N . VAL B 1 244 ? 17.828 11.141 -12.773 1 98 244 VAL B N 1
ATOM 4341 C CA . VAL B 1 244 ? 17.078 11.703 -13.891 1 98 244 VAL B CA 1
ATOM 4342 C C . VAL B 1 244 ? 15.805 12.375 -13.367 1 98 244 VAL B C 1
ATOM 4344 O O . VAL B 1 244 ? 14.938 11.711 -12.781 1 98 244 VAL B O 1
ATOM 4347 N N . PRO B 1 245 ? 15.641 13.68 -13.562 1 97.5 245 PRO B N 1
ATOM 4348 C CA . PRO B 1 245 ? 14.367 14.312 -13.219 1 97.5 245 PRO B CA 1
ATOM 4349 C C . PRO B 1 245 ? 13.234 13.906 -14.164 1 97.5 245 PRO B C 1
ATOM 4351 O O . PRO B 1 245 ? 13.453 13.742 -15.367 1 97.5 245 PRO B O 1
ATOM 4354 N N . VAL B 1 246 ? 12.039 13.758 -13.609 1 97.19 246 VAL B N 1
ATOM 4355 C CA . VAL B 1 246 ? 10.883 13.297 -14.375 1 97.19 246 VAL B CA 1
ATOM 4356 C C . VAL B 1 246 ? 9.781 14.344 -14.32 1 97.19 246 VAL B C 1
ATOM 4358 O O . VAL B 1 246 ? 9.5 14.906 -13.258 1 97.19 246 VAL B O 1
ATOM 4361 N N . GLY B 1 247 ? 9.148 14.633 -15.414 1 94.81 247 GLY B N 1
ATOM 4362 C CA . GLY B 1 247 ? 8.039 15.562 -15.516 1 94.81 247 GLY B CA 1
ATOM 4363 C C . GLY B 1 247 ? 6.688 14.906 -15.289 1 94.81 247 GLY B C 1
ATOM 4364 O O . GLY B 1 247 ? 6.449 14.312 -14.234 1 94.81 247 GLY B O 1
ATOM 4365 N N . ALA B 1 248 ? 5.895 14.828 -16.297 1 93.56 248 ALA B N 1
ATOM 4366 C CA . ALA B 1 248 ? 4.543 14.281 -16.219 1 93.56 248 ALA B CA 1
ATOM 4367 C C . ALA B 1 248 ? 4.574 12.773 -15.977 1 93.56 248 ALA B C 1
ATOM 4369 O O . ALA B 1 248 ? 5.391 12.062 -16.562 1 93.56 248 ALA B O 1
ATOM 4370 N N . VAL B 1 249 ? 3.723 12.352 -15.07 1 95 249 VAL B N 1
ATOM 4371 C CA . VAL B 1 249 ? 3.613 10.93 -14.734 1 95 249 VAL B CA 1
ATOM 4372 C C . VAL B 1 249 ? 2.186 10.453 -14.977 1 95 249 VAL B C 1
ATOM 4374 O O . VAL B 1 249 ? 1.224 11.156 -14.656 1 95 249 VAL B O 1
ATOM 4377 N N . THR B 1 250 ? 2.027 9.297 -15.57 1 93.75 250 THR B N 1
ATOM 4378 C CA . THR B 1 250 ? 0.726 8.688 -15.82 1 93.75 250 THR B CA 1
ATOM 4379 C C . THR B 1 250 ? 0.686 7.254 -15.289 1 93.75 250 THR B C 1
ATOM 4381 O O . THR B 1 250 ? 1.64 6.492 -15.469 1 93.75 250 THR B O 1
ATOM 4384 N N . TYR B 1 251 ? -0.374 6.969 -14.586 1 94.44 251 TYR B N 1
ATOM 4385 C CA . TYR B 1 251 ? -0.625 5.594 -14.172 1 94.44 251 TYR B CA 1
ATOM 4386 C C . TYR B 1 251 ? -1.07 4.742 -15.359 1 94.44 251 TYR B C 1
ATOM 4388 O O . TYR B 1 251 ? -1.87 5.188 -16.188 1 94.44 251 TYR B O 1
ATOM 4396 N N . LEU B 1 252 ? -0.565 3.475 -15.414 1 94.5 252 LEU B N 1
ATOM 4397 C CA . LEU B 1 252 ? -0.889 2.617 -16.547 1 94.5 252 LEU B CA 1
ATOM 4398 C C . LEU B 1 252 ? -1.618 1.359 -16.094 1 94.5 252 LEU B C 1
ATOM 4400 O O . LEU B 1 252 ? -2.654 0.996 -16.656 1 94.5 252 LEU B O 1
ATOM 4404 N N . SER B 1 253 ? -1.09 0.682 -15.094 1 93.56 253 SER B N 1
ATOM 4405 C CA . SER B 1 253 ? -1.626 -0.591 -14.625 1 93.56 253 SER B CA 1
ATOM 4406 C C . SER B 1 253 ? -1.062 -0.956 -13.258 1 93.56 253 SER B C 1
ATOM 4408 O O . SER B 1 253 ? -0.145 -0.298 -12.758 1 93.56 253 SER B O 1
ATOM 4410 N N . SER B 1 254 ? -1.671 -1.952 -12.664 1 96.38 254 SER B N 1
ATOM 4411 C CA . SER B 1 254 ? -1.13 -2.488 -11.422 1 96.38 254 SER B CA 1
ATOM 4412 C C . SER B 1 254 ? -1.09 -4.012 -11.445 1 96.38 254 SER B C 1
ATOM 4414 O O . SER B 1 254 ? -1.884 -4.648 -12.141 1 96.38 254 SER B O 1
ATOM 4416 N N . GLN B 1 255 ? -0.154 -4.559 -10.727 1 96.38 255 GLN B N 1
ATOM 4417 C CA . GLN B 1 255 ? 0.025 -6.004 -10.664 1 96.38 255 GLN B CA 1
ATOM 4418 C C . GLN B 1 255 ? 0.402 -6.453 -9.258 1 96.38 255 GLN B C 1
ATOM 4420 O O . GLN B 1 255 ? 1.401 -5.992 -8.695 1 96.38 255 GLN B O 1
ATOM 4425 N N . PRO B 1 256 ? -0.434 -7.375 -8.703 1 96.38 256 PRO B N 1
ATOM 4426 C CA . PRO B 1 256 ? 0.053 -7.992 -7.465 1 96.38 256 PRO B CA 1
ATOM 4427 C C . PRO B 1 256 ? 1.411 -8.672 -7.641 1 96.38 256 PRO B C 1
ATOM 4429 O O . PRO B 1 256 ? 1.678 -9.266 -8.688 1 96.38 256 PRO B O 1
ATOM 4432 N N . TRP B 1 257 ? 2.254 -8.5 -6.719 1 96.06 257 TRP B N 1
ATOM 4433 C CA . TRP B 1 257 ? 3.586 -9.094 -6.707 1 96.06 257 TRP B CA 1
ATOM 4434 C C . TRP B 1 257 ? 3.9 -9.703 -5.344 1 96.06 257 TRP B C 1
ATOM 4436 O O . TRP B 1 257 ? 4.609 -9.094 -4.539 1 96.06 257 TRP B O 1
ATOM 4446 N N . PRO B 1 258 ? 3.387 -10.961 -5.098 1 95.31 258 PRO B N 1
ATOM 4447 C CA . PRO B 1 258 ? 3.492 -11.594 -3.785 1 95.31 258 PRO B CA 1
ATOM 4448 C C . PRO B 1 258 ? 4.891 -12.141 -3.502 1 95.31 258 PRO B C 1
ATOM 4450 O O . PRO B 1 258 ? 5.039 -13.289 -3.072 1 95.31 258 PRO B O 1
ATOM 4453 N N . PHE B 1 259 ? 5.941 -11.32 -3.727 1 91.94 259 PHE B N 1
ATOM 4454 C CA . PHE B 1 259 ? 7.352 -11.625 -3.518 1 91.94 259 PHE B CA 1
ATOM 4455 C C . PHE B 1 259 ? 8.023 -10.555 -2.672 1 91.94 259 PHE B C 1
ATOM 4457 O O . PHE B 1 259 ? 8.953 -9.883 -3.133 1 91.94 259 PHE B O 1
ATOM 4464 N N . PRO B 1 260 ? 7.582 -10.258 -1.406 1 91.44 260 PRO B N 1
ATOM 4465 C CA . PRO B 1 260 ? 6.598 -11.148 -0.783 1 91.44 260 PRO B CA 1
ATOM 4466 C C . PRO B 1 260 ? 5.207 -10.523 -0.71 1 91.44 260 PRO B C 1
ATOM 4468 O O . PRO B 1 260 ? 4.215 -11.234 -0.539 1 91.44 260 PRO B O 1
ATOM 4471 N N . ALA B 1 261 ? 5.02 -9.266 -0.656 1 94.19 261 ALA B N 1
ATOM 4472 C CA . ALA B 1 261 ? 3.719 -8.656 -0.377 1 94.19 261 ALA B CA 1
ATOM 4473 C C . ALA B 1 261 ? 3.631 -7.25 -0.969 1 94.19 261 ALA B C 1
ATOM 4475 O O . ALA B 1 261 ? 3.434 -6.277 -0.241 1 94.19 261 ALA B O 1
ATOM 4476 N N . SER B 1 262 ? 3.664 -7.152 -2.291 1 97.06 262 SER B N 1
ATOM 4477 C CA . SER B 1 262 ? 3.658 -5.84 -2.932 1 97.06 262 SER B CA 1
ATOM 4478 C C . SER B 1 262 ? 2.557 -5.742 -3.98 1 97.06 262 SER B C 1
ATOM 4480 O O . SER B 1 262 ? 2.051 -6.762 -4.457 1 97.06 262 SER B O 1
ATOM 4482 N N . LEU B 1 263 ? 2.107 -4.621 -4.172 1 97.69 263 LEU B N 1
ATOM 4483 C CA . LEU B 1 263 ? 1.354 -4.219 -5.352 1 97.69 263 LEU B CA 1
ATOM 4484 C C . LEU B 1 263 ? 2.166 -3.256 -6.215 1 97.69 263 LEU B C 1
ATOM 4486 O O . LEU B 1 263 ? 2.5 -2.152 -5.773 1 97.69 263 LEU B O 1
ATOM 4490 N N . MET B 1 264 ? 2.52 -3.695 -7.441 1 97.75 264 MET B N 1
ATOM 4491 C CA . MET B 1 264 ? 3.307 -2.895 -8.375 1 97.75 264 MET B CA 1
ATOM 4492 C C . MET B 1 264 ? 2.412 -1.94 -9.156 1 97.75 264 MET B C 1
ATOM 4494 O O . MET B 1 264 ? 1.428 -2.363 -9.766 1 97.75 264 MET B O 1
ATOM 4498 N N . PHE B 1 265 ? 2.746 -0.726 -9.07 1 97.75 265 PHE B N 1
ATOM 4499 C CA . PHE B 1 265 ? 2.047 0.271 -9.867 1 97.75 265 PHE B CA 1
ATOM 4500 C C . PHE B 1 265 ? 2.895 0.697 -11.062 1 97.75 265 PHE B C 1
ATOM 4502 O O . PHE B 1 265 ? 3.908 1.381 -10.898 1 97.75 265 PHE B O 1
ATOM 4509 N N . GLY B 1 266 ? 2.432 0.272 -12.242 1 97.25 266 GLY B N 1
ATOM 4510 C CA . GLY B 1 266 ? 3.09 0.675 -13.477 1 97.25 266 GLY B CA 1
ATOM 4511 C C . GLY B 1 266 ? 2.73 2.084 -13.914 1 97.25 266 GLY B C 1
ATOM 4512 O O . GLY B 1 266 ? 1.555 2.395 -14.117 1 97.25 266 GLY B O 1
ATOM 4513 N N . CYS B 1 267 ? 3.77 2.898 -14.062 1 97.19 267 CYS B N 1
ATOM 4514 C CA . CYS B 1 267 ? 3.578 4.289 -14.469 1 97.19 267 CYS B CA 1
ATOM 4515 C C . CYS B 1 267 ? 4.48 4.645 -15.641 1 97.19 267 CYS B C 1
ATOM 4517 O O . CYS B 1 267 ? 5.535 4.035 -15.828 1 97.19 267 CYS B O 1
ATOM 4519 N N . ALA B 1 268 ? 4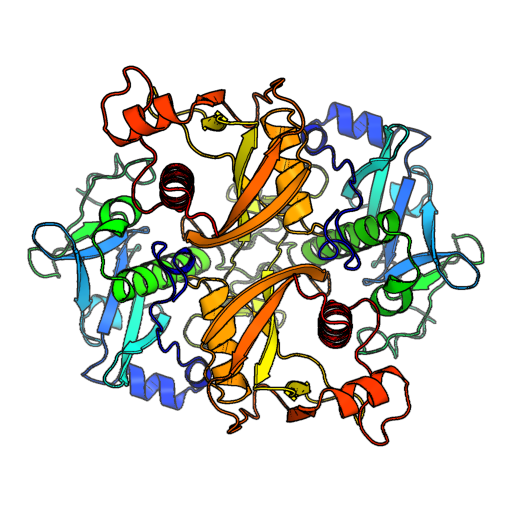 5.586 -16.391 1 96.69 268 ALA B N 1
ATOM 4520 C CA . ALA B 1 268 ? 4.832 6.199 -17.422 1 96.69 268 ALA B CA 1
ATOM 4521 C C . ALA B 1 268 ? 5.219 7.625 -17.031 1 96.69 268 ALA B C 1
ATOM 4523 O O . ALA B 1 268 ? 4.434 8.344 -16.422 1 96.69 268 ALA B O 1
ATOM 4524 N N . GLY B 1 269 ? 6.438 7.984 -17.359 1 96.5 269 GLY B N 1
ATOM 4525 C CA . GLY B 1 269 ? 6.906 9.344 -17.141 1 96.5 269 GLY B CA 1
ATOM 4526 C C . GLY B 1 269 ? 7.836 9.844 -18.234 1 96.5 269 GLY B C 1
ATOM 4527 O O . GLY B 1 269 ? 8.422 9.047 -18.969 1 96.5 269 GLY B O 1
ATOM 4528 N N . GLU B 1 270 ? 7.926 11.117 -18.281 1 97.06 270 GLU B N 1
ATOM 4529 C CA . GLU B 1 270 ? 8.828 11.75 -19.234 1 97.06 270 GLU B CA 1
ATOM 4530 C C . GLU B 1 270 ? 10.078 12.289 -18.547 1 97.06 270 GLU B C 1
ATOM 4532 O O . GLU B 1 270 ? 9.977 13.102 -17.625 1 97.06 270 GLU B O 1
ATOM 4537 N N . ALA B 1 271 ? 11.242 11.805 -19.062 1 98.06 271 ALA B N 1
ATOM 4538 C CA . ALA B 1 271 ? 12.508 12.305 -18.531 1 98.06 271 ALA B CA 1
ATOM 4539 C C . ALA B 1 271 ? 12.773 13.734 -19.016 1 98.06 271 ALA B C 1
ATOM 4541 O O . ALA B 1 271 ? 12.531 14.062 -20.172 1 98.06 271 ALA B O 1
ATOM 4542 N N . LEU B 1 272 ? 13.281 14.516 -18.141 1 97.56 272 LEU B N 1
ATOM 4543 C CA . LEU B 1 272 ? 13.586 15.898 -18.484 1 97.56 272 LEU B CA 1
ATOM 4544 C C . LEU B 1 272 ? 15.062 16.062 -18.844 1 97.56 272 LEU B C 1
ATOM 4546 O O . LEU B 1 272 ? 15.484 17.141 -19.266 1 97.56 272 LEU B O 1
ATOM 4550 N N . SER B 1 273 ? 15.812 15.023 -18.609 1 96.38 273 SER B N 1
ATOM 4551 C CA . SER B 1 273 ? 17.219 14.938 -18.984 1 96.38 273 SER B CA 1
ATOM 4552 C C . SER B 1 273 ? 17.641 13.492 -19.25 1 96.38 273 SER B C 1
ATOM 4554 O O . SER B 1 273 ? 16.984 12.562 -18.781 1 96.38 273 SER B O 1
ATOM 4556 N N . ARG B 1 274 ? 18.719 13.336 -19.984 1 95.69 274 ARG B N 1
ATOM 4557 C CA . ARG B 1 274 ? 19.219 11.992 -20.234 1 95.69 274 ARG B CA 1
ATOM 4558 C C . ARG B 1 274 ? 20.484 11.719 -19.438 1 95.69 274 ARG B C 1
ATOM 4560 O O . ARG B 1 274 ? 21.047 10.625 -19.484 1 95.69 274 ARG B O 1
ATOM 4567 N N . ASN B 1 275 ? 20.906 12.688 -18.734 1 97.12 275 ASN B N 1
ATOM 4568 C CA . ASN B 1 275 ? 22.109 12.523 -17.938 1 97.12 275 ASN B CA 1
ATOM 4569 C C . ASN B 1 275 ? 21.891 11.547 -16.781 1 97.12 275 ASN B C 1
ATOM 4571 O O . ASN B 1 275 ? 21 11.742 -15.953 1 97.12 275 ASN B O 1
ATOM 4575 N N . LEU B 1 276 ? 22.719 10.562 -16.781 1 96.81 276 LEU B N 1
ATOM 4576 C CA . LEU B 1 276 ? 22.594 9.531 -15.766 1 96.81 276 LEU B CA 1
ATOM 4577 C C . LEU B 1 276 ? 23.594 9.75 -14.641 1 96.81 276 LEU B C 1
ATOM 4579 O O . LEU B 1 276 ? 24.781 10 -14.891 1 96.81 276 LEU B O 1
ATOM 4583 N N . THR B 1 277 ? 23.156 9.727 -13.469 1 95.56 277 THR B N 1
ATOM 4584 C CA . THR B 1 277 ? 23.969 9.602 -12.266 1 95.56 277 THR B CA 1
ATOM 4585 C C . THR B 1 277 ? 23.438 8.492 -11.367 1 95.56 277 THR B C 1
ATOM 4587 O O . THR B 1 277 ? 22.422 8.664 -10.703 1 95.56 277 THR B O 1
ATOM 4590 N N . ILE B 1 278 ? 24.141 7.379 -11.297 1 92.75 278 ILE B N 1
ATOM 4591 C CA . ILE B 1 278 ? 23.641 6.18 -10.633 1 92.75 278 ILE B CA 1
ATOM 4592 C C . ILE B 1 278 ? 24.047 6.199 -9.164 1 92.75 278 ILE B C 1
ATOM 4594 O O . ILE B 1 278 ? 25.141 6.633 -8.82 1 92.75 278 ILE B O 1
ATOM 4598 N N . ASP B 1 279 ? 23.188 5.758 -8.367 1 88.69 279 ASP B N 1
ATOM 4599 C CA . ASP B 1 279 ? 23.531 5.418 -6.988 1 88.69 279 ASP B CA 1
ATOM 4600 C C . ASP B 1 279 ? 23.938 3.947 -6.867 1 88.69 279 ASP B C 1
ATOM 4602 O O . ASP B 1 279 ? 23.078 3.061 -6.902 1 88.69 279 ASP B O 1
ATOM 4606 N N . PRO B 1 280 ? 25.125 3.713 -6.609 1 85.12 280 PRO B N 1
ATOM 4607 C CA . PRO B 1 280 ? 25.609 2.328 -6.637 1 85.12 280 PRO B CA 1
ATOM 4608 C C . PRO B 1 280 ? 25.078 1.5 -5.469 1 85.12 280 PRO B C 1
ATOM 4610 O O . PRO B 1 280 ? 25.156 0.268 -5.496 1 85.12 280 PRO B O 1
ATOM 4613 N N . VAL B 1 281 ? 24.609 2.158 -4.477 1 83.56 281 VAL B N 1
ATOM 4614 C CA . VAL B 1 281 ? 24.047 1.438 -3.34 1 83.56 281 VAL B CA 1
ATOM 4615 C C . VAL B 1 281 ? 22.703 0.805 -3.742 1 83.56 281 VAL B C 1
ATOM 4617 O O . VAL B 1 281 ? 22.359 -0.278 -3.264 1 83.56 281 VAL B O 1
ATOM 4620 N N . GLU B 1 282 ? 22.094 1.376 -4.707 1 86 282 GLU B N 1
ATOM 4621 C CA . GLU B 1 282 ? 20.734 0.952 -5.055 1 86 282 GLU B CA 1
ATOM 4622 C C . GLU B 1 282 ? 20.734 0.08 -6.309 1 86 282 GLU B C 1
ATOM 4624 O O . GLU B 1 282 ? 20.047 -0.94 -6.359 1 86 282 GLU B O 1
ATOM 4629 N N . ILE B 1 283 ? 21.438 0.547 -7.34 1 91.38 283 ILE B N 1
ATOM 4630 C CA . ILE B 1 283 ? 21.438 -0.213 -8.586 1 91.38 283 ILE B CA 1
ATOM 4631 C C . ILE B 1 283 ? 22.859 -0.353 -9.102 1 91.38 283 ILE B C 1
ATOM 4633 O O . ILE B 1 283 ? 23.734 0.456 -8.766 1 91.38 283 ILE B O 1
ATOM 4637 N N . GLU B 1 284 ? 23.047 -1.38 -9.922 1 93.75 284 GLU B N 1
ATOM 4638 C CA . GLU B 1 284 ? 24.359 -1.666 -10.477 1 93.75 284 GLU B CA 1
ATOM 4639 C C . GLU B 1 284 ? 24.625 -0.824 -11.727 1 93.75 284 GLU B C 1
ATOM 4641 O O . GLU B 1 284 ? 25.766 -0.411 -11.969 1 93.75 284 GLU B O 1
ATOM 4646 N N . ASP B 1 285 ? 23.562 -0.666 -12.469 1 95.25 285 ASP B N 1
ATOM 4647 C CA . ASP B 1 285 ? 23.719 0.037 -13.742 1 95.25 285 ASP B CA 1
ATOM 4648 C C . ASP B 1 285 ? 22.375 0.572 -14.242 1 95.25 285 ASP B C 1
ATOM 4650 O O . ASP B 1 285 ? 21.328 0.151 -13.766 1 95.25 285 ASP B O 1
ATOM 4654 N N . ALA B 1 286 ? 22.484 1.612 -15.07 1 97 286 ALA B N 1
ATOM 4655 C CA . ALA B 1 286 ? 21.328 2.166 -15.781 1 97 286 ALA B CA 1
ATOM 4656 C C . ALA B 1 286 ? 21.719 2.605 -17.188 1 97 286 ALA B C 1
ATOM 4658 O O . ALA B 1 286 ? 22.797 3.156 -17.406 1 97 286 ALA B O 1
ATOM 4659 N N . ILE B 1 287 ? 20.844 2.359 -18.141 1 97 287 ILE B N 1
ATOM 4660 C CA . ILE B 1 287 ? 21.141 2.709 -19.531 1 97 287 ILE B CA 1
ATOM 4661 C C . ILE B 1 287 ? 19.859 3.195 -20.219 1 97 287 ILE B C 1
ATOM 4663 O O . ILE B 1 287 ? 18.75 2.877 -19.781 1 97 287 ILE B O 1
ATOM 4667 N N . TRP B 1 288 ? 20.109 3.99 -21.219 1 98 288 TRP B N 1
ATOM 4668 C CA . TRP B 1 288 ? 19.047 4.316 -22.156 1 98 288 TRP B CA 1
ATOM 4669 C C . TRP B 1 288 ? 19 3.314 -23.297 1 98 288 TRP B C 1
ATOM 4671 O O . TRP B 1 288 ? 20.016 3.061 -23.953 1 98 288 TRP B O 1
ATOM 4681 N N . VAL B 1 289 ? 17.844 2.73 -23.562 1 97.81 289 VAL B N 1
ATOM 4682 C CA . VAL B 1 289 ? 17.672 1.75 -24.625 1 97.81 289 VAL B CA 1
ATOM 4683 C C . VAL B 1 289 ? 16.703 2.293 -25.672 1 97.81 289 VAL B C 1
ATOM 4685 O O . VAL B 1 289 ? 15.602 2.727 -25.344 1 97.81 289 VAL B O 1
ATOM 4688 N N . SER B 1 290 ? 17.109 2.254 -26.906 1 97.44 290 SER B N 1
ATOM 4689 C CA . SER B 1 290 ? 16.25 2.725 -27.984 1 97.44 290 SER B CA 1
ATOM 4690 C C . SER B 1 290 ? 15.094 1.754 -28.219 1 97.44 290 SER B C 1
ATOM 4692 O O . SER B 1 290 ? 15.172 0.58 -27.859 1 97.44 290 SER B O 1
ATOM 4694 N N . ARG B 1 291 ? 14.094 2.301 -28.844 1 96.62 291 ARG B N 1
ATOM 4695 C CA . ARG B 1 291 ? 12.953 1.465 -29.219 1 96.62 291 ARG B CA 1
ATOM 4696 C C . ARG B 1 291 ? 13.398 0.305 -30.094 1 96.62 291 ARG B C 1
ATOM 4698 O O . ARG B 1 291 ? 12.945 -0.828 -29.922 1 96.62 291 ARG B O 1
ATOM 4705 N N . SER B 1 292 ? 14.227 0.599 -31.047 1 96.75 292 SER B N 1
ATOM 4706 C CA . SER B 1 292 ? 14.727 -0.427 -31.969 1 96.75 292 SER B CA 1
ATOM 4707 C C . SER B 1 292 ? 15.508 -1.503 -31.219 1 96.75 292 SER B C 1
ATOM 4709 O O . SER B 1 292 ? 15.328 -2.695 -31.469 1 96.75 292 SER B O 1
ATOM 4711 N N . ASP B 1 293 ? 16.344 -1.089 -30.297 1 97 293 ASP B N 1
ATOM 4712 C CA . ASP B 1 293 ? 17.125 -2.047 -29.5 1 97 293 ASP B CA 1
ATOM 4713 C C . ASP B 1 293 ? 16.203 -2.904 -28.625 1 97 293 ASP B C 1
ATOM 4715 O O . ASP B 1 293 ? 16.453 -4.102 -28.453 1 97 293 ASP B O 1
ATOM 4719 N N . MET B 1 294 ? 15.211 -2.289 -28.078 1 96.44 294 MET B N 1
ATOM 4720 C CA . MET B 1 294 ? 14.273 -3.029 -27.234 1 96.44 294 MET B CA 1
ATOM 4721 C C . MET B 1 294 ? 13.508 -4.059 -28.047 1 96.44 294 MET B C 1
ATOM 4723 O O . MET B 1 294 ? 13.25 -5.168 -27.578 1 96.44 294 MET B O 1
ATOM 4727 N N . MET B 1 295 ? 13.156 -3.691 -29.297 1 95.88 295 MET B N 1
ATOM 4728 C CA . MET B 1 295 ? 12.492 -4.637 -30.172 1 95.88 295 MET B CA 1
ATOM 4729 C C . MET B 1 295 ? 13.367 -5.859 -30.438 1 95.88 295 MET B C 1
ATOM 4731 O O . MET B 1 295 ? 12.883 -6.992 -30.406 1 95.88 295 MET B O 1
ATOM 4735 N N . LEU B 1 296 ? 14.617 -5.605 -30.641 1 95.94 296 LEU B N 1
ATOM 4736 C CA . LEU B 1 296 ? 15.562 -6.695 -30.859 1 95.94 296 LEU B CA 1
ATOM 4737 C C . LEU B 1 296 ? 15.68 -7.57 -29.609 1 95.94 296 LEU B C 1
ATOM 4739 O O . LEU B 1 296 ? 15.773 -8.797 -29.719 1 95.94 296 LEU B O 1
ATOM 4743 N N . ALA B 1 297 ? 15.703 -6.922 -28.453 1 95.25 297 ALA B N 1
ATOM 4744 C CA . ALA B 1 297 ? 15.781 -7.672 -27.203 1 95.25 297 ALA B CA 1
ATOM 4745 C C . ALA B 1 297 ? 14.562 -8.578 -27.031 1 95.25 297 ALA B C 1
ATOM 4747 O O . ALA B 1 297 ? 14.695 -9.742 -26.672 1 95.25 297 ALA B O 1
ATOM 4748 N N . PHE B 1 298 ? 13.414 -8.055 -27.328 1 93.44 298 PHE B N 1
ATOM 4749 C CA . PHE B 1 298 ? 12.172 -8.812 -27.188 1 93.44 298 PHE B CA 1
ATOM 4750 C C . PHE B 1 298 ? 12.148 -9.984 -28.156 1 93.44 298 PHE B C 1
ATOM 4752 O O . PHE B 1 298 ? 11.555 -11.023 -27.859 1 93.44 298 PHE B O 1
ATOM 4759 N N . ALA B 1 299 ? 12.828 -9.797 -29.281 1 93 299 ALA B N 1
ATOM 4760 C CA . ALA B 1 299 ? 12.914 -10.859 -30.281 1 93 299 ALA B CA 1
ATOM 4761 C C . ALA B 1 299 ? 14 -11.867 -29.922 1 93 299 ALA B C 1
ATOM 4763 O O . ALA B 1 299 ? 14.125 -12.914 -30.578 1 93 299 ALA B O 1
ATOM 4764 N N . GLY B 1 300 ? 14.734 -11.578 -28.922 1 90.88 300 GLY B N 1
ATOM 4765 C CA . GLY B 1 300 ? 15.844 -12.445 -28.531 1 90.88 300 GLY B CA 1
ATOM 4766 C C . GLY B 1 300 ? 17.047 -12.305 -29.453 1 90.88 300 GLY B C 1
ATOM 4767 O O . GLY B 1 300 ? 17.859 -13.227 -29.562 1 90.88 300 GLY B O 1
ATOM 4768 N N . GLU B 1 301 ? 17.125 -11.195 -30.078 1 93.25 301 GLU B N 1
ATOM 4769 C CA . GLU B 1 301 ? 18.156 -11.023 -31.094 1 93.25 301 GLU B CA 1
ATOM 4770 C C . GLU B 1 301 ? 19.188 -9.977 -30.672 1 93.25 301 GLU B C 1
ATOM 4772 O O . GLU B 1 301 ? 20.188 -9.758 -31.375 1 93.25 301 GLU B O 1
ATOM 4777 N N . HIS B 1 302 ? 18.922 -9.297 -29.625 1 94.44 302 HIS B N 1
ATOM 4778 C CA . HIS B 1 302 ? 19.891 -8.312 -29.172 1 94.44 302 HIS B CA 1
ATOM 4779 C C . HIS B 1 302 ? 21.141 -8.977 -28.609 1 94.44 302 HIS B C 1
ATOM 4781 O O . HIS B 1 302 ? 21.047 -9.938 -27.844 1 94.44 302 HIS B O 1
ATOM 4787 N N . PRO B 1 303 ? 22.281 -8.523 -28.953 1 91.75 303 PRO B N 1
ATOM 4788 C CA . PRO B 1 303 ? 23.516 -9.188 -28.562 1 91.75 303 PRO B CA 1
ATOM 4789 C C . PRO B 1 303 ? 23.797 -9.078 -27.062 1 91.75 303 PRO B C 1
ATOM 4791 O O . PRO B 1 303 ? 24.5 -9.914 -26.5 1 91.75 303 PRO B O 1
ATOM 4794 N N . ARG B 1 304 ? 23.297 -8.172 -26.422 1 91.25 304 ARG B N 1
ATOM 4795 C CA . ARG B 1 304 ? 23.688 -7.922 -25.031 1 91.25 304 ARG B CA 1
ATOM 4796 C C . ARG B 1 304 ? 22.484 -7.93 -24.109 1 91.25 304 ARG B C 1
ATOM 4798 O O . ARG B 1 304 ? 22.547 -8.453 -23 1 91.25 304 ARG B O 1
ATOM 4805 N N . LEU B 1 305 ? 21.375 -7.434 -24.547 1 93.69 305 LEU B N 1
ATOM 4806 C CA . LEU B 1 305 ? 20.219 -7.23 -23.703 1 93.69 305 LEU B CA 1
ATOM 4807 C C . LEU B 1 305 ? 19.312 -8.461 -23.703 1 93.69 305 LEU B C 1
ATOM 4809 O O . LEU B 1 305 ? 19 -8.992 -24.766 1 93.69 305 LEU B O 1
ATOM 4813 N N . LEU B 1 306 ? 18.938 -8.867 -22.531 1 90.38 306 LEU B N 1
ATOM 4814 C CA . LEU B 1 306 ? 17.953 -9.922 -22.391 1 90.38 306 LEU B CA 1
ATOM 4815 C C . LEU B 1 306 ? 16.547 -9.336 -22.266 1 90.38 306 LEU B C 1
ATOM 4817 O O . LEU B 1 306 ? 16.375 -8.234 -21.734 1 90.38 306 LEU B O 1
ATOM 4821 N N . PRO B 1 307 ? 15.633 -10.055 -22.766 1 82.5 307 PRO B N 1
ATOM 4822 C CA . PRO B 1 307 ? 14.266 -9.547 -22.594 1 82.5 307 PRO B CA 1
ATOM 4823 C C . PRO B 1 307 ? 13.797 -9.562 -21.141 1 82.5 307 PRO B C 1
ATOM 4825 O O . PRO B 1 307 ? 14.281 -10.367 -20.344 1 82.5 307 PRO B O 1
ATOM 4828 N N . ALA B 1 308 ? 12.922 -8.57 -20.828 1 81 308 ALA B N 1
ATOM 4829 C CA . ALA B 1 308 ? 12.289 -8.625 -19.516 1 81 308 ALA B CA 1
ATOM 4830 C C . ALA B 1 308 ? 11.5 -9.922 -19.344 1 81 308 ALA B C 1
ATOM 4832 O O . ALA B 1 308 ? 10.992 -10.484 -20.328 1 81 308 ALA B O 1
ATOM 4833 N N . ARG B 1 309 ? 11.414 -10.328 -18.172 1 83 309 ARG B N 1
ATOM 4834 C CA . ARG B 1 309 ? 10.727 -11.586 -17.875 1 83 309 ARG B CA 1
ATOM 4835 C C . ARG B 1 309 ? 9.25 -11.492 -18.219 1 83 309 ARG B C 1
ATOM 4837 O O . ARG B 1 309 ? 8.555 -10.578 -17.766 1 83 309 ARG B O 1
ATOM 4844 N N . LYS B 1 310 ? 8.75 -12.484 -18.953 1 88.5 310 LYS B N 1
ATOM 4845 C CA . LYS B 1 310 ? 7.328 -12.539 -19.281 1 88.5 310 LYS B CA 1
ATOM 4846 C C . LYS B 1 310 ? 6.484 -12.703 -18.016 1 88.5 310 LYS B C 1
ATOM 4848 O O . LYS B 1 310 ? 6.859 -13.438 -17.094 1 88.5 310 LYS B O 1
ATOM 4853 N N . GLY B 1 311 ? 5.344 -11.984 -18 1 90.44 311 GLY B N 1
ATOM 4854 C CA . GLY B 1 311 ? 4.453 -12.078 -16.859 1 90.44 311 GLY B CA 1
ATOM 4855 C C . GLY B 1 311 ? 4.633 -10.938 -15.867 1 90.44 311 GLY B C 1
ATOM 4856 O O . GLY B 1 311 ? 3.715 -10.617 -15.117 1 90.44 311 GLY B O 1
ATOM 4857 N N . ALA B 1 312 ? 5.852 -10.398 -15.836 1 91.88 312 ALA B N 1
ATOM 4858 C CA . ALA B 1 312 ? 6.078 -9.234 -14.977 1 91.88 312 ALA B CA 1
ATOM 4859 C C . ALA B 1 312 ? 5.512 -7.969 -15.609 1 91.88 312 ALA B C 1
ATOM 4861 O O . ALA B 1 312 ? 5.52 -7.82 -16.828 1 91.88 312 ALA B O 1
ATOM 4862 N N . ILE B 1 313 ? 5.082 -7.074 -14.797 1 94.56 313 ILE B N 1
ATOM 4863 C CA . ILE B 1 313 ? 4.469 -5.84 -15.273 1 94.56 313 ILE B CA 1
ATOM 4864 C C . ILE B 1 313 ? 5.484 -5.039 -16.078 1 94.56 313 ILE B C 1
ATOM 4866 O O . ILE B 1 313 ? 5.117 -4.344 -17.031 1 94.56 313 ILE B O 1
ATOM 4870 N N . ALA B 1 314 ? 6.75 -5.152 -15.828 1 95.12 314 ALA B N 1
ATOM 4871 C CA . ALA B 1 314 ? 7.77 -4.488 -16.641 1 95.12 314 ALA B CA 1
ATOM 4872 C C . ALA B 1 314 ? 7.676 -4.926 -18.094 1 95.12 314 ALA B C 1
ATOM 4874 O O . ALA B 1 314 ? 7.711 -4.094 -19 1 95.12 314 ALA B O 1
ATOM 4875 N N . HIS B 1 315 ? 7.586 -6.262 -18.25 1 94 315 HIS B N 1
ATOM 4876 C CA . HIS B 1 315 ? 7.434 -6.797 -19.594 1 94 315 HIS B CA 1
ATOM 4877 C C . HIS B 1 315 ? 6.176 -6.258 -20.266 1 94 315 HIS B C 1
ATOM 4879 O O . HIS B 1 315 ? 6.211 -5.867 -21.438 1 94 315 HIS B O 1
ATOM 4885 N N . PHE B 1 316 ? 5.141 -6.23 -19.562 1 93.19 316 PHE B N 1
ATOM 4886 C CA . PHE B 1 316 ? 3.854 -5.75 -20.047 1 93.19 316 PHE B CA 1
ATOM 4887 C C . PHE B 1 316 ? 3.953 -4.297 -20.5 1 93.19 316 PHE B C 1
ATOM 4889 O O . PHE B 1 316 ? 3.48 -3.938 -21.578 1 93.19 316 PHE B O 1
ATOM 4896 N N . LEU B 1 317 ? 4.527 -3.451 -19.703 1 95.31 317 LEU B N 1
ATOM 4897 C CA . LEU B 1 317 ? 4.664 -2.031 -20 1 95.31 317 LEU B CA 1
ATOM 4898 C C . LEU B 1 317 ? 5.535 -1.817 -21.234 1 95.31 317 LEU B C 1
ATOM 4900 O O . LEU B 1 317 ? 5.188 -1.025 -22.109 1 95.31 317 LEU B O 1
ATOM 4904 N N . LEU B 1 318 ? 6.613 -2.514 -21.297 1 95.81 318 LEU B N 1
ATOM 4905 C CA . LEU B 1 318 ? 7.527 -2.389 -22.438 1 95.81 318 LEU B CA 1
ATOM 4906 C C . LEU B 1 318 ? 6.867 -2.865 -23.719 1 95.81 318 LEU B C 1
ATOM 4908 O O . LEU B 1 318 ? 7.012 -2.232 -24.766 1 95.81 318 LEU B O 1
ATOM 4912 N N . GLN B 1 319 ? 6.207 -3.967 -23.594 1 93.62 319 GLN B N 1
ATOM 4913 C CA . GLN B 1 319 ? 5.5 -4.508 -24.75 1 93.62 319 GLN B CA 1
ATOM 4914 C C . GLN B 1 319 ? 4.484 -3.502 -25.297 1 93.62 319 GLN B C 1
ATOM 4916 O O . GLN B 1 319 ? 4.387 -3.307 -26.5 1 93.62 319 GLN B O 1
ATOM 4921 N N . ASN B 1 320 ? 3.717 -2.908 -24.438 1 93 320 ASN B N 1
ATOM 4922 C CA . ASN B 1 320 ? 2.713 -1.936 -24.844 1 93 320 ASN B CA 1
ATOM 4923 C C . ASN B 1 320 ? 3.355 -0.654 -25.375 1 93 320 ASN B C 1
ATOM 4925 O O . ASN B 1 320 ? 2.82 -0.009 -26.281 1 93 320 ASN B O 1
ATOM 4929 N N . TRP B 1 321 ? 4.461 -0.261 -24.812 1 94.25 321 TRP B N 1
ATOM 4930 C CA . TRP B 1 321 ? 5.223 0.875 -25.312 1 94.25 321 TRP B CA 1
ATOM 4931 C C . TRP B 1 321 ? 5.676 0.63 -26.75 1 94.25 321 TRP B C 1
ATOM 4933 O O . TRP B 1 321 ? 5.512 1.492 -27.609 1 94.25 321 TRP B O 1
ATOM 4943 N N . LEU B 1 322 ? 6.172 -0.543 -27.016 1 94.19 322 LEU B N 1
ATOM 4944 C CA . LEU B 1 322 ? 6.641 -0.913 -28.359 1 94.19 322 LEU B CA 1
ATOM 4945 C C . LEU B 1 322 ? 5.484 -0.941 -29.344 1 94.19 322 LEU B C 1
ATOM 4947 O O . LEU B 1 322 ? 5.656 -0.576 -30.516 1 94.19 322 LEU B O 1
ATOM 4951 N N . ALA B 1 323 ? 4.336 -1.322 -28.828 1 91.38 323 ALA B N 1
ATOM 4952 C CA . ALA B 1 323 ? 3.156 -1.453 -29.688 1 91.38 323 ALA B CA 1
ATOM 4953 C C . ALA B 1 323 ? 2.404 -0.13 -29.797 1 91.38 323 ALA B C 1
ATOM 4955 O O . ALA B 1 323 ? 1.417 -0.025 -30.516 1 91.38 323 ALA B O 1
ATOM 4956 N N . ASP B 1 324 ? 2.76 0.904 -29.078 1 89 324 ASP B N 1
ATOM 4957 C CA . ASP B 1 324 ? 2.102 2.207 -29.031 1 89 324 ASP B CA 1
ATOM 4958 C C . ASP B 1 324 ? 0.676 2.082 -28.5 1 89 324 ASP B C 1
ATOM 4960 O O . ASP B 1 324 ? -0.258 2.645 -29.062 1 89 324 ASP B O 1
ATOM 4964 N N . THR B 1 325 ? 0.53 1.264 -27.453 1 82.38 325 THR B N 1
ATOM 4965 C CA . THR B 1 325 ? -0.777 1.024 -26.859 1 82.38 325 THR B CA 1
ATOM 4966 C C . THR B 1 325 ? -0.742 1.306 -25.359 1 82.38 325 THR B C 1
ATOM 4968 O O . THR B 1 325 ? -1.388 0.606 -24.562 1 82.38 325 THR B O 1
ATOM 4971 N N . LEU B 1 326 ? 0.05 2.232 -24.953 1 75.38 326 LEU B N 1
ATOM 4972 C CA . LEU B 1 326 ? 0.126 2.568 -23.531 1 75.38 326 LEU B CA 1
ATOM 4973 C C . LEU B 1 326 ? -1.14 3.285 -23.078 1 75.38 326 LEU B C 1
ATOM 4975 O O . LEU B 1 326 ? -1.426 3.346 -21.875 1 75.38 326 LEU B O 1
ATOM 4979 N N . ASP B 1 327 ? -2.207 3.592 -23.859 1 67.12 327 ASP B N 1
ATOM 4980 C CA . ASP B 1 327 ? -3.391 4.352 -23.469 1 67.12 327 ASP B CA 1
ATOM 4981 C C . ASP B 1 327 ? -4.359 3.484 -22.672 1 67.12 327 ASP B C 1
ATOM 4983 O O . ASP B 1 327 ? -4.461 2.279 -22.906 1 67.12 327 ASP B O 1
#

Foldseek 3Di:
DALQQPFFQDDPPAAQPLVQLAPPVSLVVLLPDQLEWEWEAALLFTWAFDPLSLGGDTDTSPDCCQVQADPRDHDQWAWRHADPVRRTYTYGYRNVNDCVPHDCVCPPHPDRQGWADDPSDDPRITTGHCLVRRVRYDRVRRNSSLVRSQLVVQCVVPQADPVPGHGWDAGSRSQWTADPPPGDIDGGDAFEKEFEFEDEVQKTKWFAAPPDPFQEIFTFMDTDDPPDDPVRRVQVRCCAAWVWGWDDKAWQHWDADPPPHYIYTYMYTYTPDDHTDGDVVGTPDMDIDGLVLLVCQVVVNRPGHHQDDPSDVRNVCNVCVNVVNSD/DALQQPFFQDDPPAAQPLVQLAPPVSLVVLLPDQLEWEWEAALLFTWAFDPLSLGGDTDTSPPCCQVQADPRDHDQWAWRHADPVRRTYTYGYRNVNDCVPHDCVCPPHPDRQGWADDPSDDPGITTGHCLVRRVRYDRVRRNSSLVRSQLVVQCVVPQADPVPGHGWDAGSRSQWTADPPPGDIDGGDAFEKEFEFEDEVQKTKWFAAPPDPFQEIFTFMDTDDPPDDPVRCVQVRCCAAWVWGWDDKAWQHWDADPPPHYIYTYMYTYTPDDHTDGDVVGTPDMDIDGLVLLVCQVVVNRPGHHHDDPSDVRNSCNVCVNVVNSD

pLDDT: mean 92.14, std 9.06, range [53.94, 98.62]

Solvent-accessible surface area (backbone atoms only — not comparable to full-atom values): 34291 Å² total; per-residue (Å²): 131,63,76,43,55,70,38,46,24,19,62,60,70,77,43,48,59,67,82,43,36,75,32,68,68,54,46,53,50,42,62,64,33,85,71,16,32,30,35,44,29,47,82,80,14,40,32,20,21,61,97,79,42,37,37,76,36,71,41,51,51,79,36,56,68,55,65,30,18,43,92,61,58,50,67,83,53,28,63,60,23,36,49,98,85,64,34,38,34,31,31,39,80,37,51,73,46,77,61,81,95,54,82,62,85,35,66,89,45,99,76,33,81,54,70,46,69,56,89,91,49,62,88,70,43,28,31,33,41,55,86,76,34,52,74,51,33,49,50,56,52,24,18,52,49,30,25,45,43,17,48,52,50,39,52,71,51,46,42,14,26,25,59,81,19,46,69,39,39,80,31,49,42,55,62,26,33,38,21,84,84,82,63,49,78,44,63,75,64,40,39,47,24,39,34,37,53,35,28,52,89,64,26,37,49,32,25,27,51,77,86,56,61,89,42,48,42,37,53,46,65,43,69,56,54,66,26,42,16,67,62,41,33,49,34,48,45,41,31,59,41,34,43,27,52,49,62,64,65,43,85,53,34,40,26,28,40,48,84,56,36,32,34,35,35,34,27,37,32,36,42,75,50,85,58,74,43,71,29,71,90,71,26,68,48,72,48,78,40,40,55,70,55,50,52,30,12,68,69,69,65,34,94,57,44,42,50,51,57,78,56,38,64,59,30,52,52,52,52,26,54,76,68,73,55,69,118,130,62,76,47,55,69,40,46,22,19,62,59,71,77,44,49,59,68,84,44,35,75,33,67,67,55,45,54,51,43,64,64,35,86,71,16,33,30,36,45,28,48,82,79,12,37,32,20,19,62,98,80,43,36,37,78,36,72,40,51,52,78,38,56,68,56,64,29,19,43,92,61,58,49,68,83,53,27,63,62,22,36,50,98,85,63,34,37,34,31,29,37,81,36,51,74,45,78,63,85,94,53,82,62,85,36,66,89,44,100,76,35,80,56,72,45,69,55,88,91,48,62,88,68,44,29,32,33,40,54,87,74,35,50,73,50,32,50,50,56,52,24,20,52,49,31,24,45,44,19,48,53,51,37,51,71,50,45,42,14,26,25,58,77,19,47,70,38,38,80,32,49,43,56,62,26,32,37,22,84,84,81,64,50,76,45,64,73,65,41,39,46,25,38,33,38,53,35,28,52,90,64,25,36,49,33,25,27,52,77,86,55,60,88,41,48,42,38,52,46,66,42,70,57,56,67,25,39,16,67,62,40,33,50,35,48,46,41,29,58,44,33,44,27,53,49,63,63,65,40,84,55,34,40,26,30,39,49,83,57,36,31,34,36,36,34,29,37,32,35,43,76,51,84,61,74,44,70,29,71,90,72,27,68,48,73,47,77,41,42,54,70,55,50,53,31,11,68,70,69,65,34,90,59,44,42,51,52,58,79,56,39,63,59,29,52,53,50,52,27,54,76,66,71,54,69,121

Secondary structure (DSSP, 8-state):
--GGG-STT--S--B--GGGTT-HHHHHHHHH-TT-EEEEEETTEEEEESTTS-EE-EE-TT-HHHHT-GGG-PPPPEEEEE-TTS-EEEEEE-TTS--TT---TTTTSTT----B--TTS-TT-EEE-HHHHGGGS-HHHHHHHHHHHHHHHHHHH--B-TTT-PBPEEEGGGTEEE-TTT--EE----EEEEEEEEEETTEEEEEE-TTPPTTB-B-EEEEPPTT--HHHHHHHHHHHHH---EEEEEEEEEEEETTTTEEEEEEEEEES-------TTT-SEEEEEEHHHHHHHHTT--SSPBPPPTTSHHHHHHHHHHHT---/--GGG-STT--S--B--GGGTT-HHHHHHHHH-TT-EEEEEETTEEEEESTTS-EE-EE-TT-HHHHT-GGG-PPPPEEEEE-TTS-EEEEEE-TTS--TT---TTTTSTT----B--TTS-TT-EEE-HHHHGGGS-HHHHHHHHHHHHHHHHHHH--B-TTT-PBPEEEGGGTEEE-TTT--EE----EEEEEEEEEETTEEEEEE-TTPPTTB-B-EEEEPPTT--HHHHHHHHHHHHH---EEEEEEEEEEEETTTTEEEEEEEEEES-------TTT-SEEEEEEHHHHHHHHTT--SSPBPPPTTSHHHHHHHHHHHT---

Nearest PDB structures (foldseek):
  6o3p-assembly1_B  TM=8.292E-01  e=3.647E-30  Mus musculus
  6scx-assembly2_C-2  TM=8.417E-01  e=1.358E-29  Homo sapiens
  5isy-assembly1_C  TM=8.367E-01  e=3.097E-23  Escherichia coli K-12
  2gb5-assembly1_B  TM=8.520E-01  e=1.752E-22  Escherichia coli K-12
  5isy-assembly1_A  TM=8.355E-01  e=3.185E-22  Escherichia coli K-12

Organism: Ruegeria pomeroyi (strain ATCC 700808 / DSM 15171 / DSS-3) (NCBI:txid246200)

Radius of gyration: 25.28 Å; Cα contacts (8 Å, |Δi|>4): 1499; chains: 2; bounding box: 60×72×65 Å